Protein AF-A0A9N9VDR3-F1 (afdb_monomer_lite)

Radius of gyration: 21.5 Å; chains: 1; bounding box: 51×54×53 Å

Organism: NCBI:txid160324

Structure (mmCIF, N/CA/C/O backbone):
data_AF-A0A9N9VDR3-F1
#
_entry.id   AF-A0A9N9VDR3-F1
#
loop_
_atom_site.group_PDB
_atom_site.id
_atom_site.type_symbol
_atom_site.label_atom_id
_atom_site.label_alt_id
_atom_site.label_comp_id
_atom_site.label_asym_id
_atom_site.label_entity_id
_atom_site.label_seq_id
_atom_site.pdbx_PDB_ins_code
_atom_site.Cartn_x
_atom_site.Cartn_y
_atom_site.Cartn_z
_atom_site.occupancy
_atom_site.B_iso_or_equiv
_atom_site.auth_seq_id
_atom_site.auth_comp_id
_atom_site.auth_asym_id
_atom_site.auth_atom_id
_atom_site.pdbx_PDB_model_num
ATOM 1 N N . MET A 1 1 ? -18.375 22.393 0.101 1.00 35.88 1 MET A N 1
ATOM 2 C CA . MET A 1 1 ? -19.265 22.419 1.284 1.00 35.88 1 MET A CA 1
ATOM 3 C C . MET A 1 1 ? -18.752 23.485 2.245 1.00 35.88 1 MET A C 1
ATOM 5 O O . MET A 1 1 ? -17.767 23.221 2.923 1.00 35.88 1 MET A O 1
ATOM 9 N N . PRO A 1 2 ? -19.342 24.688 2.282 1.00 38.09 2 PRO A N 1
ATOM 10 C CA . PRO A 1 2 ? -18.900 25.739 3.198 1.00 38.09 2 PRO A CA 1
ATOM 11 C C . PRO A 1 2 ? -19.292 25.381 4.645 1.00 38.09 2 PRO A C 1
ATOM 13 O O . PRO A 1 2 ? -20.453 25.066 4.890 1.00 38.09 2 PRO A O 1
ATOM 16 N N . GLY A 1 3 ? -18.346 25.400 5.595 1.00 58.78 3 GLY A N 1
ATOM 17 C CA . GLY A 1 3 ? -18.629 25.360 7.045 1.00 58.78 3 GLY A CA 1
ATOM 18 C C . GLY A 1 3 ? -18.077 24.173 7.853 1.00 58.78 3 GLY A C 1
ATOM 19 O O . GLY A 1 3 ? -17.868 24.316 9.053 1.00 58.78 3 GLY A O 1
ATOM 20 N N . TYR A 1 4 ? -17.774 23.022 7.238 1.00 64.38 4 TYR A N 1
ATOM 21 C CA . TYR A 1 4 ? -17.098 21.919 7.953 1.00 64.38 4 TYR A CA 1
ATOM 22 C C . TYR A 1 4 ? -15.635 22.269 8.273 1.00 64.38 4 TYR A C 1
ATOM 24 O O . TYR A 1 4 ? -15.135 21.949 9.348 1.00 64.38 4 TYR A O 1
ATOM 32 N N . GLU A 1 5 ? -14.974 22.978 7.358 1.00 64.56 5 GLU A N 1
ATOM 33 C CA . GLU A 1 5 ? -13.565 23.369 7.465 1.00 64.56 5 GLU A CA 1
ATOM 34 C C . GLU A 1 5 ? -13.306 24.236 8.705 1.00 64.56 5 GLU A C 1
ATOM 36 O O . GLU A 1 5 ? -12.422 23.931 9.499 1.00 64.56 5 GLU A O 1
ATOM 41 N N . SER A 1 6 ? -14.133 25.261 8.925 1.00 62.47 6 SER A N 1
ATOM 42 C CA . SER A 1 6 ? -14.009 26.182 10.060 1.00 62.47 6 SER A CA 1
ATOM 43 C C . SER A 1 6 ? -14.415 25.569 11.403 1.00 62.47 6 SER A C 1
ATOM 45 O O . SER A 1 6 ? -13.955 26.034 12.442 1.00 62.47 6 SER A O 1
ATOM 47 N N . ALA A 1 7 ? -15.270 24.540 11.402 1.00 67.94 7 ALA A N 1
ATOM 48 C CA . ALA A 1 7 ? -15.718 23.865 12.620 1.00 67.94 7 ALA A CA 1
ATOM 49 C C . ALA A 1 7 ? -14.782 22.724 13.058 1.00 67.94 7 ALA A C 1
ATOM 51 O O . ALA A 1 7 ? -14.647 22.455 14.252 1.00 67.94 7 ALA A O 1
ATOM 52 N N . ALA A 1 8 ? -14.153 22.024 12.107 1.00 73.31 8 ALA A N 1
ATOM 53 C CA . ALA A 1 8 ? -13.369 20.819 12.383 1.00 73.31 8 ALA A CA 1
ATOM 54 C C . ALA A 1 8 ? -11.855 21.061 12.501 1.00 73.31 8 ALA A C 1
ATOM 56 O O . ALA A 1 8 ? -11.173 20.233 13.119 1.00 73.31 8 ALA A O 1
ATOM 57 N N . PHE A 1 9 ? -11.343 22.164 11.939 1.00 80.81 9 PHE A N 1
ATOM 58 C CA . PHE A 1 9 ? -9.914 22.473 11.841 1.00 80.81 9 PHE A CA 1
ATOM 59 C C . PHE A 1 9 ? -9.574 23.823 12.475 1.00 80.81 9 PHE A C 1
ATOM 61 O O . PHE A 1 9 ? -10.355 24.769 12.413 1.00 80.81 9 PHE A O 1
ATOM 68 N N . ARG A 1 10 ? -8.393 23.916 13.106 1.00 79.62 10 ARG A N 1
ATOM 69 C CA . ARG A 1 10 ? -7.989 25.107 13.877 1.00 79.62 10 ARG A CA 1
ATOM 70 C C . ARG A 1 10 ? -7.399 26.200 12.990 1.00 79.62 10 ARG A C 1
ATOM 72 O O . ARG A 1 10 ? -7.337 27.356 13.399 1.00 79.62 10 ARG A O 1
ATOM 79 N N . SER A 1 11 ? -6.931 25.836 11.799 1.00 82.69 11 SER A N 1
ATOM 80 C CA . SER A 1 11 ? -6.352 26.760 10.832 1.00 82.69 11 SER A CA 1
ATOM 81 C C . SER A 1 11 ? -6.531 26.251 9.402 1.00 82.69 11 SER A C 1
ATOM 83 O O . SER A 1 11 ? -6.769 25.062 9.182 1.00 82.69 11 SER A O 1
ATOM 85 N N . ALA A 1 12 ? -6.362 27.141 8.420 1.00 83.12 12 ALA A N 1
ATOM 86 C CA . ALA A 1 12 ? -6.324 26.755 7.008 1.00 83.12 12 ALA A CA 1
ATOM 87 C C . ALA A 1 12 ? -5.207 25.733 6.720 1.00 83.12 12 ALA A C 1
ATOM 89 O O . ALA A 1 12 ? -5.412 24.798 5.955 1.00 83.12 12 ALA A O 1
ATOM 90 N N . ALA A 1 13 ? -4.069 25.842 7.415 1.00 80.75 13 ALA A N 1
ATOM 91 C CA . ALA A 1 13 ? -2.969 24.895 7.270 1.00 80.75 13 ALA A CA 1
ATOM 92 C C . ALA A 1 13 ? -3.337 23.485 7.771 1.00 80.75 13 ALA A C 1
ATOM 94 O O . ALA A 1 13 ? -2.918 22.499 7.174 1.00 80.75 13 ALA A O 1
ATOM 95 N N . ASP A 1 14 ? -4.127 23.363 8.845 1.00 84.00 14 ASP A N 1
ATOM 96 C CA . ASP A 1 14 ? -4.624 22.064 9.327 1.00 84.00 14 ASP A CA 1
ATOM 97 C C . ASP A 1 14 ? -5.495 21.394 8.250 1.00 84.00 14 ASP A C 1
ATOM 99 O O . ASP A 1 14 ? -5.364 20.198 7.987 1.00 84.00 14 ASP A O 1
ATOM 103 N N . TRP A 1 15 ? -6.354 22.180 7.594 1.00 88.06 15 TRP A N 1
ATOM 104 C CA . TRP A 1 15 ? -7.185 21.707 6.491 1.00 88.06 15 TRP A CA 1
ATOM 105 C C . TRP A 1 15 ? -6.353 21.291 5.277 1.00 88.06 15 TRP A C 1
ATOM 107 O O . TRP A 1 15 ? -6.634 20.260 4.670 1.00 88.06 15 TRP A O 1
ATOM 117 N N . ASP A 1 16 ? -5.303 22.040 4.939 1.00 88.00 16 ASP A N 1
ATOM 118 C CA . ASP A 1 16 ? -4.415 21.704 3.825 1.00 88.00 16 ASP A CA 1
ATOM 119 C C . ASP A 1 16 ? -3.687 20.372 4.036 1.00 88.00 16 ASP A C 1
ATOM 121 O O . ASP A 1 16 ? -3.647 19.551 3.118 1.00 88.00 16 ASP A O 1
ATOM 125 N N . TYR A 1 17 ? -3.199 20.086 5.248 1.00 89.19 17 TYR A N 1
ATOM 126 C CA . TYR A 1 17 ? -2.595 18.781 5.541 1.00 89.19 17 TYR A CA 1
ATOM 127 C C . TYR A 1 17 ? -3.610 17.645 5.544 1.00 89.19 17 TYR A C 1
ATOM 129 O O . TYR A 1 17 ? -3.320 16.555 5.051 1.00 89.19 17 TYR A O 1
ATOM 137 N N . PHE A 1 18 ? -4.815 17.885 6.056 1.00 89.19 18 PHE A N 1
ATOM 138 C CA . PHE A 1 18 ? -5.874 16.888 5.992 1.00 89.19 18 PHE A CA 1
ATOM 139 C C . PHE A 1 18 ? -6.308 16.601 4.548 1.00 89.19 18 PHE A C 1
ATOM 141 O O . PHE A 1 18 ? -6.530 15.445 4.190 1.00 89.19 18 PHE A O 1
ATOM 148 N N . LYS A 1 19 ? -6.369 17.624 3.687 1.00 87.00 19 LYS A N 1
ATOM 149 C CA . LYS A 1 19 ? -6.571 17.444 2.245 1.00 87.00 19 LYS A CA 1
ATOM 150 C C . LYS A 1 19 ? -5.425 16.666 1.618 1.00 87.00 19 LYS A C 1
ATOM 152 O O . LYS A 1 19 ? -5.706 15.751 0.863 1.00 87.00 19 LYS A O 1
ATOM 157 N N . ALA A 1 20 ? -4.168 16.962 1.956 1.00 83.44 20 ALA A N 1
ATOM 158 C CA . ALA A 1 20 ? -3.026 16.197 1.454 1.00 83.44 20 ALA A CA 1
ATOM 159 C C . ALA A 1 20 ? -3.152 14.703 1.803 1.00 83.44 20 ALA A C 1
ATOM 161 O O . ALA A 1 20 ? -2.968 13.854 0.932 1.00 83.44 20 ALA A O 1
ATOM 162 N N . PHE A 1 21 ? -3.567 14.384 3.034 1.00 86.00 21 PHE A N 1
ATOM 163 C CA . PHE A 1 21 ? -3.908 13.019 3.437 1.00 86.00 21 PHE A CA 1
ATOM 164 C C . PHE A 1 21 ? -5.053 12.427 2.602 1.00 86.00 21 PHE A C 1
ATOM 166 O O . PHE A 1 21 ? -4.926 11.309 2.108 1.00 86.00 21 PHE A O 1
ATOM 173 N N . ILE A 1 22 ? -6.157 13.162 2.404 1.00 84.19 22 ILE A N 1
ATOM 174 C CA . ILE A 1 22 ? -7.280 12.677 1.586 1.00 84.19 22 ILE A CA 1
ATOM 175 C C . ILE A 1 22 ? -6.821 12.415 0.153 1.00 84.19 22 ILE A C 1
ATOM 177 O O . ILE A 1 22 ? -7.107 11.354 -0.391 1.00 84.19 22 ILE A O 1
ATOM 181 N N . THR A 1 23 ? -6.090 13.337 -0.463 1.00 78.44 23 THR A N 1
ATOM 182 C CA . THR A 1 23 ? -5.641 13.166 -1.843 1.00 78.44 23 THR A CA 1
ATOM 183 C C . THR A 1 23 ? -4.722 11.953 -1.971 1.00 78.44 23 THR A C 1
ATOM 185 O O . THR A 1 23 ? -4.884 11.174 -2.901 1.00 78.44 23 THR A O 1
ATOM 188 N N . MET A 1 24 ? -3.853 11.707 -0.985 1.00 73.12 24 MET A N 1
ATOM 189 C CA . MET A 1 24 ? -3.067 10.468 -0.904 1.00 73.12 24 MET A CA 1
ATOM 190 C C . MET A 1 24 ? -3.906 9.213 -0.661 1.00 73.12 24 MET A C 1
ATOM 192 O O . MET A 1 24 ? -3.512 8.121 -1.065 1.00 73.12 24 MET A O 1
ATOM 196 N N . SER A 1 25 ? -5.035 9.337 0.035 1.00 69.31 25 SER A N 1
ATOM 197 C CA . SER A 1 25 ? -5.967 8.228 0.232 1.00 69.31 25 SER A CA 1
ATOM 198 C C . SER A 1 25 ? -6.786 7.898 -1.006 1.00 69.31 25 SER A C 1
ATOM 200 O O . SER A 1 25 ? -7.301 6.786 -1.098 1.00 69.31 25 SER A O 1
ATOM 202 N N . THR A 1 26 ? -6.900 8.821 -1.961 1.00 70.19 26 THR A N 1
ATOM 203 C CA . THR A 1 26 ? -7.630 8.578 -3.200 1.00 70.19 26 THR A CA 1
ATOM 204 C C . THR A 1 26 ? -6.846 7.585 -4.061 1.00 70.19 26 THR A C 1
ATOM 206 O O . THR A 1 26 ? -5.730 7.844 -4.511 1.00 70.19 26 THR A O 1
ATOM 209 N N . GLN A 1 27 ? -7.430 6.410 -4.281 1.00 60.88 27 GLN A N 1
ATOM 210 C CA . GLN A 1 27 ? -6.793 5.276 -4.958 1.00 60.88 27 GLN A CA 1
ATOM 211 C C . GLN A 1 27 ? -7.224 5.171 -6.432 1.00 60.88 27 GLN A C 1
ATOM 213 O O . GLN A 1 27 ? -7.557 4.083 -6.899 1.00 60.88 27 GLN A O 1
ATOM 218 N N . GLN A 1 28 ? -7.294 6.303 -7.152 1.00 60.69 28 GLN A N 1
ATOM 219 C CA . GLN A 1 28 ? -7.874 6.386 -8.504 1.00 60.69 28 GLN A CA 1
ATOM 220 C C . GLN A 1 28 ? -7.338 5.279 -9.431 1.00 60.69 28 GLN A C 1
ATOM 222 O O . GLN A 1 28 ? -6.191 5.318 -9.870 1.00 60.69 28 GLN A O 1
ATOM 227 N N . GLY A 1 29 ? -8.176 4.274 -9.710 1.00 56.91 29 GLY A N 1
ATOM 228 C CA . GLY A 1 29 ? -7.863 3.185 -10.638 1.00 56.91 29 GLY A CA 1
ATOM 229 C C . GLY A 1 29 ? -6.763 2.206 -10.196 1.00 56.91 29 GLY A C 1
ATOM 230 O O . GLY A 1 29 ? -6.381 1.349 -10.989 1.00 56.91 29 GLY A O 1
ATOM 231 N N . THR A 1 30 ? -6.254 2.283 -8.961 1.00 58.81 30 THR A N 1
ATOM 232 C CA . THR A 1 30 ? -5.195 1.383 -8.470 1.00 58.81 30 THR A CA 1
ATOM 233 C C . THR A 1 30 ? -5.725 0.097 -7.842 1.00 58.81 30 THR A C 1
ATOM 235 O O . THR A 1 30 ? -6.927 -0.101 -7.652 1.00 58.81 30 THR A O 1
ATOM 238 N N . LEU A 1 31 ? -4.795 -0.805 -7.533 1.00 60.31 31 LEU A N 1
ATOM 239 C CA . LEU A 1 31 ? -5.045 -2.139 -7.007 1.00 60.31 31 LEU A CA 1
ATOM 240 C C . LEU A 1 31 ? -5.042 -2.244 -5.485 1.00 60.31 31 LEU A C 1
ATOM 242 O O . LEU A 1 31 ? -4.053 -1.872 -4.859 1.00 60.31 31 LEU A O 1
ATOM 246 N N . PRO A 1 32 ? -5.992 -3.023 -4.953 1.00 59.69 32 PRO A N 1
ATOM 247 C CA . PRO A 1 32 ? -7.397 -2.662 -4.892 1.00 59.69 32 PRO A CA 1
ATOM 248 C C . PRO A 1 32 ? -7.613 -1.575 -3.829 1.00 59.69 32 PRO A C 1
ATOM 250 O O . PRO A 1 32 ? -6.810 -1.424 -2.905 1.00 59.69 32 PRO A O 1
ATOM 253 N N . VAL A 1 33 ? -8.742 -0.868 -3.921 1.00 58.72 33 VAL A N 1
ATOM 254 C CA . VAL A 1 33 ? -9.080 0.149 -2.928 1.00 58.72 33 VAL A CA 1
ATOM 255 C C . VAL A 1 33 ? -9.215 -0.467 -1.544 1.00 58.72 33 VAL A C 1
ATOM 257 O O . VAL A 1 33 ? -10.082 -1.307 -1.306 1.00 58.72 33 VAL A O 1
ATOM 260 N N . VAL A 1 34 ? -8.353 -0.052 -0.616 1.00 71.12 34 VAL A N 1
ATOM 261 C CA . VAL A 1 34 ? -8.506 -0.438 0.785 1.00 71.12 34 VAL A CA 1
ATOM 262 C C . VAL A 1 34 ? -9.666 0.338 1.374 1.00 71.12 34 VAL A C 1
ATOM 264 O O . VAL A 1 34 ? -9.567 1.523 1.673 1.00 71.12 34 VAL A O 1
ATOM 267 N N . GLU A 1 35 ? -10.767 -0.362 1.595 1.00 79.31 35 GLU A N 1
ATOM 268 C CA . GLU A 1 35 ? -12.004 0.211 2.117 1.00 79.31 35 GLU A CA 1
ATOM 269 C C . GLU A 1 35 ? -11.797 1.003 3.420 1.00 79.31 35 GLU A C 1
ATOM 271 O O . GLU A 1 35 ? -12.430 2.035 3.641 1.00 79.31 35 GLU A O 1
ATOM 276 N N . LEU A 1 36 ? -10.837 0.590 4.257 1.00 84.19 36 LEU A N 1
ATOM 277 C CA . LEU A 1 36 ? -10.519 1.298 5.497 1.00 84.19 36 LEU A CA 1
ATOM 278 C C . LEU A 1 36 ? -10.068 2.737 5.230 1.00 84.19 36 LEU A C 1
ATOM 280 O O . LEU A 1 36 ? -10.406 3.642 5.997 1.00 84.19 36 LEU A O 1
ATOM 284 N N . ILE A 1 37 ? -9.321 2.961 4.145 1.00 79.81 37 ILE A N 1
ATOM 285 C CA . ILE A 1 37 ? -8.825 4.292 3.824 1.00 79.81 37 ILE A CA 1
ATOM 286 C C . ILE A 1 37 ? -9.940 5.209 3.330 1.00 79.81 37 ILE A C 1
ATOM 288 O O . ILE A 1 37 ? -9.987 6.365 3.738 1.00 79.81 37 ILE A O 1
ATOM 292 N N . GLU A 1 38 ? -10.902 4.687 2.568 1.00 80.38 38 GLU A N 1
ATOM 293 C CA . GLU A 1 38 ? -12.076 5.458 2.138 1.00 80.38 38 GLU A CA 1
ATOM 294 C C . GLU A 1 38 ? -12.959 5.866 3.321 1.00 80.38 38 GLU A C 1
ATOM 296 O O . GLU A 1 38 ? -13.549 6.950 3.341 1.00 80.38 38 GLU A O 1
ATOM 301 N N . LEU A 1 39 ? -13.051 4.994 4.328 1.00 86.44 39 LEU A N 1
ATOM 302 C CA . LEU A 1 39 ? -13.829 5.247 5.537 1.00 86.44 39 LEU A CA 1
ATOM 303 C C . LEU A 1 39 ? -13.122 6.223 6.485 1.00 86.44 39 LEU A C 1
ATOM 305 O O . LEU A 1 39 ? -13.787 6.938 7.238 1.00 86.44 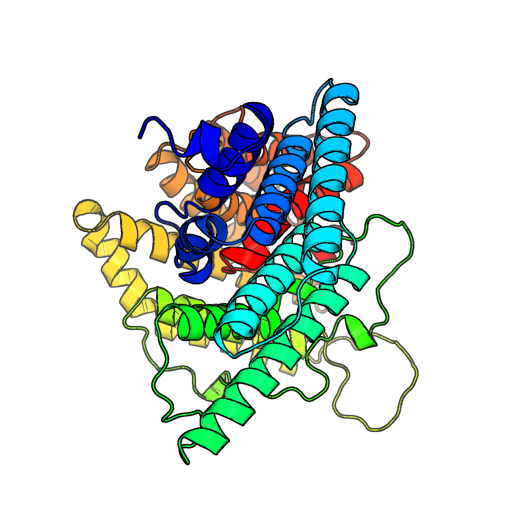39 LEU A O 1
ATOM 309 N N . THR A 1 40 ? -11.790 6.305 6.442 1.00 89.12 40 THR A N 1
ATOM 310 C CA . THR A 1 40 ? -10.998 7.090 7.401 1.00 89.12 40 THR A CA 1
ATOM 311 C C . THR A 1 40 ? -11.388 8.577 7.442 1.00 89.12 40 THR A C 1
ATOM 313 O O . THR A 1 40 ? -11.606 9.086 8.547 1.00 89.12 40 THR A O 1
ATOM 316 N N . PRO A 1 41 ? -11.573 9.291 6.310 1.00 87.00 41 PRO A N 1
ATOM 317 C CA . PRO A 1 41 ? -12.054 10.671 6.324 1.00 87.00 41 PRO A CA 1
ATOM 318 C C . PRO A 1 41 ? -13.442 10.844 6.943 1.00 87.00 41 PRO A C 1
ATOM 320 O O . PRO A 1 41 ? -13.722 11.902 7.495 1.00 87.00 41 PRO A O 1
ATOM 323 N N . GLN A 1 42 ? -14.321 9.842 6.847 1.00 86.88 42 GLN A N 1
ATOM 324 C CA . GLN A 1 42 ? -15.669 9.904 7.420 1.00 86.88 42 GLN A CA 1
ATOM 325 C C . GLN A 1 42 ? -15.613 9.705 8.936 1.00 86.88 42 GLN A C 1
ATOM 327 O O . GLN A 1 42 ? -16.189 10.493 9.684 1.00 86.88 42 GLN A O 1
ATOM 332 N N . VAL A 1 43 ? -14.851 8.708 9.391 1.00 88.56 43 VAL A N 1
ATOM 333 C CA . VAL A 1 43 ? -14.662 8.407 10.818 1.00 88.56 43 VAL A CA 1
ATOM 334 C C . VAL A 1 43 ? -13.930 9.553 11.528 1.00 88.56 43 VAL A C 1
ATOM 336 O O . VAL A 1 43 ? -14.302 9.947 12.634 1.00 88.56 43 VAL A O 1
ATOM 339 N N . SER A 1 44 ? -12.934 10.171 10.886 1.00 89.88 44 SER A N 1
ATOM 340 C CA . SER A 1 44 ? -12.178 11.276 11.486 1.00 89.88 44 SER A CA 1
ATOM 341 C C . SER A 1 44 ? -13.014 12.543 11.711 1.00 89.88 44 SER A C 1
ATOM 343 O O . SER A 1 44 ? -12.701 13.319 12.614 1.00 89.88 44 SER A O 1
ATOM 345 N N . ARG A 1 45 ? -14.151 12.735 11.023 1.00 84.88 45 ARG A N 1
ATOM 346 C CA . ARG A 1 45 ? -15.085 13.852 11.307 1.00 84.88 45 ARG A CA 1
ATOM 347 C C . ARG A 1 45 ? -15.523 13.892 12.766 1.00 84.88 45 ARG A C 1
ATOM 349 O O . ARG A 1 45 ? -15.668 14.967 13.345 1.00 84.88 45 ARG A O 1
ATOM 356 N N . HIS A 1 46 ? -15.662 12.724 13.381 1.00 85.94 46 HIS A N 1
ATOM 357 C CA . HIS A 1 46 ? -16.188 12.581 14.735 1.00 85.94 46 HIS A CA 1
ATOM 358 C C . HIS A 1 46 ? -15.097 12.465 15.806 1.00 85.94 46 HIS A C 1
ATOM 360 O O . HIS A 1 46 ? -15.389 12.605 16.991 1.00 85.94 46 HIS A O 1
ATOM 366 N N . HIS A 1 47 ? -13.833 12.280 15.413 1.00 89.50 47 HIS A N 1
ATOM 367 C CA . HIS A 1 47 ? -12.735 12.020 16.344 1.00 89.50 47 HIS A CA 1
ATOM 368 C C . HIS A 1 47 ? -11.533 12.925 16.055 1.00 89.50 47 HIS A C 1
ATOM 370 O O . HIS A 1 47 ? -10.814 12.733 15.076 1.00 89.50 47 HIS A O 1
ATOM 376 N N . SER A 1 48 ? -11.279 13.896 16.939 1.00 89.88 48 SER A N 1
ATOM 377 C CA . SER A 1 48 ? -10.166 14.848 16.791 1.00 89.88 48 SER A CA 1
ATOM 378 C C . SER A 1 48 ? -8.800 14.165 16.745 1.00 89.88 48 SER A C 1
ATOM 380 O O . SER A 1 48 ? -7.973 14.559 15.934 1.00 89.88 48 SER A O 1
ATOM 382 N N . ALA A 1 49 ? -8.588 13.100 17.526 1.00 92.25 49 ALA A N 1
ATOM 383 C CA . ALA A 1 49 ? -7.347 12.324 17.484 1.00 92.25 49 ALA A CA 1
ATOM 384 C C . ALA A 1 49 ? -7.062 11.746 16.089 1.00 92.25 49 ALA A C 1
ATOM 386 O O . ALA A 1 49 ? -5.925 11.778 15.627 1.00 92.25 49 ALA A O 1
ATOM 387 N N . LEU A 1 50 ? -8.104 11.254 15.406 1.00 93.19 50 LEU A N 1
ATOM 388 C CA . LEU A 1 50 ? -7.979 10.744 14.044 1.00 93.19 50 LEU A CA 1
ATOM 389 C C . LEU A 1 50 ? -7.689 11.866 13.046 1.00 93.19 50 LEU A C 1
ATOM 391 O O . LEU A 1 50 ? -6.878 11.669 12.149 1.00 93.19 50 LEU A O 1
ATOM 395 N N . ARG A 1 51 ? -8.300 13.049 13.204 1.00 93.06 51 ARG A N 1
ATOM 396 C CA . ARG A 1 51 ? -7.963 14.207 12.354 1.00 93.06 51 ARG A CA 1
ATOM 397 C C . ARG A 1 51 ? -6.517 14.626 12.536 1.00 93.06 51 ARG A C 1
ATOM 399 O O . ARG A 1 51 ? -5.824 14.792 11.543 1.00 93.06 51 ARG A O 1
ATOM 406 N N . ASP A 1 52 ? -6.063 14.733 13.780 1.00 93.88 52 ASP A N 1
ATOM 407 C CA . ASP A 1 52 ? -4.697 15.137 14.097 1.00 93.88 52 ASP A CA 1
ATOM 408 C C . ASP A 1 52 ? -3.680 14.160 13.477 1.00 93.88 52 ASP A C 1
ATOM 410 O O . ASP A 1 52 ? -2.771 14.599 12.777 1.00 93.88 52 ASP A O 1
ATOM 414 N N . ILE A 1 53 ? -3.850 12.837 13.614 1.00 94.69 53 ILE A N 1
ATOM 415 C CA . ILE A 1 53 ? -2.921 11.886 12.970 1.00 94.69 53 ILE A CA 1
ATOM 416 C C . ILE A 1 53 ? -3.025 11.904 11.432 1.00 94.69 53 ILE A C 1
ATOM 418 O O . ILE A 1 53 ? -2.004 11.785 10.761 1.00 94.69 53 ILE A O 1
ATOM 422 N N . CYS A 1 54 ? -4.207 12.148 10.848 1.00 92.75 54 CYS A N 1
ATOM 423 C CA . CYS A 1 54 ? -4.338 12.354 9.397 1.00 92.75 54 CYS A CA 1
ATOM 424 C C . CYS A 1 54 ? -3.567 13.604 8.934 1.00 92.75 54 CYS A C 1
ATOM 426 O O . CYS A 1 54 ? -2.812 13.534 7.968 1.00 92.75 54 CYS A O 1
ATOM 428 N N . CYS A 1 55 ? -3.692 14.731 9.646 1.00 92.75 55 CYS A N 1
ATOM 429 C CA . CYS A 1 55 ? -2.911 15.944 9.379 1.00 92.75 55 CYS A CA 1
ATOM 430 C C . CYS A 1 55 ? -1.408 15.692 9.530 1.00 92.75 55 CYS A C 1
ATOM 432 O O . CYS A 1 55 ? -0.608 16.209 8.756 1.00 92.75 55 CYS A O 1
ATOM 434 N N . SER A 1 56 ? -1.017 14.885 10.516 1.00 93.12 56 SER A N 1
ATOM 435 C CA . SER A 1 56 ? 0.374 14.501 10.732 1.00 93.12 56 SER A CA 1
ATOM 436 C C . SER A 1 56 ? 0.948 13.746 9.530 1.00 93.12 56 SER A C 1
ATOM 438 O O . SER A 1 56 ? 1.980 14.150 8.998 1.00 93.12 56 SER A O 1
ATOM 440 N N . ILE A 1 57 ? 0.235 12.723 9.044 1.00 90.31 57 ILE A N 1
ATOM 441 C CA . ILE A 1 57 ? 0.594 11.956 7.841 1.00 90.31 57 ILE A CA 1
ATOM 442 C C . ILE A 1 57 ? 0.648 12.860 6.604 1.00 90.31 57 ILE A C 1
ATOM 444 O O . ILE A 1 57 ? 1.614 12.814 5.843 1.00 90.31 57 ILE A O 1
ATOM 448 N N . GLY A 1 58 ? -0.352 13.728 6.428 1.00 88.12 58 GLY A N 1
ATOM 449 C CA . GLY A 1 58 ? -0.375 14.708 5.344 1.00 88.12 58 GLY A CA 1
ATOM 450 C C . GLY A 1 58 ? 0.861 15.611 5.354 1.00 88.12 58 GLY A C 1
ATOM 451 O O . GLY A 1 58 ? 1.510 15.765 4.323 1.00 88.12 58 GLY A O 1
ATOM 452 N N . ALA A 1 59 ? 1.248 16.136 6.517 1.00 88.88 59 ALA A N 1
ATOM 453 C CA . ALA A 1 59 ? 2.417 17.004 6.667 1.00 88.88 59 ALA A CA 1
ATOM 454 C C . ALA A 1 59 ? 3.764 16.282 6.455 1.00 88.88 59 ALA A C 1
ATOM 456 O O . ALA A 1 59 ? 4.668 16.844 5.842 1.00 88.88 59 ALA A O 1
ATOM 457 N N . ILE A 1 60 ? 3.929 15.036 6.918 1.00 86.38 60 ILE A N 1
ATOM 458 C CA . ILE A 1 60 ? 5.177 14.291 6.652 1.00 86.38 60 ILE A CA 1
ATOM 459 C C . ILE A 1 60 ? 5.266 13.841 5.185 1.00 86.38 60 ILE A C 1
ATOM 461 O O . ILE A 1 60 ? 6.342 13.732 4.611 1.00 86.38 60 ILE A O 1
ATOM 465 N N . SER A 1 61 ? 4.133 13.642 4.512 1.00 80.25 61 SER A N 1
ATOM 466 C CA . SER A 1 61 ? 4.136 13.326 3.082 1.00 80.25 61 SER A CA 1
ATOM 467 C C . SER A 1 61 ? 4.596 14.493 2.207 1.00 80.25 61 SER A C 1
ATOM 469 O O . SER A 1 61 ? 5.161 14.288 1.129 1.00 80.25 61 SER A O 1
ATOM 471 N N . THR A 1 62 ? 4.319 15.727 2.638 1.00 78.31 62 THR A N 1
ATOM 472 C CA . THR A 1 62 ? 4.711 16.943 1.925 1.00 78.31 62 THR A CA 1
ATOM 473 C C . THR A 1 62 ? 6.175 17.276 2.158 1.00 78.31 62 THR A C 1
ATOM 475 O O . THR A 1 62 ? 6.780 17.875 1.274 1.00 78.31 62 THR A O 1
ATOM 478 N N . SER A 1 63 ? 6.784 16.822 3.262 1.00 74.88 63 SER A N 1
ATOM 479 C CA . SER A 1 63 ? 8.227 16.990 3.472 1.00 74.88 63 SER A CA 1
ATOM 480 C C . SER A 1 63 ? 9.062 16.192 2.465 1.00 74.88 63 SER A C 1
ATOM 482 O O . SER A 1 63 ? 10.086 16.687 2.016 1.00 74.88 63 SER A O 1
ATOM 484 N N . TYR A 1 64 ? 8.605 15.013 2.024 1.00 70.19 64 TYR A N 1
ATOM 485 C CA . TYR A 1 64 ? 9.339 14.185 1.047 1.00 70.19 64 TYR A CA 1
ATOM 486 C C . TYR A 1 64 ? 9.238 14.652 -0.414 1.00 70.19 64 TYR A C 1
ATOM 488 O O . TYR A 1 64 ? 9.824 14.028 -1.294 1.00 70.19 64 TYR A O 1
ATOM 496 N N . GLN A 1 65 ? 8.501 15.729 -0.700 1.00 62.41 65 GLN A N 1
ATOM 497 C CA . GLN A 1 65 ? 8.326 16.243 -2.067 1.00 62.41 65 GLN A CA 1
ATOM 498 C C . GLN A 1 65 ? 9.425 17.230 -2.489 1.00 62.41 65 GLN A C 1
ATOM 500 O O . GLN A 1 65 ? 9.554 17.519 -3.675 1.00 62.41 65 GLN A O 1
ATOM 505 N N . VAL A 1 66 ? 10.233 17.736 -1.552 1.00 56.03 66 VAL A N 1
ATOM 506 C CA . VAL A 1 66 ? 11.253 18.758 -1.821 1.00 56.03 66 VAL A CA 1
ATOM 507 C C . VAL A 1 66 ? 12.637 18.115 -1.814 1.00 56.03 66 VAL A C 1
ATOM 509 O O . VAL A 1 66 ? 13.291 18.044 -0.783 1.00 56.03 66 VAL A O 1
ATOM 512 N N . LEU A 1 67 ? 13.080 17.620 -2.972 1.00 54.16 67 LEU A N 1
ATOM 513 C CA . LEU A 1 67 ? 14.417 17.024 -3.136 1.00 54.16 67 LEU A CA 1
ATOM 514 C C . LEU A 1 67 ? 15.466 18.005 -3.690 1.00 54.16 67 LEU A C 1
ATOM 516 O O . LEU A 1 67 ? 16.640 17.642 -3.769 1.00 54.16 67 LEU A O 1
ATOM 520 N N . ASP A 1 68 ? 15.061 19.232 -4.038 1.00 46.03 68 ASP A N 1
ATOM 521 C CA . ASP A 1 68 ? 15.951 20.278 -4.547 1.00 46.03 68 ASP A CA 1
ATOM 522 C C . ASP A 1 68 ? 15.667 21.625 -3.843 1.00 46.03 68 ASP A C 1
ATOM 524 O O . ASP A 1 68 ? 14.598 22.217 -3.991 1.00 46.03 68 ASP A O 1
ATOM 528 N N . GLY A 1 69 ? 16.617 22.094 -3.025 1.00 43.94 69 GLY A N 1
ATOM 529 C CA . GLY A 1 69 ? 16.758 23.514 -2.669 1.00 43.94 69 GLY A CA 1
ATOM 530 C C . GLY A 1 69 ? 16.050 24.103 -1.435 1.00 43.94 69 GLY A C 1
ATOM 531 O O . GLY A 1 69 ? 16.287 25.278 -1.162 1.00 43.94 69 GLY A O 1
ATOM 532 N N . ALA A 1 70 ? 15.238 23.385 -0.645 1.00 51.44 70 ALA A N 1
ATOM 533 C CA . ALA A 1 70 ? 14.621 23.991 0.552 1.00 51.44 70 ALA A CA 1
ATOM 534 C C . ALA A 1 70 ? 14.588 23.077 1.788 1.00 51.44 70 ALA A C 1
ATOM 536 O O . ALA A 1 70 ? 13.518 22.737 2.293 1.00 51.44 70 ALA A O 1
ATOM 537 N N . GLU A 1 71 ? 15.768 22.786 2.349 1.00 57.22 71 GLU A N 1
ATOM 538 C CA . GLU A 1 71 ? 15.930 22.163 3.680 1.00 57.22 71 GLU A CA 1
ATOM 539 C C . GLU A 1 71 ? 15.052 22.848 4.751 1.00 57.22 71 GLU A C 1
ATOM 541 O O . GLU A 1 71 ? 14.501 22.207 5.646 1.00 57.22 71 GLU A O 1
ATOM 546 N N . PHE A 1 72 ? 14.844 24.165 4.626 1.00 51.72 72 PHE A N 1
ATOM 547 C CA . PHE A 1 72 ? 13.972 24.947 5.505 1.00 51.72 72 PHE A CA 1
ATOM 548 C C . PHE A 1 72 ? 12.479 24.574 5.396 1.00 51.72 72 PHE A C 1
ATOM 550 O O . PHE A 1 72 ? 11.763 24.549 6.405 1.00 51.72 72 PHE A O 1
ATOM 557 N N . PHE A 1 73 ? 11.989 24.283 4.186 1.00 55.06 73 PHE A N 1
ATOM 558 C CA . PHE A 1 73 ? 10.601 23.869 3.971 1.00 55.06 73 PHE A CA 1
ATOM 559 C C . PHE A 1 73 ? 10.385 22.446 4.493 1.00 55.06 73 PHE A C 1
ATOM 561 O O . PHE A 1 73 ? 9.434 22.218 5.240 1.00 55.06 73 PHE A O 1
ATOM 568 N N . GLU A 1 74 ? 11.315 21.530 4.207 1.00 66.31 74 GLU A N 1
ATOM 569 C CA . GLU A 1 74 ? 11.316 20.164 4.747 1.00 66.31 74 GLU A CA 1
ATOM 570 C C . GLU A 1 74 ? 11.275 20.170 6.286 1.00 66.31 74 GLU A C 1
ATOM 572 O O . GLU A 1 74 ? 10.380 19.568 6.886 1.00 66.31 74 GLU A O 1
ATOM 577 N N . ALA A 1 75 ? 12.152 20.947 6.935 1.00 72.44 75 ALA A N 1
ATOM 578 C CA . ALA A 1 75 ? 12.195 21.077 8.392 1.00 72.44 75 ALA A CA 1
ATOM 579 C C . ALA A 1 75 ? 10.894 21.649 8.986 1.00 72.44 75 ALA A C 1
ATOM 581 O O . ALA A 1 75 ? 10.455 21.239 10.066 1.00 72.44 75 ALA A O 1
ATOM 582 N N . THR A 1 76 ? 10.240 22.582 8.286 1.00 81.94 76 THR A N 1
ATOM 583 C CA . THR A 1 76 ? 8.973 23.177 8.736 1.00 81.94 76 THR A CA 1
ATOM 584 C C . THR A 1 76 ? 7.823 22.175 8.668 1.00 81.94 76 THR A C 1
ATOM 586 O O . THR A 1 76 ? 7.068 22.047 9.639 1.00 81.94 76 THR A O 1
ATOM 589 N N . GLN A 1 77 ? 7.701 21.458 7.549 1.00 83.12 77 GLN A N 1
ATOM 590 C CA . GLN A 1 77 ? 6.663 20.448 7.329 1.00 83.12 77 GLN A CA 1
ATOM 591 C C . GLN A 1 77 ? 6.802 19.284 8.309 1.00 83.12 77 GLN A C 1
ATOM 593 O O . GLN A 1 77 ? 5.849 18.919 9.001 1.00 83.12 77 GLN A O 1
ATOM 598 N N . TYR A 1 78 ? 8.026 18.799 8.480 1.00 84.94 78 TYR A N 1
ATOM 599 C CA . TYR A 1 78 ? 8.353 17.761 9.445 1.00 84.94 78 TYR A CA 1
ATOM 600 C C . TYR A 1 78 ? 8.071 18.189 10.899 1.00 84.94 78 TYR A C 1
ATOM 602 O O . TYR A 1 78 ? 7.479 17.457 11.692 1.00 84.94 78 TYR A O 1
ATOM 610 N N . ARG A 1 79 ? 8.393 19.431 11.283 1.00 87.88 79 ARG A N 1
ATOM 611 C CA . ARG A 1 79 ? 8.044 19.932 12.624 1.00 87.88 79 ARG A CA 1
ATOM 612 C C . ARG A 1 79 ? 6.528 20.007 12.833 1.00 87.88 79 ARG A C 1
ATOM 614 O O . ARG A 1 79 ? 6.041 19.742 13.935 1.00 87.88 79 ARG A O 1
ATOM 621 N N . LYS A 1 80 ? 5.770 20.384 11.797 1.00 89.81 80 LYS A N 1
ATOM 622 C CA . LYS A 1 80 ? 4.301 20.385 11.834 1.00 89.81 80 LYS A CA 1
ATOM 623 C C . LYS A 1 80 ? 3.750 18.967 11.969 1.00 89.81 80 LYS A C 1
ATOM 625 O O . LYS A 1 80 ? 2.842 18.777 12.779 1.00 89.81 80 LYS A O 1
ATOM 630 N N . SER A 1 81 ? 4.320 17.985 11.270 1.00 92.56 81 SER A N 1
ATOM 631 C CA . SER A 1 81 ? 3.897 16.585 11.373 1.00 92.56 81 SER A CA 1
ATOM 632 C C . SER A 1 81 ? 4.023 16.066 12.809 1.00 92.56 81 SER A C 1
ATOM 634 O O . SER A 1 81 ? 3.040 15.569 13.365 1.00 92.56 81 SER A O 1
ATOM 636 N N . LEU A 1 82 ? 5.166 16.306 13.463 1.00 92.31 82 LEU A N 1
ATOM 637 C CA . LEU A 1 82 ? 5.396 15.942 14.867 1.00 92.31 82 LEU A CA 1
ATOM 638 C C . LEU A 1 82 ? 4.435 16.650 15.829 1.00 92.31 82 LEU A C 1
ATOM 640 O O . LEU A 1 82 ? 4.006 16.075 16.828 1.00 92.31 82 LEU A O 1
ATOM 644 N N . MET A 1 83 ? 4.082 17.906 15.557 1.00 93.69 83 MET A N 1
ATOM 645 C CA . MET A 1 83 ? 3.149 18.655 16.398 1.00 93.69 83 MET A CA 1
ATOM 646 C C . MET A 1 83 ? 1.752 18.014 16.400 1.00 93.69 83 MET A C 1
ATOM 648 O O . MET A 1 83 ? 1.167 17.821 17.469 1.00 93.69 83 MET A O 1
ATOM 652 N N . TYR A 1 84 ? 1.233 17.643 15.225 1.00 94.31 84 TYR A N 1
ATOM 653 C CA . TYR A 1 84 ? -0.052 16.950 15.115 1.00 94.31 84 TYR A CA 1
ATOM 654 C C . TYR A 1 84 ? -0.004 15.531 15.684 1.00 94.31 84 TYR A C 1
ATOM 656 O O . TYR A 1 84 ? -0.929 15.131 16.386 1.00 94.31 84 TYR A O 1
ATOM 664 N N . TYR A 1 85 ? 1.094 14.807 15.458 1.00 94.88 85 TYR A N 1
ATOM 665 C CA . TYR A 1 85 ? 1.324 13.483 16.035 1.00 94.88 85 TYR A CA 1
ATOM 666 C C . TYR A 1 85 ? 1.170 13.505 17.567 1.00 94.88 85 TYR A C 1
ATOM 668 O O . TYR A 1 85 ? 0.367 12.768 18.142 1.00 94.88 85 TYR A O 1
ATOM 676 N N . HIS A 1 86 ? 1.860 14.433 18.242 1.00 93.50 86 HIS A N 1
ATOM 677 C CA . HIS A 1 86 ? 1.762 14.576 19.696 1.00 93.50 86 HIS A CA 1
ATOM 678 C C . HIS A 1 86 ? 0.365 15.017 20.155 1.00 93.50 86 HIS A C 1
ATOM 680 O O . HIS A 1 86 ? -0.094 14.593 21.217 1.00 93.50 86 HIS A O 1
ATOM 686 N N . SER A 1 87 ? -0.321 15.863 19.378 1.00 93.19 87 SER A N 1
ATOM 687 C CA . SER A 1 87 ? -1.708 16.267 19.659 1.00 93.19 87 SER A CA 1
ATOM 688 C C . SER A 1 87 ? -2.658 15.061 19.634 1.00 93.19 87 SER A C 1
ATOM 690 O O . SER A 1 87 ? -3.469 14.892 20.552 1.00 93.19 87 SER A O 1
ATOM 692 N N . ALA A 1 88 ? -2.494 14.169 18.652 1.00 94.56 88 ALA A N 1
ATOM 693 C CA . ALA A 1 88 ? -3.265 12.936 18.543 1.00 94.56 88 ALA A CA 1
ATOM 694 C C . ALA A 1 88 ? -3.034 12.008 19.748 1.00 94.56 88 ALA A C 1
ATOM 696 O O . ALA A 1 88 ? -4.005 11.548 20.354 1.00 94.56 88 ALA A O 1
ATOM 697 N N . ILE A 1 89 ? -1.775 11.794 20.158 1.00 92.94 89 ILE A N 1
ATOM 698 C CA . ILE A 1 89 ? -1.439 10.975 21.338 1.00 92.94 89 ILE A CA 1
ATOM 699 C C . ILE A 1 89 ? -2.057 11.546 22.612 1.00 92.94 89 ILE A C 1
ATOM 701 O O . ILE A 1 89 ? -2.713 10.813 23.351 1.00 92.94 89 ILE A O 1
ATOM 705 N N . LYS A 1 90 ? -1.892 12.850 22.872 1.00 92.88 90 LYS A N 1
ATOM 706 C CA . LYS A 1 90 ? -2.464 13.494 24.067 1.00 92.88 90 LYS A CA 1
ATOM 707 C C . LYS A 1 90 ? -3.980 13.337 24.116 1.00 92.88 90 LYS A C 1
ATOM 709 O O . LYS A 1 90 ? -4.542 13.038 25.167 1.00 92.88 90 LYS A O 1
ATOM 714 N N . THR A 1 91 ? -4.632 13.498 22.966 1.00 91.00 91 THR A N 1
ATOM 715 C CA . THR A 1 91 ? -6.077 13.297 22.849 1.00 91.00 91 THR A CA 1
ATOM 716 C C . THR A 1 91 ? -6.447 11.851 23.177 1.00 91.00 91 THR A C 1
ATOM 718 O O . THR A 1 91 ? -7.326 11.630 24.005 1.00 91.00 91 THR A O 1
ATOM 721 N N . LEU A 1 92 ? -5.748 10.861 22.618 1.00 89.25 92 LEU A N 1
ATOM 722 C CA . LEU A 1 92 ? -5.997 9.443 22.902 1.00 89.25 92 LEU A CA 1
ATOM 723 C C . LEU A 1 92 ? -5.786 9.064 24.366 1.00 89.25 92 LEU A C 1
ATOM 725 O O . LEU A 1 92 ? -6.605 8.342 24.926 1.00 89.25 92 LEU A O 1
ATOM 729 N N . GLN A 1 93 ? -4.734 9.579 25.002 1.00 87.38 93 GLN A N 1
ATOM 730 C CA . GLN A 1 93 ? -4.447 9.326 26.418 1.00 87.38 93 GLN A CA 1
ATOM 731 C C . GLN A 1 93 ? -5.544 9.858 27.349 1.00 87.38 93 GLN A C 1
ATOM 733 O O . GLN A 1 93 ? -5.746 9.323 28.437 1.00 87.38 93 GLN A O 1
ATOM 738 N N . SER A 1 94 ? -6.267 10.897 26.925 1.00 85.38 94 SER A N 1
ATOM 739 C CA . SER A 1 94 ? -7.379 11.468 27.691 1.00 85.38 94 SER A CA 1
ATOM 740 C C . SER A 1 94 ? -8.694 10.688 27.556 1.00 85.38 94 SER A C 1
ATOM 742 O O . SER A 1 94 ? -9.633 10.914 28.323 1.00 85.38 94 SER A O 1
ATOM 744 N N . ILE A 1 95 ? -8.784 9.764 26.594 1.00 83.25 95 ILE A N 1
ATOM 745 C CA . ILE A 1 95 ? -10.025 9.063 26.270 1.00 83.25 95 ILE A CA 1
ATOM 746 C C . ILE A 1 95 ? -10.192 7.840 27.168 1.00 83.25 95 ILE A C 1
ATOM 748 O O . ILE A 1 95 ? -9.381 6.916 27.180 1.00 83.25 95 ILE A O 1
ATOM 752 N N . LYS A 1 96 ? -11.315 7.797 27.887 1.00 77.62 96 LYS A N 1
ATOM 753 C CA . LYS A 1 96 ? -11.757 6.583 28.576 1.00 77.62 96 LYS A CA 1
ATOM 754 C C . LYS A 1 96 ? -12.350 5.626 27.543 1.00 77.62 96 LYS A C 1
ATOM 756 O O . LYS A 1 96 ? -13.310 5.974 26.860 1.00 77.62 96 LYS A O 1
ATOM 761 N N . ILE A 1 97 ? -11.800 4.418 27.441 1.00 72.50 97 ILE A N 1
ATOM 762 C CA . ILE A 1 97 ? -12.339 3.361 26.575 1.00 72.50 97 ILE A CA 1
ATOM 763 C C . ILE A 1 97 ? -13.616 2.824 27.228 1.00 72.50 97 ILE A C 1
ATOM 765 O O . ILE A 1 97 ? -13.560 2.004 28.142 1.00 72.50 97 ILE A O 1
ATOM 769 N N . THR A 1 98 ? -14.769 3.333 26.800 1.00 65.88 98 THR A N 1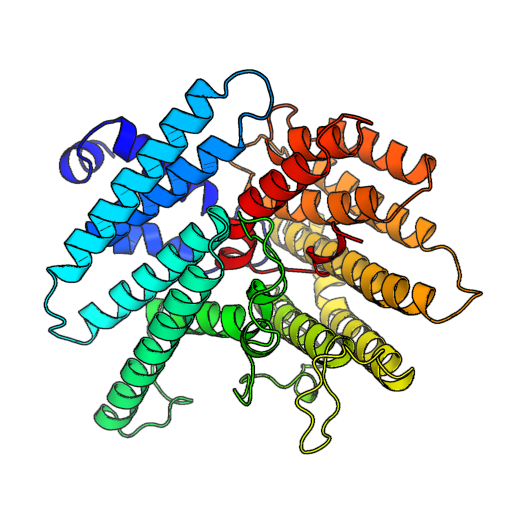
ATOM 770 C CA . THR A 1 98 ? -16.069 3.068 27.439 1.00 65.88 98 THR A CA 1
ATOM 771 C C . THR A 1 98 ? -16.943 2.064 26.683 1.00 65.88 98 THR A C 1
ATOM 773 O O . THR A 1 98 ? -17.986 1.678 27.203 1.00 65.88 98 THR A O 1
ATOM 776 N N . GLY A 1 99 ? -16.545 1.587 25.493 1.00 73.31 99 GLY A N 1
ATOM 777 C CA . GLY A 1 99 ? -17.344 0.603 24.743 1.00 73.31 99 GLY A CA 1
ATOM 778 C C . GLY A 1 99 ? -16.766 0.118 23.406 1.00 73.31 99 GLY A C 1
ATOM 779 O O . GLY A 1 99 ? -15.683 0.526 22.987 1.00 73.31 99 GLY A O 1
ATOM 780 N N . ARG A 1 100 ? -17.514 -0.753 22.709 1.00 73.75 100 ARG A N 1
ATOM 781 C CA . ARG A 1 100 ? -17.121 -1.374 21.423 1.00 73.75 100 ARG A CA 1
ATOM 782 C C . ARG A 1 100 ? -16.829 -0.352 20.324 1.00 73.75 100 ARG A C 1
ATOM 784 O O . ARG A 1 100 ? -15.805 -0.457 19.658 1.00 73.75 100 ARG A O 1
ATOM 791 N N . GLU A 1 101 ? -17.672 0.668 20.190 1.00 77.38 101 GLU A N 1
ATOM 792 C CA . GLU A 1 101 ? -17.452 1.743 19.215 1.00 77.38 101 GLU A CA 1
ATOM 793 C C . GLU A 1 101 ? -16.141 2.485 19.475 1.00 77.38 101 GLU A C 1
ATOM 795 O O . GLU A 1 101 ? -15.404 2.774 18.536 1.00 77.38 101 GLU A O 1
ATOM 800 N N . SER A 1 102 ? -15.785 2.695 20.751 1.00 81.12 102 SER A N 1
ATOM 801 C CA . SER A 1 102 ? -14.502 3.314 21.086 1.00 81.12 102 SER A CA 1
ATOM 802 C C . SER A 1 102 ? -13.298 2.470 20.668 1.00 81.12 102 SER A C 1
ATOM 804 O O . SER A 1 102 ? -12.288 3.015 20.244 1.00 81.12 102 SER A O 1
ATOM 806 N N . MET A 1 103 ? -13.416 1.139 20.693 1.00 88.25 103 MET A N 1
ATOM 807 C CA . MET A 1 103 ? -12.330 0.252 20.274 1.00 88.25 103 MET A CA 1
ATOM 808 C C . MET A 1 103 ? -12.072 0.311 18.768 1.00 88.25 103 MET A C 1
ATOM 810 O O . MET A 1 103 ? -10.910 0.384 18.377 1.00 88.25 103 MET A O 1
ATOM 814 N N . LYS A 1 104 ? -13.117 0.324 17.923 1.00 90.75 104 LYS A N 1
ATOM 815 C CA . LYS A 1 104 ? -12.948 0.286 16.457 1.00 90.75 104 LYS A CA 1
ATOM 816 C C . LYS A 1 104 ? -12.112 1.463 15.943 1.00 90.75 104 LYS A C 1
ATOM 818 O O . LYS A 1 104 ? -11.166 1.272 15.181 1.00 90.75 104 LYS A O 1
ATOM 823 N N . TRP A 1 105 ? -12.410 2.684 16.390 1.00 90.00 105 TRP A N 1
ATOM 824 C CA . TRP A 1 105 ? -11.675 3.862 15.924 1.00 90.00 105 TRP A CA 1
ATOM 825 C C . TRP A 1 105 ? -10.295 4.017 16.594 1.00 90.00 105 TRP A C 1
ATOM 827 O O . TRP A 1 105 ? -9.402 4.596 15.981 1.00 90.00 105 TRP A O 1
ATOM 837 N N . ILE A 1 106 ? -10.065 3.453 17.789 1.00 91.88 106 ILE A N 1
ATOM 838 C CA . ILE A 1 106 ? -8.718 3.382 18.398 1.00 91.88 106 ILE A CA 1
ATOM 839 C C . ILE A 1 106 ? -7.823 2.381 17.649 1.00 91.88 106 ILE A C 1
ATOM 841 O O . ILE A 1 106 ? -6.630 2.642 17.466 1.00 91.88 106 ILE A O 1
ATOM 845 N N . ILE A 1 107 ? -8.383 1.267 17.159 1.00 92.31 107 ILE A N 1
ATOM 846 C CA . ILE A 1 107 ? -7.661 0.345 16.267 1.00 92.31 107 ILE A CA 1
ATOM 847 C C . ILE A 1 107 ? -7.248 1.095 14.998 1.00 92.31 107 ILE A C 1
ATOM 849 O O . ILE A 1 107 ? -6.073 1.070 14.638 1.00 92.31 107 ILE A O 1
ATOM 853 N N . LEU A 1 108 ? -8.172 1.836 14.370 1.00 93.00 108 LEU A N 1
ATOM 854 C CA . LEU A 1 108 ? -7.842 2.692 13.227 1.00 93.00 108 LEU A CA 1
ATOM 855 C C . LEU A 1 108 ? -6.750 3.717 13.573 1.00 93.00 108 LEU A C 1
ATOM 857 O O . LEU A 1 108 ? -5.798 3.863 12.813 1.00 93.00 108 LEU A O 1
ATOM 861 N N . ALA A 1 109 ? -6.842 4.390 14.724 1.00 93.56 109 ALA A N 1
ATOM 862 C CA . ALA A 1 109 ? -5.815 5.337 15.156 1.00 93.56 109 ALA A CA 1
ATOM 863 C C . ALA A 1 109 ? -4.439 4.664 15.224 1.00 93.56 109 ALA A C 1
ATOM 865 O O . ALA A 1 109 ? -3.475 5.191 14.682 1.00 93.56 109 ALA A O 1
ATOM 866 N N . SER A 1 110 ? -4.362 3.467 15.809 1.00 92.81 110 SER A N 1
ATOM 867 C CA . SER A 1 110 ? -3.126 2.682 15.900 1.00 92.81 110 SER A CA 1
ATOM 868 C C . SER A 1 110 ? -2.561 2.315 14.522 1.00 92.81 110 SER A C 1
ATOM 870 O O . SER A 1 110 ? -1.354 2.380 14.318 1.00 92.81 110 SER A O 1
ATOM 872 N N . LEU A 1 111 ? -3.415 1.999 13.545 1.00 90.62 111 LEU A N 1
ATOM 873 C CA . LEU A 1 111 ? -2.994 1.748 12.159 1.00 90.62 111 LEU A CA 1
ATOM 874 C C . LEU A 1 111 ? -2.481 3.014 11.447 1.00 90.62 111 LEU A C 1
ATOM 876 O O . LEU A 1 111 ? -1.548 2.945 10.642 1.00 90.62 111 LEU A O 1
ATOM 880 N N . LEU A 1 112 ? -3.053 4.179 11.756 1.00 91.94 112 LEU A N 1
ATOM 881 C CA . LEU A 1 112 ? -2.563 5.465 11.252 1.00 91.94 112 LEU A CA 1
ATOM 882 C C . LEU A 1 112 ? -1.227 5.846 11.901 1.00 91.94 112 LEU A C 1
ATOM 884 O O . LEU A 1 112 ? -0.326 6.291 11.198 1.00 91.94 112 LEU A O 1
ATOM 888 N N . PHE A 1 113 ? -1.054 5.592 13.202 1.00 92.56 113 PHE A N 1
ATOM 889 C CA . PHE A 1 113 ? 0.245 5.741 13.861 1.00 92.56 113 PHE A CA 1
ATOM 890 C C . PHE A 1 113 ? 1.301 4.838 13.237 1.00 92.56 113 PHE A C 1
ATOM 892 O O . PHE A 1 113 ? 2.354 5.330 12.867 1.00 92.56 113 PHE A O 1
ATOM 899 N N . LEU A 1 114 ? 0.998 3.557 13.018 1.00 88.50 114 LEU A N 1
ATOM 900 C CA . LEU A 1 114 ? 1.883 2.646 12.289 1.00 88.50 114 LEU A CA 1
ATOM 901 C C . LEU A 1 114 ? 2.323 3.248 10.949 1.00 88.50 114 LEU A C 1
ATOM 903 O O . LEU A 1 114 ? 3.507 3.239 10.629 1.00 88.50 114 LEU A O 1
ATOM 907 N N . THR A 1 115 ? 1.381 3.800 10.183 1.00 87.19 115 THR A N 1
ATOM 908 C CA . THR A 1 115 ? 1.686 4.429 8.892 1.00 87.19 115 THR A CA 1
ATOM 909 C C . THR A 1 115 ? 2.612 5.632 9.048 1.00 87.19 115 THR A C 1
ATOM 911 O O . THR A 1 115 ? 3.593 5.744 8.314 1.00 87.19 115 THR A O 1
ATOM 914 N N . TYR A 1 116 ? 2.342 6.497 10.028 1.00 89.94 116 TYR A N 1
ATOM 915 C CA . TYR A 1 116 ? 3.215 7.620 10.348 1.00 89.94 116 TYR A CA 1
ATOM 916 C C . TYR A 1 116 ? 4.624 7.159 10.734 1.00 89.94 116 TYR A C 1
ATOM 918 O O . TYR A 1 116 ? 5.593 7.688 10.204 1.00 89.94 116 TYR A O 1
ATOM 926 N N . GLU A 1 117 ? 4.750 6.162 11.609 1.00 87.31 117 GLU A N 1
ATOM 927 C CA . GLU A 1 117 ? 6.048 5.674 12.079 1.00 87.31 117 GLU A CA 1
ATOM 928 C C . GLU A 1 117 ? 6.883 5.056 10.957 1.00 87.31 117 GLU A C 1
ATOM 930 O O . GLU A 1 117 ? 8.091 5.277 10.884 1.00 87.31 117 GLU A O 1
ATOM 935 N N . LEU A 1 118 ? 6.249 4.346 10.019 1.00 80.94 118 LEU A N 1
ATOM 936 C CA . LEU A 1 118 ? 6.939 3.844 8.830 1.00 80.94 118 LEU A CA 1
ATOM 937 C C . LEU A 1 118 ? 7.414 4.978 7.914 1.00 80.94 118 LEU A C 1
ATOM 939 O O . LEU A 1 118 ? 8.519 4.898 7.382 1.00 80.94 118 LEU A O 1
ATOM 943 N N . MET A 1 119 ? 6.614 6.037 7.745 1.00 81.44 119 MET A N 1
ATOM 944 C CA . MET A 1 119 ? 7.039 7.234 7.008 1.00 81.44 119 MET A CA 1
ATOM 945 C C . MET A 1 119 ? 8.192 7.932 7.731 1.00 81.44 119 MET A C 1
ATOM 947 O O . MET A 1 119 ? 9.193 8.264 7.110 1.00 81.44 119 MET A O 1
ATOM 951 N N . HIS A 1 120 ? 8.092 8.093 9.049 1.00 83.69 120 HIS A N 1
ATOM 952 C CA . HIS A 1 120 ? 9.117 8.708 9.883 1.00 83.69 120 HIS A CA 1
ATOM 953 C C . HIS A 1 120 ? 10.429 7.900 9.893 1.00 83.69 120 HIS A C 1
ATOM 955 O O . HIS A 1 120 ? 11.522 8.477 9.953 1.00 83.69 120 HIS A O 1
ATOM 961 N N . GLY A 1 121 ? 10.325 6.578 9.775 1.00 75.69 121 GLY A N 1
ATOM 962 C CA . GLY A 1 121 ? 11.440 5.646 9.840 1.00 75.69 121 GLY A CA 1
ATOM 963 C C . GLY A 1 121 ? 11.717 5.107 11.243 1.00 75.69 121 GLY A C 1
ATOM 964 O O . GLY A 1 121 ? 12.865 4.773 11.538 1.00 75.69 121 GLY A O 1
ATOM 965 N N . ASP A 1 122 ? 10.700 5.031 12.103 1.00 80.62 122 ASP A N 1
ATOM 966 C CA . ASP A 1 122 ? 10.754 4.350 13.400 1.00 80.62 122 ASP A CA 1
ATOM 967 C C . ASP A 1 122 ? 10.014 3.006 13.318 1.00 80.62 122 ASP A C 1
ATOM 969 O O . ASP A 1 122 ? 8.814 2.872 13.562 1.00 80.62 122 ASP A O 1
ATOM 973 N N . LEU A 1 123 ? 10.747 1.965 12.928 1.00 75.50 123 LEU A N 1
ATOM 974 C CA . LEU A 1 123 ? 10.167 0.634 12.768 1.00 75.50 123 LEU A CA 1
ATOM 975 C C . LEU A 1 123 ? 9.742 -0.001 14.105 1.00 75.50 123 LEU A C 1
ATOM 977 O O . LEU A 1 123 ? 8.837 -0.837 14.119 1.00 75.50 123 LEU A O 1
ATOM 981 N N . GLU A 1 124 ? 10.385 0.360 15.219 1.00 79.50 124 GLU A N 1
ATOM 982 C CA . GLU A 1 124 ? 10.069 -0.191 16.542 1.00 79.50 124 GLU A CA 1
ATOM 983 C C . GLU A 1 124 ? 8.729 0.354 17.043 1.00 79.50 124 GLU A C 1
ATOM 985 O O . GLU A 1 124 ? 7.850 -0.411 17.468 1.00 79.50 124 GLU A O 1
ATOM 990 N N . ALA A 1 125 ? 8.530 1.667 16.911 1.00 84.69 125 ALA A N 1
ATOM 991 C CA . ALA A 1 125 ? 7.254 2.305 17.189 1.00 84.69 125 ALA A CA 1
ATOM 992 C C . ALA A 1 125 ? 6.159 1.777 16.247 1.00 84.69 125 ALA A C 1
ATOM 994 O O . ALA A 1 125 ? 5.081 1.393 16.713 1.00 84.69 125 ALA A O 1
ATOM 995 N N . ALA A 1 126 ? 6.447 1.637 14.945 1.00 83.50 126 ALA A N 1
ATOM 996 C CA . ALA A 1 126 ? 5.508 1.055 13.984 1.00 83.50 126 ALA A CA 1
ATOM 997 C C . ALA A 1 126 ? 5.046 -0.349 14.413 1.00 83.50 126 ALA A C 1
ATOM 999 O O . ALA A 1 126 ? 3.847 -0.648 14.410 1.00 83.50 126 ALA A O 1
ATOM 1000 N N . PHE A 1 127 ? 5.982 -1.205 14.837 1.00 79.44 127 PHE A N 1
ATOM 1001 C CA . PHE A 1 127 ? 5.693 -2.564 15.302 1.00 79.44 127 PHE A CA 1
ATOM 1002 C C . PHE A 1 127 ? 4.880 -2.577 16.598 1.00 79.44 127 PHE A C 1
ATOM 1004 O O . PHE A 1 127 ? 3.982 -3.406 16.782 1.00 79.44 127 PHE A O 1
ATOM 1011 N N . THR A 1 128 ? 5.152 -1.634 17.494 1.00 84.69 128 THR A N 1
ATOM 1012 C CA . THR A 1 128 ? 4.379 -1.452 18.725 1.00 84.69 128 THR A CA 1
ATOM 1013 C C . THR A 1 128 ? 2.927 -1.098 18.406 1.00 84.69 128 THR A C 1
ATOM 1015 O O . THR A 1 128 ? 2.008 -1.757 18.901 1.00 84.69 128 THR A O 1
ATOM 1018 N N . HIS A 1 129 ? 2.703 -0.135 17.509 1.00 88.31 129 HIS A N 1
ATOM 1019 C CA . HIS A 1 129 ? 1.364 0.253 17.067 1.00 88.31 129 HIS A CA 1
ATOM 1020 C C . HIS A 1 129 ? 0.624 -0.872 16.340 1.00 88.31 129 HIS A C 1
ATOM 1022 O O . HIS A 1 129 ? -0.564 -1.087 16.591 1.00 88.31 129 HIS A O 1
ATOM 1028 N N . PHE A 1 130 ? 1.324 -1.644 15.506 1.00 85.94 130 PHE A N 1
ATOM 1029 C CA . PHE A 1 130 ? 0.765 -2.835 14.873 1.00 85.94 130 PHE A CA 1
ATOM 1030 C C . PHE A 1 130 ? 0.280 -3.867 15.891 1.00 85.94 130 PHE A C 1
ATOM 1032 O O . PHE A 1 130 ? -0.863 -4.322 15.822 1.00 85.94 130 PHE A O 1
ATOM 1039 N N . ASN A 1 131 ? 1.131 -4.237 16.852 1.00 83.81 131 ASN A N 1
ATOM 1040 C CA . ASN A 1 131 ? 0.767 -5.227 17.863 1.00 83.81 131 ASN A CA 1
ATOM 1041 C C . ASN A 1 131 ? -0.389 -4.749 18.731 1.00 83.81 131 ASN A C 1
ATOM 1043 O O . ASN A 1 131 ? -1.261 -5.548 19.071 1.00 83.81 131 ASN A O 1
ATOM 1047 N N . HIS A 1 132 ? -0.420 -3.456 19.053 1.00 88.25 132 HIS A N 1
ATOM 1048 C CA . HIS A 1 132 ? -1.531 -2.867 19.780 1.00 88.25 132 HIS A CA 1
ATOM 1049 C C . HIS A 1 132 ? -2.840 -2.967 18.984 1.00 88.25 132 HIS A C 1
ATOM 1051 O O . HIS A 1 132 ? -3.823 -3.499 19.500 1.00 88.25 132 HIS A O 1
ATOM 1057 N N . ALA A 1 133 ? -2.835 -2.556 17.710 1.00 89.25 133 ALA A N 1
ATOM 1058 C CA . ALA A 1 133 ? -3.992 -2.653 16.818 1.00 89.25 133 ALA A CA 1
ATOM 1059 C C . ALA A 1 133 ? -4.497 -4.099 16.691 1.00 89.25 133 ALA A C 1
ATOM 1061 O O . ALA A 1 133 ? -5.690 -4.360 16.840 1.00 89.25 133 ALA A O 1
ATOM 1062 N N . HIS A 1 134 ? -3.581 -5.046 16.479 1.00 86.00 134 HIS A N 1
ATOM 1063 C CA . HIS A 1 134 ? -3.890 -6.469 16.378 1.00 86.00 134 HIS A CA 1
ATOM 1064 C C . HIS A 1 134 ? -4.518 -7.012 17.664 1.00 86.00 134 HIS A C 1
ATOM 1066 O O . HIS A 1 134 ? -5.577 -7.630 17.621 1.00 86.00 134 HIS A O 1
ATOM 1072 N N . HIS A 1 135 ? -3.892 -6.762 18.817 1.00 86.38 135 HIS A N 1
ATOM 1073 C CA . HIS A 1 135 ? -4.388 -7.258 20.098 1.00 86.38 135 HIS A CA 1
ATOM 1074 C C . HIS A 1 135 ? -5.763 -6.675 20.439 1.00 86.38 135 HIS A C 1
ATOM 1076 O O . HIS A 1 135 ? -6.647 -7.394 20.903 1.00 86.38 135 HIS A O 1
ATOM 1082 N N . MET A 1 136 ? -5.977 -5.385 20.167 1.00 89.81 136 MET A N 1
ATOM 1083 C CA . MET A 1 136 ? -7.284 -4.756 20.338 1.00 89.81 136 MET A CA 1
ATOM 1084 C C . MET A 1 136 ? -8.343 -5.364 19.415 1.00 89.81 136 MET A C 1
ATOM 1086 O O . MET A 1 136 ? -9.469 -5.575 19.862 1.00 89.81 136 MET A O 1
ATOM 1090 N N . LEU A 1 137 ? -7.999 -5.680 18.162 1.00 88.62 137 LEU A N 1
ATOM 1091 C CA . LEU A 1 137 ? -8.915 -6.335 17.228 1.00 88.62 137 LEU A CA 1
ATOM 1092 C C . LEU A 1 137 ? -9.276 -7.758 17.694 1.00 88.62 137 LEU A C 1
ATOM 1094 O O . LEU A 1 137 ? -10.448 -8.134 17.682 1.00 88.62 137 LEU A O 1
ATOM 1098 N N . GLU A 1 138 ? -8.302 -8.533 18.174 1.00 87.56 138 GLU A N 1
ATOM 1099 C CA . GLU A 1 138 ? -8.552 -9.859 18.753 1.00 87.56 138 GLU A CA 1
ATOM 1100 C C . GLU A 1 138 ? -9.469 -9.777 19.976 1.00 87.56 138 GLU A C 1
ATOM 1102 O O . GLU A 1 138 ? -10.443 -10.521 20.072 1.00 87.56 138 GLU A O 1
ATOM 1107 N N . GLN A 1 139 ? -9.204 -8.844 20.897 1.00 89.50 139 GLN A N 1
ATOM 1108 C CA . GLN A 1 139 ? -10.064 -8.620 22.059 1.00 89.50 139 GLN A CA 1
ATOM 1109 C C . GLN A 1 139 ? -11.478 -8.197 21.653 1.00 89.50 139 GLN A C 1
ATOM 1111 O O . GLN A 1 139 ? -12.453 -8.651 22.257 1.00 89.50 139 GLN A O 1
ATOM 1116 N N . TYR A 1 140 ? -11.592 -7.331 20.645 1.00 90.56 140 TYR A N 1
ATOM 1117 C CA . TYR A 1 140 ? -12.863 -6.863 20.111 1.00 90.56 140 TYR A CA 1
ATOM 1118 C C . TYR A 1 140 ? -13.714 -8.037 19.614 1.00 90.56 140 TYR A C 1
ATOM 1120 O O . TYR A 1 140 ? -14.851 -8.216 20.064 1.00 90.56 140 TYR A O 1
ATOM 1128 N N . PHE A 1 141 ? -13.146 -8.895 18.764 1.00 89.56 141 PHE A N 1
ATOM 1129 C CA . PHE A 1 141 ? -13.870 -10.046 18.231 1.00 89.56 141 PHE A CA 1
ATOM 1130 C C . PHE A 1 141 ? -14.078 -11.158 19.247 1.00 89.56 141 PHE A C 1
ATOM 1132 O O . PHE A 1 141 ? -15.148 -11.753 19.252 1.00 89.56 141 PHE A O 1
ATOM 1139 N N . ALA A 1 142 ? -13.140 -11.399 20.163 1.00 88.19 142 ALA A N 1
ATOM 1140 C CA . ALA A 1 142 ? -13.340 -12.362 21.244 1.00 88.19 142 ALA A CA 1
ATOM 1141 C C . ALA A 1 142 ? -14.563 -11.999 22.103 1.00 88.19 142 ALA A C 1
ATOM 1143 O O . ALA A 1 142 ? -15.367 -12.868 22.449 1.00 88.19 142 ALA A O 1
ATOM 1144 N N . ARG A 1 143 ? -14.748 -10.706 22.405 1.00 89.94 143 ARG A N 1
ATOM 1145 C CA . ARG A 1 143 ? -15.947 -10.214 23.100 1.00 89.94 143 ARG A CA 1
ATOM 1146 C C . ARG A 1 143 ? -17.198 -10.388 22.245 1.00 89.94 143 ARG A C 1
ATOM 1148 O O . ARG A 1 143 ? -18.183 -10.924 22.740 1.00 89.94 143 ARG A O 1
ATOM 1155 N N . LYS A 1 144 ? -17.143 -10.012 20.965 1.00 88.81 144 LYS A N 1
ATOM 1156 C CA . LYS A 1 144 ? -18.277 -10.146 20.038 1.00 88.81 144 LYS A CA 1
ATOM 1157 C C . LYS A 1 144 ? -18.718 -11.608 19.856 1.00 88.81 144 LYS A C 1
ATOM 1159 O O . LYS A 1 144 ? -19.915 -11.881 19.906 1.00 88.81 144 LYS A O 1
ATOM 1164 N N . CYS A 1 145 ? -17.783 -12.554 19.734 1.00 90.06 145 CYS A N 1
ATOM 1165 C CA . CYS A 1 145 ? -18.066 -13.995 19.729 1.00 90.06 145 CYS A CA 1
ATOM 1166 C C . CYS A 1 145 ? -18.762 -14.428 21.025 1.00 90.06 145 CYS A C 1
ATOM 1168 O O . CYS A 1 145 ? -19.782 -15.105 20.984 1.00 90.06 145 CYS A O 1
ATOM 1170 N N . LYS A 1 146 ? -18.248 -14.006 22.188 1.00 92.25 146 LYS A N 1
ATOM 1171 C CA . LYS A 1 146 ? -18.836 -14.358 23.490 1.00 92.25 146 LYS A CA 1
ATOM 1172 C C . LYS A 1 146 ? -20.264 -13.826 23.652 1.00 92.25 146 LYS A C 1
ATOM 1174 O O . LYS A 1 146 ? -21.104 -14.514 24.217 1.00 92.25 146 LYS A O 1
ATOM 1179 N N . GLU A 1 147 ? -20.526 -12.611 23.182 1.00 91.44 147 GLU A N 1
ATOM 1180 C CA . GLU A 1 147 ? -21.839 -11.960 23.272 1.00 91.44 147 GLU A CA 1
ATOM 1181 C C . GLU A 1 147 ? -22.873 -12.573 22.319 1.00 91.44 147 GLU A C 1
ATOM 1183 O O . GLU A 1 147 ? -24.049 -12.645 22.659 1.00 91.44 147 GLU A O 1
ATOM 1188 N N . THR A 1 148 ? -22.445 -13.007 21.133 1.00 91.94 148 THR A N 1
ATOM 1189 C CA . THR A 1 148 ? -23.333 -13.586 20.108 1.00 91.94 148 THR A CA 1
ATOM 1190 C C . THR A 1 148 ? -23.463 -15.105 20.204 1.00 91.94 148 THR A C 1
ATOM 1192 O O . THR A 1 148 ? -24.410 -15.665 19.664 1.00 91.94 148 THR A O 1
ATOM 1195 N N . GLY A 1 149 ? -22.516 -15.780 20.861 1.00 93.31 149 GLY A N 1
ATOM 1196 C CA . GLY A 1 149 ? -22.407 -17.239 20.866 1.00 93.31 149 GLY A CA 1
ATOM 1197 C C . GLY A 1 149 ? -21.919 -17.837 19.541 1.00 93.31 149 GLY A C 1
ATOM 1198 O O . GLY A 1 149 ? -21.890 -19.057 19.413 1.00 93.31 149 GLY A O 1
ATOM 1199 N N . LEU A 1 150 ? -21.536 -17.006 18.565 1.00 89.25 150 LEU A N 1
ATOM 1200 C CA . LEU A 1 150 ? -21.111 -17.441 17.234 1.00 89.25 150 LEU A CA 1
ATOM 1201 C C . LEU A 1 150 ? -19.579 -17.529 17.126 1.00 89.25 150 LEU A C 1
ATOM 1203 O O . LEU A 1 150 ? -18.864 -16.732 17.748 1.00 89.25 150 LEU A O 1
ATOM 1207 N N . PRO A 1 151 ? -19.044 -18.454 16.308 1.00 84.44 151 PRO A N 1
ATOM 1208 C CA . PRO A 1 151 ? -17.634 -18.439 15.935 1.00 84.44 151 PRO A CA 1
ATOM 1209 C C . PRO A 1 151 ? -17.318 -17.241 15.023 1.00 84.44 151 PRO A C 1
ATOM 1211 O O . PRO A 1 151 ? -18.179 -16.747 14.298 1.00 84.44 151 PRO A O 1
ATOM 1214 N N . PHE A 1 152 ? -16.050 -16.805 14.994 1.00 81.06 152 PHE A N 1
ATOM 1215 C CA . PHE A 1 152 ? -15.614 -15.648 14.191 1.00 81.06 152 PHE A CA 1
ATOM 1216 C C . PHE A 1 152 ? -15.987 -15.757 12.702 1.00 81.06 152 PHE A C 1
ATOM 1218 O O . PHE A 1 152 ? -16.328 -14.756 12.083 1.00 81.06 152 PHE A O 1
ATOM 1225 N N . SER A 1 153 ? -15.955 -16.966 12.130 1.00 79.06 153 SER A N 1
ATOM 1226 C CA . SER A 1 153 ? -16.306 -17.229 10.726 1.00 79.06 153 SER A CA 1
ATOM 1227 C C . SER A 1 153 ? -17.761 -16.924 10.373 1.00 79.06 153 SER A C 1
ATOM 1229 O O . SER A 1 153 ? -18.057 -16.738 9.197 1.00 79.06 153 SER A O 1
ATOM 1231 N N . GLU A 1 154 ? -18.645 -16.889 11.368 1.00 83.94 154 GLU A N 1
ATOM 1232 C CA . GLU A 1 154 ? -20.088 -16.679 11.214 1.00 83.94 154 GLU A CA 1
ATOM 1233 C C . GLU A 1 154 ? -20.539 -15.337 11.806 1.00 83.94 154 GLU A C 1
ATOM 1235 O O . GLU A 1 154 ? -21.724 -15.007 11.774 1.00 83.94 154 GLU A O 1
ATOM 1240 N N . LEU A 1 155 ? -19.609 -14.543 12.351 1.00 85.38 155 LEU A N 1
ATOM 1241 C CA . LEU A 1 155 ? -19.946 -13.241 12.907 1.00 85.38 155 LEU A CA 1
ATOM 1242 C C . LEU A 1 155 ? -20.432 -12.288 11.805 1.00 85.38 155 LEU A C 1
ATOM 1244 O O . LEU A 1 155 ? -19.724 -12.093 10.815 1.00 85.38 155 LEU A O 1
ATOM 1248 N N . PRO A 1 156 ? -21.573 -11.602 12.001 1.00 88.62 156 PRO A N 1
ATOM 1249 C CA . PRO A 1 156 ? -21.976 -10.526 11.110 1.00 88.62 156 PRO A CA 1
ATOM 1250 C C . PRO A 1 156 ? -21.036 -9.337 11.316 1.00 88.62 156 PRO A C 1
ATOM 1252 O O . PRO A 1 156 ? -20.987 -8.756 12.407 1.00 88.62 156 PRO A O 1
ATOM 1255 N N . LEU A 1 157 ? -20.272 -8.996 10.280 1.00 89.25 157 LEU A N 1
ATOM 1256 C CA . LEU A 1 157 ? -19.349 -7.865 10.288 1.00 89.25 157 LEU A CA 1
ATOM 1257 C C . LEU A 1 157 ? -19.961 -6.675 9.552 1.00 89.25 157 LEU A C 1
ATOM 1259 O O . LEU A 1 157 ? -20.485 -6.819 8.448 1.00 89.25 157 LEU A O 1
ATOM 1263 N N . ASP A 1 158 ? -19.883 -5.496 10.161 1.00 91.25 158 ASP A N 1
ATOM 1264 C CA . ASP A 1 158 ? -20.154 -4.243 9.476 1.00 91.25 158 ASP A CA 1
ATOM 1265 C C . ASP A 1 158 ? -19.017 -3.906 8.486 1.00 91.25 158 ASP A C 1
ATOM 1267 O O . ASP A 1 158 ? -17.952 -4.540 8.449 1.00 91.25 158 ASP A O 1
ATOM 1271 N N . ARG A 1 159 ? -19.262 -2.897 7.646 1.00 90.38 159 ARG A N 1
ATOM 1272 C CA . ARG A 1 159 ? -18.317 -2.444 6.615 1.00 90.38 159 ARG A CA 1
ATOM 1273 C C . ARG A 1 159 ? -16.962 -2.031 7.210 1.00 90.38 159 ARG A C 1
ATOM 1275 O O . ARG A 1 159 ? -15.916 -2.329 6.647 1.00 90.38 159 ARG A O 1
ATOM 1282 N N . PHE A 1 160 ? -16.968 -1.361 8.361 1.00 89.88 160 PHE A N 1
ATOM 1283 C CA . PHE A 1 160 ? -15.756 -0.863 9.006 1.00 89.88 160 PHE A CA 1
ATOM 1284 C C . PHE A 1 160 ? -14.970 -1.985 9.694 1.00 89.88 160 PHE A C 1
ATOM 1286 O O . PHE A 1 160 ? -13.747 -2.024 9.602 1.00 89.88 160 PHE A O 1
ATOM 1293 N N . GLU A 1 161 ? -15.656 -2.930 10.334 1.00 90.50 161 GLU A N 1
ATOM 1294 C CA . GLU A 1 161 ? -15.058 -4.134 10.916 1.00 90.50 161 GLU A CA 1
ATOM 1295 C C . GLU A 1 161 ? -14.381 -4.998 9.848 1.00 90.50 161 GLU A C 1
ATOM 1297 O O . GLU A 1 161 ? -13.242 -5.424 10.036 1.00 90.50 161 GLU A O 1
ATOM 1302 N N . THR A 1 162 ? -15.054 -5.205 8.714 1.00 87.62 162 THR A N 1
ATOM 1303 C CA . THR A 1 162 ? -14.501 -5.942 7.568 1.00 87.62 162 THR A CA 1
ATOM 1304 C C . THR A 1 162 ? -13.234 -5.260 7.051 1.00 87.62 162 THR A C 1
ATOM 1306 O O . THR A 1 162 ? -12.193 -5.902 6.907 1.00 87.62 162 THR A O 1
ATOM 1309 N N . ALA A 1 163 ? -13.282 -3.938 6.878 1.00 86.69 163 ALA A N 1
ATOM 1310 C CA . ALA A 1 163 ? -12.142 -3.147 6.437 1.00 86.69 163 ALA A CA 1
ATOM 1311 C C . ALA A 1 163 ? -10.951 -3.187 7.420 1.00 86.69 163 ALA A C 1
ATOM 1313 O O . ALA A 1 163 ? -9.797 -3.272 6.994 1.00 86.69 163 ALA A O 1
ATOM 1314 N N . LEU A 1 164 ? -11.208 -3.157 8.736 1.00 87.44 164 LEU A N 1
ATOM 1315 C CA . LEU A 1 164 ? -10.174 -3.303 9.768 1.00 87.44 164 LEU A CA 1
ATOM 1316 C C . LEU A 1 164 ? -9.516 -4.688 9.719 1.00 87.44 164 LEU A C 1
ATOM 1318 O O . LEU A 1 164 ? -8.288 -4.777 9.793 1.00 87.44 164 LEU A O 1
ATOM 1322 N N . CYS A 1 165 ? -10.314 -5.753 9.579 1.00 84.19 165 CYS A N 1
ATOM 1323 C CA . CYS A 1 165 ? -9.819 -7.120 9.425 1.00 84.19 165 CYS A CA 1
ATOM 1324 C C . CYS A 1 165 ? -8.908 -7.260 8.208 1.00 84.19 165 CYS A C 1
ATOM 1326 O O . CYS A 1 165 ? -7.806 -7.786 8.341 1.00 84.19 165 CYS A O 1
ATOM 1328 N N . ASP A 1 166 ? -9.352 -6.771 7.052 1.00 79.69 166 ASP A N 1
ATOM 1329 C CA . ASP A 1 166 ? -8.618 -6.906 5.795 1.00 79.69 166 ASP A CA 1
ATOM 1330 C C . ASP A 1 166 ? -7.261 -6.189 5.853 1.00 79.69 166 ASP A C 1
ATOM 1332 O O . ASP A 1 166 ? -6.236 -6.766 5.482 1.00 79.69 166 ASP A O 1
ATOM 1336 N N . VAL A 1 167 ? -7.217 -4.968 6.401 1.00 80.69 167 VAL A N 1
ATOM 1337 C CA . VAL A 1 167 ? -5.956 -4.227 6.561 1.00 80.69 167 VAL A CA 1
ATOM 1338 C C . VAL A 1 167 ? -5.026 -4.902 7.557 1.00 80.69 167 VAL A C 1
ATOM 1340 O O . VAL A 1 167 ? -3.850 -5.091 7.252 1.00 80.69 167 VAL A O 1
ATOM 1343 N N . LEU A 1 168 ? -5.518 -5.288 8.737 1.00 80.44 168 LEU A N 1
ATOM 1344 C CA . LEU A 1 168 ? -4.669 -5.940 9.736 1.00 80.44 168 LEU A CA 1
ATOM 1345 C C . LEU A 1 168 ? -4.145 -7.281 9.238 1.00 80.44 168 LEU A C 1
ATOM 1347 O O . LEU A 1 168 ? -2.962 -7.567 9.411 1.00 80.44 168 LEU A O 1
ATOM 1351 N N . GLN A 1 169 ? -4.987 -8.064 8.565 1.00 75.25 169 GLN A N 1
ATOM 1352 C CA . GLN A 1 169 ? -4.567 -9.305 7.939 1.00 75.25 169 GLN A CA 1
ATOM 1353 C C . GLN A 1 169 ? -3.430 -9.067 6.939 1.00 75.25 169 GLN A C 1
ATOM 1355 O O . GLN A 1 169 ? -2.426 -9.777 6.968 1.00 75.25 169 GLN A O 1
ATOM 1360 N N . ARG A 1 170 ? -3.537 -8.031 6.109 1.00 74.62 170 ARG A N 1
ATOM 1361 C CA . ARG A 1 170 ? -2.477 -7.677 5.166 1.00 74.62 170 ARG A CA 1
ATOM 1362 C C . ARG A 1 170 ? -1.196 -7.181 5.845 1.00 74.62 170 ARG A C 1
ATOM 1364 O O . ARG A 1 170 ? -0.083 -7.468 5.402 1.00 74.62 170 ARG A O 1
ATOM 1371 N N . LEU A 1 171 ? -1.315 -6.447 6.945 1.00 75.44 171 LEU A N 1
ATOM 1372 C CA . LEU A 1 171 ? -0.156 -5.968 7.703 1.00 75.44 171 LEU A CA 1
ATOM 1373 C C . LEU A 1 171 ? 0.548 -7.092 8.486 1.00 75.44 171 LEU A C 1
ATOM 1375 O O . LEU A 1 171 ? 1.725 -6.954 8.811 1.00 75.44 171 LEU A O 1
ATOM 1379 N N . ILE A 1 172 ? -0.117 -8.226 8.741 1.00 69.69 172 ILE A N 1
ATOM 1380 C CA . ILE A 1 172 ? 0.548 -9.453 9.220 1.00 69.69 172 ILE A CA 1
ATOM 1381 C C . ILE A 1 172 ? 1.499 -9.992 8.142 1.00 69.69 172 ILE A C 1
ATOM 1383 O O . ILE A 1 172 ? 2.565 -10.518 8.460 1.00 69.69 172 ILE A O 1
ATOM 1387 N N . THR A 1 173 ? 1.141 -9.840 6.866 1.00 61.16 173 THR A N 1
ATOM 1388 C CA . THR A 1 173 ? 1.867 -10.480 5.770 1.00 61.16 173 THR A CA 1
ATOM 1389 C C . THR A 1 173 ? 3.107 -9.737 5.270 1.00 61.16 173 THR A C 1
ATOM 1391 O O . THR A 1 173 ? 3.993 -10.405 4.737 1.00 61.16 173 THR A O 1
ATOM 1394 N N . TYR A 1 174 ? 3.201 -8.404 5.420 1.00 58.62 174 TYR A N 1
ATOM 1395 C CA . TYR A 1 174 ? 3.958 -7.616 4.428 1.00 58.62 174 TYR A CA 1
ATOM 1396 C C . TYR A 1 174 ? 4.902 -6.467 4.889 1.00 58.62 174 TYR A C 1
ATOM 1398 O O . TYR A 1 174 ? 6.054 -6.460 4.457 1.00 58.62 174 TYR A O 1
ATOM 1406 N N . PRO A 1 175 ? 4.525 -5.484 5.731 1.00 49.97 175 PRO A N 1
ATOM 1407 C CA . PRO A 1 175 ? 5.271 -4.216 5.848 1.00 49.97 175 PRO A CA 1
ATOM 1408 C C . PRO A 1 175 ? 6.623 -4.311 6.581 1.00 49.97 175 PRO A C 1
ATOM 1410 O O . PRO A 1 175 ? 7.451 -3.416 6.465 1.00 49.97 175 PRO A O 1
ATOM 1413 N N . TRP A 1 176 ? 6.891 -5.397 7.304 1.00 53.38 176 TRP A N 1
ATOM 1414 C CA . TRP A 1 176 ? 8.082 -5.552 8.168 1.00 53.38 176 TRP A CA 1
ATOM 1415 C C . TRP A 1 176 ? 9.351 -5.954 7.421 1.00 53.38 176 TRP A C 1
ATOM 1417 O O . TRP A 1 176 ? 10.411 -6.154 8.005 1.00 53.38 176 TRP A O 1
ATOM 1427 N N . SER A 1 177 ? 9.197 -6.125 6.117 1.00 47.00 177 SER A N 1
ATOM 1428 C CA . SER A 1 177 ? 10.205 -6.597 5.188 1.00 47.00 177 SER A CA 1
ATOM 1429 C C . SER A 1 177 ? 11.076 -5.447 4.647 1.00 47.00 177 SER A C 1
ATOM 1431 O O . SER A 1 177 ? 11.969 -5.702 3.851 1.00 47.00 177 SER A O 1
ATOM 1433 N N . PHE A 1 178 ? 10.804 -4.205 5.070 1.00 54.06 178 PHE A N 1
ATOM 1434 C CA . PHE A 1 178 ? 11.473 -2.982 4.632 1.00 54.06 178 PHE A CA 1
ATOM 1435 C C . PHE A 1 178 ? 12.240 -2.315 5.780 1.00 54.06 178 PHE A C 1
ATOM 1437 O O . PHE A 1 178 ? 11.641 -1.917 6.782 1.00 54.06 178 PHE A O 1
ATOM 1444 N N . ASP A 1 179 ? 13.554 -2.137 5.632 1.00 52.75 179 ASP A N 1
ATOM 1445 C CA . ASP A 1 179 ? 14.344 -1.285 6.520 1.00 52.75 179 ASP A CA 1
ATOM 1446 C C . ASP A 1 179 ? 14.105 0.210 6.224 1.00 52.75 179 ASP A C 1
ATOM 1448 O O . ASP A 1 179 ? 14.842 0.858 5.482 1.00 52.75 179 ASP A O 1
ATOM 1452 N N . MET A 1 180 ? 13.083 0.774 6.865 1.00 54.62 180 MET A N 1
ATOM 1453 C CA . MET A 1 180 ? 12.755 2.206 6.809 1.00 54.62 180 MET A CA 1
ATOM 1454 C C . MET A 1 180 ? 13.537 3.054 7.835 1.00 54.62 180 MET A C 1
ATOM 1456 O O . MET A 1 180 ? 13.296 4.262 7.946 1.00 54.62 180 MET A O 1
ATOM 1460 N N . SER A 1 181 ? 14.457 2.445 8.602 1.00 55.06 181 SER A N 1
ATOM 1461 C CA . SER A 1 181 ? 15.090 3.047 9.787 1.00 55.06 181 SER A CA 1
ATOM 1462 C C . SER A 1 181 ? 15.764 4.391 9.497 1.00 55.06 181 SER A C 1
ATOM 1464 O O . SER A 1 181 ? 16.468 4.572 8.499 1.00 55.06 181 SER A O 1
ATOM 1466 N N . SER A 1 182 ? 15.578 5.351 10.405 1.00 49.53 182 SER A N 1
ATOM 1467 C CA . SER A 1 182 ? 16.276 6.646 10.417 1.00 49.53 182 SER A CA 1
ATOM 1468 C C . SER A 1 182 ? 17.683 6.610 10.983 1.00 49.53 182 SER A C 1
ATOM 1470 O O . SER A 1 182 ? 18.447 7.548 10.756 1.00 49.53 182 SER A O 1
ATOM 1472 N N . THR A 1 183 ? 18.059 5.526 11.654 1.00 46.72 183 THR A N 1
ATOM 1473 C CA . THR A 1 183 ? 19.366 5.408 12.295 1.00 46.72 183 THR A CA 1
ATOM 1474 C C . THR A 1 183 ? 20.267 4.450 11.525 1.00 46.72 183 THR A C 1
ATOM 1476 O O . THR A 1 183 ? 19.827 3.426 11.012 1.00 46.72 183 THR A O 1
ATOM 1479 N N . SER A 1 184 ? 21.565 4.755 11.482 1.00 41.12 184 SER A N 1
ATOM 1480 C CA . SER A 1 184 ? 22.629 3.879 10.965 1.00 41.12 184 SER A CA 1
ATOM 1481 C C . SER A 1 184 ? 22.850 2.614 11.810 1.00 41.12 184 SER A C 1
ATOM 1483 O O . SER A 1 184 ? 23.776 1.846 11.548 1.00 41.12 184 SER A O 1
ATOM 1485 N N . LYS A 1 185 ? 22.024 2.386 12.840 1.00 38.44 185 LYS A N 1
ATOM 1486 C CA . LYS A 1 185 ? 22.070 1.167 13.640 1.00 38.44 185 LYS A CA 1
ATOM 1487 C C . LYS A 1 185 ? 21.372 0.043 12.871 1.00 38.44 185 LYS A C 1
ATOM 1489 O O . LYS A 1 185 ? 20.224 0.209 12.460 1.00 38.44 185 LYS A O 1
ATOM 1494 N N . PRO A 1 186 ? 22.054 -1.093 12.658 1.00 42.28 186 PRO A N 1
ATOM 1495 C CA . PRO A 1 186 ? 21.505 -2.178 11.874 1.00 42.28 186 PRO A CA 1
ATOM 1496 C C . PRO A 1 186 ? 20.362 -2.848 12.629 1.00 42.28 186 PRO A C 1
ATOM 1498 O O . PRO A 1 186 ? 20.491 -3.111 13.821 1.00 42.28 186 PRO A O 1
ATOM 1501 N N . ARG A 1 187 ? 19.320 -3.182 11.860 1.00 48.03 187 ARG A N 1
ATOM 1502 C CA . ARG A 1 187 ? 18.337 -4.249 12.081 1.00 48.03 187 ARG A CA 1
ATOM 1503 C C . ARG A 1 187 ? 17.688 -4.247 13.469 1.00 48.03 187 ARG A C 1
ATOM 1505 O O . ARG A 1 187 ? 18.286 -4.668 14.457 1.00 48.03 187 ARG A O 1
ATOM 1512 N N . LEU A 1 188 ? 16.386 -3.947 13.499 1.00 44.12 188 LEU A N 1
ATOM 1513 C CA . LEU A 1 188 ? 15.496 -4.602 14.460 1.00 44.12 188 LEU A CA 1
ATOM 1514 C C . LEU A 1 188 ? 15.900 -6.079 14.558 1.00 44.12 188 LEU A C 1
ATOM 1516 O O . LEU A 1 188 ? 16.150 -6.699 13.517 1.00 44.12 188 LEU A O 1
ATOM 1520 N N . ASP A 1 189 ? 16.004 -6.600 15.788 1.00 43.34 189 ASP A N 1
ATOM 1521 C CA . ASP A 1 189 ? 16.361 -7.996 16.069 1.00 43.34 189 ASP A CA 1
ATOM 1522 C C . ASP A 1 189 ? 15.733 -8.892 14.984 1.00 43.34 189 ASP A C 1
ATOM 1524 O O . ASP A 1 189 ? 14.543 -8.727 14.691 1.00 43.34 189 ASP A O 1
ATOM 1528 N N . PRO A 1 190 ? 16.480 -9.806 14.338 1.00 43.75 190 PRO A N 1
ATOM 1529 C CA . PRO A 1 190 ? 15.910 -10.816 13.450 1.00 43.75 190 PRO A CA 1
ATOM 1530 C C . PRO A 1 190 ? 14.606 -11.421 14.005 1.00 43.75 190 PRO A C 1
ATOM 1532 O O . PRO A 1 190 ? 13.694 -11.752 13.266 1.00 43.75 190 PRO A O 1
ATOM 1535 N N . ALA A 1 191 ? 14.459 -11.505 15.329 1.00 38.69 191 ALA A N 1
ATOM 1536 C CA . ALA A 1 191 ? 13.217 -11.844 16.012 1.00 38.69 191 ALA A CA 1
ATOM 1537 C C . ALA A 1 191 ? 11.978 -11.002 15.656 1.00 38.69 191 ALA A C 1
ATOM 1539 O O . ALA A 1 191 ? 10.880 -11.556 15.615 1.00 38.69 191 ALA A O 1
ATOM 1540 N N . VAL A 1 192 ? 12.152 -9.695 15.468 1.00 40.22 192 VAL A N 1
ATOM 1541 C CA . VAL A 1 192 ? 11.118 -8.680 15.225 1.00 40.22 192 VAL A CA 1
ATOM 1542 C C . VAL A 1 192 ? 10.844 -8.513 13.725 1.00 40.22 192 VAL A C 1
ATOM 1544 O O . VAL A 1 192 ? 9.696 -8.326 13.334 1.00 40.22 192 VAL A O 1
ATOM 1547 N N . THR A 1 193 ? 11.860 -8.675 12.868 1.00 46.25 193 THR A N 1
ATOM 1548 C CA . THR A 1 193 ? 11.722 -8.598 11.394 1.00 46.25 193 THR A CA 1
ATOM 1549 C C . THR A 1 193 ? 10.964 -9.781 10.779 1.00 46.25 193 THR A C 1
ATOM 1551 O O . THR A 1 193 ? 10.457 -9.683 9.663 1.00 46.25 193 THR A O 1
ATOM 1554 N N . PHE A 1 194 ? 10.784 -10.878 11.521 1.00 46.94 194 PHE A N 1
ATOM 1555 C CA . PHE A 1 194 ? 9.870 -11.965 11.159 1.00 46.94 194 PHE A CA 1
ATOM 1556 C C . PHE A 1 194 ? 8.582 -11.873 11.979 1.00 46.94 194 PHE A C 1
ATOM 1558 O O . PHE A 1 194 ? 8.370 -12.634 12.927 1.00 46.94 194 PHE A O 1
ATOM 1565 N N . CYS A 1 195 ? 7.693 -10.959 11.583 1.00 46.53 195 CYS A N 1
ATOM 1566 C CA . CYS A 1 195 ? 6.377 -10.704 12.188 1.00 46.53 195 CYS A CA 1
ATOM 1567 C C . CYS A 1 195 ? 5.366 -11.871 12.045 1.00 46.53 195 CYS A C 1
ATOM 1569 O O . CYS A 1 195 ? 4.160 -11.673 11.960 1.00 46.53 195 CYS A O 1
ATOM 1571 N N . CYS A 1 196 ? 5.822 -13.120 12.036 1.00 48.22 196 CYS A N 1
ATOM 1572 C CA . CYS A 1 196 ? 4.970 -14.305 12.071 1.00 48.22 196 CYS A CA 1
ATOM 1573 C C . CYS A 1 196 ? 5.629 -15.439 12.866 1.00 48.22 196 CYS A C 1
ATOM 1575 O O . CYS A 1 196 ? 5.561 -16.598 12.465 1.00 48.22 196 CYS A O 1
ATOM 1577 N N . ARG A 1 197 ? 6.260 -15.144 14.015 1.00 40.66 197 ARG A N 1
ATOM 1578 C CA . ARG A 1 197 ? 6.625 -16.176 15.009 1.00 40.66 197 ARG A CA 1
ATOM 1579 C C . ARG A 1 197 ? 5.359 -16.895 15.513 1.00 40.66 197 ARG A C 1
ATOM 1581 O O . ARG A 1 197 ? 4.812 -16.550 16.553 1.00 40.66 197 ARG A O 1
ATOM 1588 N N . GLY A 1 198 ? 4.867 -17.862 14.738 1.00 42.81 198 GLY A N 1
ATOM 1589 C CA . GLY A 1 198 ? 3.748 -18.745 15.073 1.00 42.81 198 GLY A CA 1
ATOM 1590 C C . GLY A 1 198 ? 2.336 -18.200 14.823 1.00 42.81 198 GLY A C 1
ATOM 1591 O O . GLY A 1 198 ? 1.373 -18.904 15.128 1.00 42.81 198 GLY A O 1
ATOM 1592 N N . ARG A 1 199 ? 2.168 -16.988 14.272 1.00 52.81 199 ARG A N 1
ATOM 1593 C CA . ARG A 1 199 ? 0.826 -16.462 13.961 1.00 52.81 199 ARG A CA 1
ATOM 1594 C C . ARG A 1 199 ? 0.304 -17.108 12.681 1.00 52.81 199 ARG A C 1
ATOM 1596 O O . ARG A 1 199 ? 0.928 -17.010 11.629 1.00 52.81 199 ARG A O 1
ATOM 1603 N N . LYS A 1 200 ? -0.831 -17.802 12.781 1.00 50.81 200 LYS A N 1
ATOM 1604 C CA . LYS A 1 200 ? -1.467 -18.462 11.637 1.00 50.81 200 LYS A CA 1
ATOM 1605 C C . LYS A 1 200 ? -2.131 -17.400 10.766 1.00 50.81 200 LYS A C 1
ATOM 1607 O O . LYS A 1 200 ? -3.125 -16.805 11.172 1.00 50.81 200 LYS A O 1
ATOM 1612 N N . HIS A 1 201 ? -1.589 -17.169 9.574 1.00 57.06 201 HIS A N 1
ATOM 1613 C CA . HIS A 1 201 ? -2.310 -16.434 8.543 1.00 57.06 201 HIS A CA 1
ATOM 1614 C C . HIS A 1 201 ? -3.553 -17.239 8.128 1.00 57.06 201 HIS A C 1
ATOM 1616 O O . HIS A 1 201 ? -3.474 -18.461 7.985 1.00 57.06 201 HIS A O 1
ATOM 1622 N N . ARG A 1 202 ? -4.707 -16.575 7.957 1.00 62.78 202 ARG A N 1
ATOM 1623 C CA . ARG A 1 202 ? -5.982 -17.246 7.630 1.00 62.78 202 ARG A CA 1
ATOM 1624 C C . ARG A 1 202 ? -5.923 -17.992 6.296 1.00 62.78 202 ARG A C 1
ATOM 1626 O O . ARG A 1 202 ? -6.556 -19.032 6.167 1.00 62.78 202 ARG A O 1
ATOM 1633 N N . TYR A 1 203 ? -5.181 -17.461 5.325 1.00 66.44 203 TYR A N 1
ATOM 1634 C CA . TYR A 1 203 ? -5.030 -18.074 4.007 1.00 66.44 203 TYR A CA 1
ATOM 1635 C C . TYR A 1 203 ? -3.712 -18.836 3.932 1.00 66.44 203 TYR A C 1
ATOM 1637 O O . TYR A 1 203 ? -2.640 -18.249 4.105 1.00 66.44 203 TYR A O 1
ATOM 1645 N N . ARG A 1 204 ? -3.778 -20.136 3.649 1.00 76.38 204 ARG A N 1
ATOM 1646 C CA . ARG A 1 204 ? -2.593 -20.900 3.262 1.00 76.38 204 ARG A CA 1
ATOM 1647 C C . ARG A 1 204 ? -2.451 -20.806 1.757 1.00 76.38 204 ARG A C 1
ATOM 1649 O O . ARG A 1 204 ? -3.441 -20.880 1.042 1.00 76.38 204 ARG A O 1
ATOM 1656 N N . VAL A 1 205 ? -1.223 -20.689 1.265 1.00 81.69 205 VAL A N 1
ATOM 1657 C CA . VAL A 1 205 ? -0.974 -20.604 -0.182 1.00 81.69 205 VAL A CA 1
ATOM 1658 C C . VAL A 1 205 ? -1.473 -21.843 -0.949 1.00 81.69 205 VAL A C 1
ATOM 1660 O O . VAL A 1 205 ? -1.834 -21.773 -2.128 1.00 81.69 205 VAL A O 1
ATOM 1663 N N . ASP A 1 206 ? -1.555 -22.976 -0.249 1.00 83.06 206 ASP A N 1
ATOM 1664 C CA . ASP A 1 206 ? -2.140 -24.222 -0.741 1.00 83.06 206 ASP A CA 1
ATOM 1665 C C . ASP A 1 206 ? -3.621 -24.046 -1.111 1.00 83.06 206 ASP A C 1
ATOM 1667 O O . ASP A 1 206 ? -4.045 -24.555 -2.149 1.00 83.06 206 ASP A O 1
ATOM 1671 N N . ASP A 1 207 ? -4.354 -23.235 -0.340 1.00 87.44 207 ASP A N 1
ATOM 1672 C CA . ASP A 1 207 ? -5.794 -22.980 -0.474 1.00 87.44 207 ASP A CA 1
ATOM 1673 C C . ASP A 1 207 ? -6.126 -21.961 -1.586 1.00 87.44 207 ASP A C 1
ATOM 1675 O O . ASP A 1 207 ? -7.287 -21.591 -1.766 1.00 87.44 207 ASP A O 1
ATOM 1679 N N . MET A 1 208 ? -5.121 -21.479 -2.329 1.00 91.69 208 MET A N 1
ATOM 1680 C CA . MET A 1 208 ? -5.322 -20.532 -3.428 1.00 91.69 208 MET A CA 1
ATOM 1681 C C . MET A 1 208 ? -6.274 -21.120 -4.484 1.00 91.69 208 MET A C 1
ATOM 1683 O O . MET A 1 208 ? -6.017 -22.227 -4.976 1.00 91.69 208 MET A O 1
ATOM 1687 N N . PRO A 1 209 ? -7.347 -20.399 -4.864 1.00 93.75 209 PRO A N 1
ATOM 1688 C CA . PRO A 1 209 ? -8.312 -20.877 -5.841 1.00 93.75 209 PRO A CA 1
ATOM 1689 C C . PRO A 1 209 ? -7.673 -20.995 -7.224 1.00 93.75 209 PRO A C 1
ATOM 1691 O O . PRO A 1 209 ? -6.667 -20.351 -7.530 1.00 93.75 209 PRO A O 1
ATOM 1694 N N . LYS A 1 210 ? -8.284 -21.821 -8.075 1.00 95.00 210 LYS A N 1
ATOM 1695 C CA . LYS A 1 210 ? -7.809 -22.057 -9.445 1.00 95.00 210 LYS A CA 1
ATOM 1696 C C . LYS A 1 210 ? -7.951 -20.841 -10.352 1.00 95.00 210 LYS A C 1
ATOM 1698 O O . LYS A 1 210 ? -7.225 -20.763 -11.329 1.00 95.00 210 LYS A O 1
ATOM 1703 N N . GLU A 1 211 ? -8.878 -19.940 -10.043 1.00 96.62 211 GLU A N 1
ATOM 1704 C CA . GLU A 1 211 ? -9.163 -18.727 -10.807 1.00 96.62 211 GLU A CA 1
ATOM 1705 C C . GLU A 1 211 ? -9.568 -17.599 -9.846 1.00 96.62 211 GLU A C 1
ATOM 1707 O O . GLU A 1 211 ? -10.063 -17.863 -8.745 1.00 96.62 211 GLU A O 1
ATOM 1712 N N . PHE A 1 212 ? -9.336 -16.346 -10.242 1.00 95.25 212 PHE A N 1
ATOM 1713 C CA . PHE A 1 212 ? -9.776 -15.169 -9.491 1.00 95.25 212 PHE A CA 1
ATOM 1714 C C . PHE A 1 212 ? -10.916 -14.447 -10.211 1.00 95.25 212 PHE A C 1
ATOM 1716 O O . PHE A 1 212 ? -10.733 -13.927 -11.310 1.00 95.25 212 PHE A O 1
ATOM 1723 N N . ASP A 1 213 ? -12.068 -14.326 -9.552 1.00 90.56 213 ASP A N 1
ATOM 1724 C CA . ASP A 1 213 ? -13.231 -13.636 -10.126 1.00 90.56 213 ASP A CA 1
ATOM 1725 C C . ASP A 1 213 ? -13.087 -12.110 -10.123 1.00 90.56 213 ASP A C 1
ATOM 1727 O O . ASP A 1 213 ? -13.648 -11.420 -10.979 1.00 90.56 213 ASP A O 1
ATOM 1731 N N . THR A 1 214 ? -12.340 -11.568 -9.156 1.00 90.75 214 THR A N 1
ATOM 1732 C CA . THR A 1 214 ? -12.192 -10.126 -8.931 1.00 90.75 214 THR A CA 1
ATOM 1733 C C . THR A 1 214 ? -10.743 -9.739 -8.671 1.00 90.75 214 THR A C 1
ATOM 1735 O O . THR A 1 214 ? -9.940 -10.527 -8.167 1.00 90.75 214 THR A O 1
ATOM 1738 N N . VAL A 1 215 ? -10.422 -8.480 -8.969 1.00 87.94 215 VAL A N 1
ATOM 1739 C CA . VAL A 1 215 ? -9.117 -7.878 -8.666 1.00 87.94 215 VAL A CA 1
ATOM 1740 C C . VAL A 1 215 ? -8.823 -7.914 -7.167 1.00 87.94 215 VAL A C 1
ATOM 1742 O O . VAL A 1 215 ? -7.713 -8.253 -6.776 1.00 87.94 215 VAL A O 1
ATOM 1745 N N . LEU A 1 216 ? -9.826 -7.650 -6.322 1.00 83.38 216 LEU A N 1
ATOM 1746 C CA . LEU A 1 216 ? -9.683 -7.725 -4.866 1.00 83.38 216 LEU A CA 1
ATOM 1747 C C . LEU A 1 216 ? -9.230 -9.121 -4.412 1.00 83.38 216 LEU A C 1
ATOM 1749 O O . LEU A 1 216 ? -8.327 -9.241 -3.583 1.00 83.38 216 LEU A O 1
ATOM 1753 N N . LEU A 1 217 ? -9.826 -10.176 -4.976 1.00 86.38 217 LEU A N 1
ATOM 1754 C CA . LEU A 1 217 ? -9.439 -11.551 -4.673 1.00 86.38 217 LEU A CA 1
ATOM 1755 C C . LEU A 1 217 ? -8.014 -11.849 -5.158 1.00 86.38 217 LEU A C 1
ATOM 1757 O O . LEU A 1 217 ? -7.227 -12.421 -4.403 1.00 86.38 217 LEU A O 1
ATOM 1761 N N . ALA A 1 218 ? -7.667 -11.422 -6.376 1.00 89.88 218 ALA A N 1
ATOM 1762 C CA . ALA A 1 218 ? -6.324 -11.587 -6.928 1.00 89.88 218 ALA A CA 1
ATOM 1763 C C . ALA A 1 218 ? -5.258 -10.905 -6.056 1.00 89.88 218 ALA A C 1
ATOM 1765 O O . ALA A 1 218 ? -4.261 -11.536 -5.705 1.00 89.88 218 ALA A O 1
ATOM 1766 N N . SER A 1 219 ? -5.497 -9.661 -5.634 1.00 83.50 219 SER A N 1
ATOM 1767 C CA . SER A 1 219 ? -4.608 -8.902 -4.748 1.00 83.50 219 SER A CA 1
ATOM 1768 C C . SER A 1 219 ? -4.475 -9.528 -3.358 1.00 83.50 219 SER A C 1
ATOM 1770 O O . SER A 1 219 ? -3.374 -9.639 -2.834 1.00 83.50 219 SER A O 1
ATOM 1772 N N . ARG A 1 220 ? -5.560 -10.041 -2.769 1.00 81.25 220 ARG A N 1
ATOM 1773 C CA . ARG A 1 220 ? -5.492 -10.738 -1.471 1.00 81.25 220 ARG A CA 1
ATOM 1774 C C . ARG A 1 220 ? -4.625 -12.004 -1.533 1.00 81.25 220 ARG A C 1
ATOM 1776 O O . ARG A 1 220 ? -3.846 -12.297 -0.621 1.00 81.25 220 ARG A O 1
ATOM 1783 N N . TRP A 1 221 ? -4.742 -12.770 -2.617 1.00 85.69 221 TRP A N 1
ATOM 1784 C CA . TRP A 1 221 ? -3.885 -13.936 -2.853 1.00 85.69 221 TRP A CA 1
ATOM 1785 C C . TRP A 1 221 ? -2.463 -13.556 -3.254 1.00 85.69 221 TRP A C 1
ATOM 1787 O O . TRP A 1 221 ? -1.532 -14.323 -2.997 1.00 85.69 221 TRP A O 1
ATOM 1797 N N . TRP A 1 222 ? -2.281 -12.367 -3.824 1.00 84.75 222 TRP A N 1
ATOM 1798 C CA . TRP A 1 222 ? -0.968 -11.798 -4.087 1.00 84.75 222 TRP A CA 1
ATOM 1799 C C . TRP A 1 222 ? -0.226 -11.511 -2.777 1.00 84.75 222 TRP A C 1
ATOM 1801 O O . TRP A 1 222 ? 0.889 -11.999 -2.606 1.00 84.75 222 TRP A O 1
ATOM 1811 N N . ASP A 1 223 ? -0.878 -10.872 -1.801 1.00 78.25 223 ASP A N 1
ATOM 1812 C CA . ASP A 1 223 ? -0.310 -10.622 -0.464 1.00 78.25 223 ASP A CA 1
ATOM 1813 C C . ASP A 1 223 ? 0.117 -11.926 0.229 1.00 78.25 223 ASP A C 1
ATOM 1815 O O . ASP A 1 223 ? 1.218 -12.044 0.773 1.00 78.25 223 ASP A O 1
ATOM 1819 N N . THR A 1 224 ? -0.728 -12.957 0.130 1.00 79.88 224 THR A N 1
ATOM 1820 C CA . THR A 1 224 ? -0.442 -14.302 0.661 1.00 79.88 224 THR A CA 1
ATOM 1821 C C . THR A 1 224 ? 0.763 -14.949 -0.035 1.00 79.88 224 THR A C 1
ATOM 1823 O O . THR A 1 224 ? 1.589 -15.598 0.610 1.00 79.88 224 THR A O 1
ATOM 1826 N N . THR A 1 225 ? 0.887 -14.758 -1.349 1.00 82.81 225 THR A N 1
ATOM 1827 C CA . THR A 1 225 ? 2.004 -15.267 -2.158 1.00 82.81 225 THR A CA 1
ATOM 1828 C C . THR A 1 225 ? 3.312 -14.574 -1.785 1.00 82.81 225 THR A C 1
ATOM 1830 O O . THR A 1 225 ? 4.306 -15.244 -1.507 1.00 82.81 225 THR A O 1
ATOM 1833 N N . GLN A 1 226 ? 3.305 -13.242 -1.681 1.00 77.81 226 GLN A N 1
ATOM 1834 C CA . GLN A 1 226 ? 4.463 -12.456 -1.246 1.00 77.81 226 GLN A CA 1
ATOM 1835 C C . GLN A 1 226 ? 4.941 -12.869 0.148 1.00 77.81 226 GLN A C 1
ATOM 1837 O O . GLN A 1 226 ? 6.139 -13.060 0.375 1.00 77.81 226 GLN A O 1
ATOM 1842 N N . HIS A 1 227 ? 4.000 -13.071 1.070 1.00 75.12 227 HIS A N 1
ATOM 1843 C CA . HIS A 1 227 ? 4.290 -13.557 2.412 1.00 75.12 227 HIS A CA 1
ATOM 1844 C C . HIS A 1 227 ? 4.994 -14.916 2.399 1.00 75.12 227 HIS A C 1
ATOM 1846 O O . HIS A 1 227 ? 6.037 -15.090 3.035 1.00 75.12 227 HIS A O 1
ATOM 1852 N N . PHE A 1 228 ? 4.447 -15.872 1.643 1.00 77.88 228 PHE A N 1
ATOM 1853 C CA . PHE A 1 228 ? 5.025 -17.204 1.500 1.00 77.88 228 PHE A CA 1
ATOM 1854 C C . PHE A 1 228 ? 6.471 -17.130 1.004 1.00 77.88 228 PHE A C 1
ATOM 1856 O O . PHE A 1 228 ? 7.363 -17.721 1.616 1.00 77.88 228 PHE A O 1
ATOM 1863 N N . ILE A 1 229 ? 6.705 -16.358 -0.058 1.00 76.06 229 ILE A N 1
ATOM 1864 C CA . ILE A 1 229 ? 8.022 -16.166 -0.667 1.00 76.06 229 ILE A CA 1
ATOM 1865 C C . ILE A 1 229 ? 9.000 -15.576 0.349 1.00 76.06 229 ILE A C 1
ATOM 1867 O O . ILE A 1 229 ? 10.086 -16.119 0.544 1.00 76.06 229 ILE A O 1
ATOM 1871 N N . ARG A 1 230 ? 8.612 -14.518 1.075 1.00 71.25 230 ARG A N 1
ATOM 1872 C CA . ARG A 1 230 ? 9.475 -13.904 2.098 1.00 71.25 230 ARG A CA 1
ATOM 1873 C C . ARG A 1 230 ? 9.885 -14.920 3.161 1.00 71.25 230 ARG A C 1
ATOM 1875 O O . ARG A 1 230 ? 11.068 -14.992 3.488 1.00 71.25 230 ARG A O 1
ATOM 1882 N N . HIS A 1 231 ? 8.941 -15.710 3.669 1.00 68.75 231 HIS A N 1
ATOM 1883 C CA . HIS A 1 231 ? 9.208 -16.705 4.707 1.00 68.75 231 HIS A CA 1
ATOM 1884 C C . HIS A 1 231 ? 10.055 -17.885 4.231 1.00 68.75 231 HIS A C 1
ATOM 1886 O O . HIS A 1 231 ? 10.837 -18.405 5.020 1.00 68.75 231 HIS A O 1
ATOM 1892 N N . HIS A 1 232 ? 9.944 -18.295 2.969 1.00 70.19 232 HIS A N 1
ATOM 1893 C CA . HIS A 1 232 ? 10.732 -19.409 2.433 1.00 70.19 232 HIS A CA 1
ATOM 1894 C C . HIS A 1 232 ? 12.124 -18.979 1.951 1.00 70.19 232 HIS A C 1
ATOM 1896 O O . HIS A 1 232 ? 13.061 -19.772 2.032 1.00 70.19 232 HIS A O 1
ATOM 1902 N N . ILE A 1 233 ? 12.283 -17.719 1.529 1.00 64.44 233 ILE A N 1
ATOM 1903 C CA . ILE A 1 233 ? 13.581 -17.126 1.169 1.00 64.44 233 ILE A CA 1
ATOM 1904 C C . ILE A 1 233 ? 14.381 -16.690 2.403 1.00 64.44 233 ILE A C 1
ATOM 1906 O O . ILE A 1 233 ? 15.603 -16.691 2.385 1.00 64.44 233 ILE A O 1
ATOM 1910 N N . HIS A 1 234 ? 13.725 -16.287 3.488 1.00 57.25 234 HIS A N 1
ATOM 1911 C CA . HIS A 1 234 ? 14.427 -15.760 4.664 1.00 57.25 234 HIS A CA 1
ATOM 1912 C C . HIS A 1 234 ? 14.249 -16.636 5.915 1.00 57.25 234 HIS A C 1
ATOM 1914 O O . HIS A 1 234 ? 14.722 -16.284 6.996 1.00 57.25 234 HIS A O 1
ATOM 1920 N N . GLY A 1 235 ? 13.561 -17.773 5.797 1.00 51.81 235 GLY A N 1
ATOM 1921 C CA . GLY A 1 235 ? 13.257 -18.659 6.913 1.00 51.81 235 GLY A CA 1
ATOM 1922 C C . GLY A 1 235 ? 14.500 -19.319 7.505 1.00 51.81 235 GLY A C 1
ATOM 1923 O O . GLY A 1 235 ? 15.228 -20.036 6.820 1.00 51.81 235 GLY A O 1
ATOM 1924 N N . ARG A 1 236 ? 14.695 -19.154 8.820 1.00 46.50 236 ARG A N 1
ATOM 1925 C CA . ARG A 1 236 ? 15.447 -20.129 9.623 1.00 46.50 236 ARG A CA 1
ATOM 1926 C C . ARG A 1 236 ? 14.744 -21.476 9.476 1.00 46.50 236 ARG A C 1
ATOM 1928 O O . ARG A 1 236 ? 13.541 -21.562 9.713 1.00 46.50 236 ARG A O 1
ATOM 1935 N N . GLY A 1 237 ? 15.491 -22.504 9.076 1.00 37.31 237 GLY A N 1
ATOM 1936 C CA . GLY A 1 237 ? 14.978 -23.866 8.999 1.00 37.31 237 GLY A CA 1
ATOM 1937 C C . GLY A 1 237 ? 14.295 -24.279 10.304 1.00 37.31 237 GLY A C 1
ATOM 1938 O O . GLY A 1 237 ? 14.635 -23.788 11.379 1.00 37.31 237 GLY A O 1
ATOM 1939 N N . ASN A 1 238 ? 13.345 -25.204 10.196 1.00 33.66 238 ASN A N 1
ATOM 1940 C CA . ASN A 1 238 ? 12.567 -25.814 11.281 1.00 33.66 238 ASN A CA 1
ATOM 1941 C C . ASN A 1 238 ? 13.421 -26.631 12.293 1.00 33.66 238 ASN A C 1
ATOM 1943 O O . ASN A 1 238 ? 12.960 -27.621 12.855 1.00 33.66 238 ASN A O 1
ATOM 1947 N N . GLY A 1 239 ? 14.685 -26.262 12.509 1.00 31.78 239 GLY A N 1
ATOM 1948 C CA . GLY A 1 239 ? 15.590 -26.885 13.462 1.00 31.78 239 GLY A CA 1
ATOM 1949 C C . GLY A 1 239 ? 15.453 -26.244 14.838 1.00 31.78 239 GLY A C 1
ATOM 1950 O O . GLY A 1 239 ? 15.693 -25.050 15.012 1.00 31.78 239 GLY A O 1
ATOM 1951 N N . ASN A 1 240 ? 15.078 -27.056 15.823 1.00 33.28 240 ASN A N 1
ATOM 1952 C CA . ASN A 1 240 ? 15.176 -26.729 17.241 1.00 33.28 240 ASN A CA 1
ATOM 1953 C C . ASN A 1 240 ? 16.528 -26.075 17.580 1.00 33.28 240 ASN A C 1
ATOM 1955 O O . ASN A 1 240 ? 17.576 -26.660 17.334 1.00 33.28 240 ASN A O 1
ATOM 1959 N N . GLY A 1 241 ? 16.479 -24.911 18.234 1.00 37.00 241 GLY A N 1
ATOM 1960 C CA . GLY A 1 241 ? 17.543 -24.431 19.119 1.00 37.00 241 GLY A CA 1
ATOM 1961 C C . GLY A 1 241 ? 18.855 -24.004 18.455 1.00 37.00 241 GLY A C 1
ATOM 1962 O O . GLY A 1 241 ? 19.842 -24.724 18.502 1.00 37.00 241 GLY A O 1
ATOM 1963 N N . GLY A 1 242 ? 18.919 -22.764 17.971 1.00 28.58 242 GLY A N 1
ATOM 1964 C CA . GLY A 1 242 ? 20.191 -22.110 17.657 1.00 28.58 242 GLY A CA 1
ATOM 1965 C C . GLY A 1 242 ? 20.088 -20.598 17.816 1.00 28.58 242 GLY A C 1
ATOM 1966 O O . GLY A 1 242 ? 19.433 -19.923 17.023 1.00 28.58 242 GLY A O 1
ATOM 1967 N N . ARG A 1 243 ? 20.733 -20.049 18.851 1.00 34.94 243 ARG A N 1
ATOM 1968 C CA . ARG A 1 243 ? 20.883 -18.598 19.079 1.00 34.94 243 ARG A CA 1
ATOM 1969 C C . ARG A 1 243 ? 21.778 -17.911 18.038 1.00 34.94 243 ARG A C 1
ATOM 1971 O O . ARG A 1 243 ? 21.905 -16.693 18.075 1.00 34.94 243 ARG A O 1
ATOM 1978 N N . ASP A 1 244 ? 22.305 -18.639 17.062 1.00 34.16 244 ASP A N 1
ATOM 1979 C CA . ASP A 1 244 ? 23.219 -18.084 16.073 1.00 34.16 244 ASP A CA 1
ATOM 1980 C C . ASP A 1 244 ? 22.433 -17.428 14.940 1.00 34.16 244 ASP A C 1
ATOM 1982 O O . ASP A 1 244 ? 21.833 -18.085 14.090 1.00 34.16 244 ASP A O 1
ATOM 1986 N N . GLY A 1 245 ? 22.354 -16.098 14.982 1.00 38.47 245 GLY A N 1
ATOM 1987 C CA . GLY A 1 245 ? 21.661 -15.210 14.040 1.00 38.47 245 GLY A CA 1
ATOM 1988 C C . GLY A 1 245 ? 22.183 -15.225 12.600 1.00 38.47 245 GLY A C 1
ATOM 1989 O O . GLY A 1 245 ? 22.162 -14.187 11.946 1.00 38.47 245 GLY A O 1
ATOM 1990 N N . LYS A 1 246 ? 22.666 -16.361 12.086 1.00 38.91 246 LYS A N 1
ATOM 1991 C CA . LYS A 1 246 ? 23.036 -16.495 10.677 1.00 38.91 246 LYS A CA 1
ATOM 1992 C C . LYS A 1 246 ? 21.777 -16.695 9.832 1.00 38.91 246 LYS A C 1
ATOM 1994 O O . LYS A 1 246 ? 20.993 -17.612 10.071 1.00 38.91 246 LYS A O 1
ATOM 1999 N N . LEU A 1 247 ? 21.590 -15.803 8.858 1.00 47.12 247 LEU A N 1
ATOM 2000 C CA . LEU A 1 247 ? 20.668 -15.998 7.740 1.00 47.12 247 LEU A CA 1
ATOM 2001 C C . LEU A 1 247 ? 21.124 -17.271 7.012 1.00 47.12 247 LEU A C 1
ATOM 2003 O O . LEU A 1 247 ? 22.268 -17.334 6.563 1.00 47.12 247 LEU A O 1
ATOM 2007 N N . HIS A 1 248 ? 20.279 -18.295 6.948 1.00 48.66 248 HIS A N 1
ATOM 2008 C CA . HIS A 1 248 ? 20.572 -19.461 6.121 1.00 48.66 248 HIS A CA 1
ATOM 2009 C C . HIS A 1 248 ? 20.302 -19.104 4.661 1.00 48.66 248 HIS A C 1
ATOM 2011 O O . HIS A 1 248 ? 19.244 -18.560 4.349 1.00 48.66 248 HIS A O 1
ATOM 2017 N N . THR A 1 249 ? 21.243 -19.421 3.774 1.00 53.97 249 THR A N 1
ATOM 2018 C CA . THR A 1 249 ? 20.987 -19.459 2.334 1.00 53.97 249 THR A CA 1
ATOM 2019 C C . THR A 1 249 ? 19.851 -20.458 2.084 1.00 53.97 249 THR A C 1
ATOM 2021 O O . THR A 1 249 ? 19.923 -21.582 2.595 1.00 53.97 249 THR A O 1
ATOM 2024 N N . PRO A 1 250 ? 18.777 -20.080 1.372 1.00 59.59 250 PRO A N 1
ATOM 2025 C CA . PRO A 1 250 ? 17.682 -20.999 1.081 1.00 59.59 250 PRO A CA 1
ATOM 2026 C C . PRO A 1 250 ? 18.188 -22.180 0.264 1.00 59.59 250 PRO A C 1
ATOM 2028 O O . PRO A 1 250 ? 19.035 -22.011 -0.607 1.00 59.59 250 PRO A O 1
ATOM 2031 N N . SER A 1 251 ? 17.659 -23.376 0.517 1.00 65.00 251 SER A N 1
ATOM 2032 C CA . SER A 1 251 ? 17.949 -24.515 -0.351 1.00 65.00 251 SER A CA 1
ATOM 2033 C C . SER A 1 251 ? 17.393 -24.272 -1.760 1.00 65.00 251 SER A C 1
ATOM 2035 O O . SER A 1 251 ? 16.397 -23.566 -1.935 1.00 65.00 251 SER A O 1
ATOM 2037 N N . SER A 1 252 ? 17.988 -24.917 -2.767 1.00 66.25 252 SER A N 1
ATOM 2038 C CA . SER A 1 252 ? 17.465 -24.946 -4.147 1.00 66.25 252 SER A CA 1
ATOM 2039 C C . SER A 1 252 ? 15.965 -25.306 -4.206 1.00 66.25 252 SER A C 1
ATOM 2041 O O . SER A 1 252 ? 15.192 -24.724 -4.973 1.00 66.25 252 SER A O 1
ATOM 2043 N N . ASP A 1 253 ? 15.517 -26.193 -3.310 1.00 74.56 253 ASP A N 1
ATOM 2044 C CA . ASP A 1 253 ? 14.112 -26.587 -3.172 1.00 74.56 253 ASP A CA 1
ATOM 2045 C C . ASP A 1 253 ? 13.207 -25.432 -2.716 1.00 74.56 253 ASP A C 1
ATOM 2047 O O . ASP A 1 253 ? 12.061 -25.334 -3.153 1.00 74.56 253 ASP A O 1
ATOM 2051 N N . ASN A 1 254 ? 13.695 -24.535 -1.851 1.00 75.31 254 ASN A N 1
ATOM 2052 C CA . ASN A 1 254 ? 12.923 -23.377 -1.393 1.00 75.31 254 ASN A CA 1
ATOM 2053 C C . ASN A 1 254 ? 12.731 -22.353 -2.516 1.00 75.31 254 ASN A C 1
ATOM 2055 O O . ASN A 1 254 ? 11.640 -21.798 -2.647 1.00 75.31 254 ASN A O 1
ATOM 2059 N N . TRP A 1 255 ? 13.751 -22.137 -3.352 1.00 76.50 255 TRP A N 1
ATOM 2060 C CA . TRP A 1 255 ? 13.652 -21.269 -4.529 1.00 76.50 255 TRP A CA 1
ATOM 2061 C C . TRP A 1 255 ? 12.648 -21.800 -5.546 1.00 76.50 255 TRP A C 1
ATOM 2063 O O . TRP A 1 255 ? 11.804 -21.047 -6.031 1.00 76.50 255 TRP A O 1
ATOM 2073 N N . THR A 1 256 ? 12.702 -23.107 -5.811 1.00 81.81 256 THR A N 1
ATOM 2074 C CA . THR A 1 256 ? 11.762 -23.790 -6.708 1.00 81.81 256 THR A CA 1
ATOM 2075 C C . THR A 1 256 ? 10.330 -23.640 -6.199 1.00 81.81 256 THR A C 1
ATOM 2077 O O . THR A 1 256 ? 9.472 -23.155 -6.928 1.00 81.81 256 THR A O 1
ATOM 2080 N N . LYS A 1 257 ? 10.089 -23.892 -4.904 1.00 84.25 257 LYS A N 1
ATOM 2081 C CA . LYS A 1 257 ? 8.771 -23.679 -4.277 1.00 84.25 257 LYS A CA 1
ATOM 2082 C C . LYS A 1 257 ? 8.280 -22.236 -4.382 1.00 84.25 257 LYS A C 1
ATOM 2084 O O . LYS A 1 257 ? 7.089 -22.014 -4.596 1.00 84.25 257 LYS A O 1
ATOM 2089 N N . CYS A 1 258 ? 9.161 -21.249 -4.211 1.00 83.75 258 CYS A N 1
ATOM 2090 C CA . CYS A 1 258 ? 8.791 -19.841 -4.363 1.00 83.75 258 CYS A CA 1
ATOM 2091 C C . CYS A 1 258 ? 8.355 -19.542 -5.799 1.00 83.75 258 CYS A C 1
ATOM 2093 O O . CYS A 1 258 ? 7.302 -18.939 -5.996 1.00 83.75 258 CYS A O 1
ATOM 2095 N N . LEU A 1 259 ? 9.121 -20.003 -6.790 1.00 86.00 259 LEU A N 1
ATOM 2096 C CA . LEU A 1 259 ? 8.792 -19.808 -8.199 1.00 86.00 259 LEU A CA 1
ATOM 2097 C C . LEU A 1 259 ? 7.485 -20.518 -8.581 1.00 86.00 259 LEU A C 1
ATOM 2099 O O . LEU A 1 259 ? 6.610 -19.891 -9.173 1.00 86.00 259 LEU A O 1
ATOM 2103 N N . ASP A 1 260 ? 7.306 -21.774 -8.168 1.00 89.75 260 ASP A N 1
ATOM 2104 C CA . ASP A 1 260 ? 6.074 -22.540 -8.395 1.00 89.75 260 ASP A CA 1
ATOM 2105 C C . ASP A 1 260 ? 4.853 -21.822 -7.812 1.00 89.75 260 ASP A C 1
ATOM 2107 O O . ASP A 1 260 ? 3.787 -21.774 -8.424 1.00 89.75 260 ASP A O 1
ATOM 2111 N N . THR A 1 261 ? 5.016 -21.204 -6.643 1.00 89.81 261 THR A N 1
ATOM 2112 C CA . THR A 1 261 ? 3.955 -20.436 -5.988 1.00 89.81 261 THR A CA 1
ATOM 2113 C C . THR A 1 261 ? 3.595 -19.174 -6.775 1.00 89.81 261 THR A C 1
ATOM 2115 O O . THR A 1 261 ? 2.412 -18.888 -6.976 1.00 89.81 261 THR A O 1
ATOM 2118 N N . VAL A 1 262 ? 4.596 -18.433 -7.259 1.00 89.38 262 VAL A N 1
ATOM 2119 C CA . VAL A 1 262 ? 4.396 -17.246 -8.108 1.00 89.38 262 VAL A CA 1
ATOM 2120 C C . VAL A 1 262 ? 3.694 -17.622 -9.418 1.00 89.38 262 VAL A C 1
ATOM 2122 O O . VAL A 1 262 ? 2.749 -16.949 -9.836 1.00 89.38 262 VAL A O 1
ATOM 2125 N N . LEU A 1 263 ? 4.093 -18.73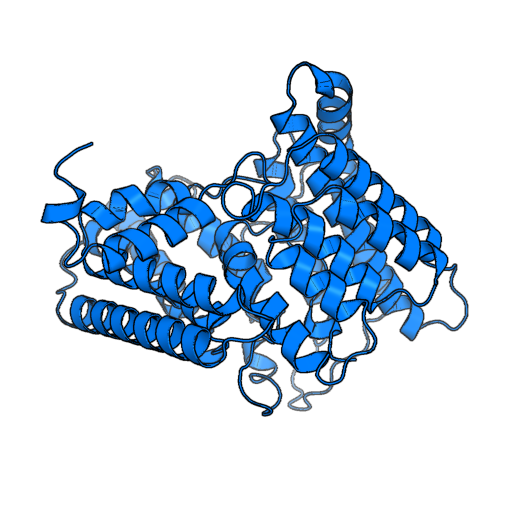6 -10.036 1.00 92.50 263 LEU A N 1
ATOM 2126 C CA . LEU A 1 263 ? 3.476 -19.262 -11.256 1.00 92.50 263 LEU A CA 1
ATOM 2127 C C . LEU A 1 263 ? 2.049 -19.778 -11.020 1.00 92.50 263 LEU A C 1
ATOM 2129 O O . LEU A 1 263 ? 1.177 -19.579 -11.871 1.00 92.50 263 LEU A O 1
ATOM 2133 N N . LYS A 1 264 ? 1.774 -20.390 -9.860 1.00 94.50 264 LYS A N 1
ATOM 2134 C CA . LYS A 1 264 ? 0.419 -20.792 -9.452 1.00 94.50 264 LYS A CA 1
ATOM 2135 C C . LYS A 1 264 ? -0.495 -19.572 -9.360 1.00 94.50 264 LYS A C 1
ATOM 2137 O O . LYS A 1 264 ? -1.553 -19.574 -9.984 1.00 94.50 264 LYS A O 1
ATOM 2142 N N . TRP A 1 265 ? -0.058 -18.509 -8.676 1.00 94.81 265 TRP A N 1
ATOM 2143 C CA . TRP A 1 265 ? -0.818 -17.256 -8.608 1.00 94.81 265 TRP A CA 1
ATOM 2144 C C . TRP A 1 265 ? -1.093 -16.686 -9.998 1.00 94.81 265 TRP A C 1
ATOM 2146 O O . TRP A 1 265 ? -2.228 -16.328 -10.316 1.00 94.81 265 TRP A O 1
ATOM 2156 N N . ARG A 1 266 ? -0.072 -16.663 -10.861 1.00 95.75 266 ARG A N 1
ATOM 2157 C CA . ARG A 1 266 ? -0.203 -16.160 -12.230 1.00 95.75 266 ARG A CA 1
ATOM 2158 C C . ARG A 1 266 ? -1.215 -16.947 -13.050 1.00 95.75 266 ARG A C 1
ATOM 2160 O O . ARG A 1 266 ? -1.981 -16.344 -13.800 1.00 95.75 266 ARG A O 1
ATOM 2167 N N . SER A 1 267 ? -1.215 -18.268 -12.895 1.00 96.81 267 SER A N 1
ATOM 2168 C CA . SER A 1 267 ? -2.153 -19.169 -13.564 1.00 96.81 267 SER A CA 1
ATOM 2169 C C . SER A 1 267 ? -3.590 -18.866 -13.142 1.00 96.81 267 SER A C 1
ATOM 2171 O O . SER A 1 267 ? -4.444 -18.688 -14.007 1.00 96.81 267 SER A O 1
ATOM 2173 N N . SER A 1 268 ? -3.831 -18.683 -11.839 1.00 97.31 268 SER A N 1
ATOM 2174 C CA . SER A 1 268 ? -5.144 -18.288 -11.314 1.00 97.31 268 SER A CA 1
ATOM 2175 C C . SER A 1 268 ? -5.576 -16.881 -11.734 1.00 97.31 268 SER A C 1
ATOM 2177 O O . SER A 1 268 ? -6.764 -16.608 -11.901 1.00 97.31 268 SER A O 1
ATOM 2179 N N . PHE A 1 269 ? -4.617 -15.979 -11.941 1.00 97.06 269 PHE A N 1
ATOM 2180 C CA . PHE A 1 269 ? -4.860 -14.608 -12.386 1.00 97.06 269 PHE A CA 1
ATOM 2181 C C . PHE A 1 269 ? -5.098 -14.477 -13.899 1.00 97.06 269 PHE A C 1
ATOM 2183 O O . PHE A 1 269 ? -5.676 -13.491 -14.359 1.00 97.06 269 PHE A O 1
ATOM 2190 N N . LEU A 1 270 ? -4.669 -15.454 -14.699 1.00 96.94 270 LEU A N 1
ATOM 2191 C CA . LEU A 1 270 ? -4.681 -15.359 -16.157 1.00 96.94 270 LEU A CA 1
ATOM 2192 C C . LEU A 1 270 ? -6.077 -15.115 -16.770 1.00 96.94 270 LEU A C 1
ATOM 2194 O O . LEU A 1 270 ? -6.155 -14.262 -17.660 1.00 96.94 270 LEU A O 1
ATOM 2198 N N . PRO A 1 271 ? -7.170 -15.770 -16.321 1.00 97.12 271 PRO A N 1
ATOM 2199 C CA . PRO A 1 271 ? -8.513 -15.484 -16.832 1.00 97.12 271 PRO A CA 1
ATOM 2200 C C . PRO A 1 271 ? -8.932 -14.028 -16.592 1.00 97.12 271 PRO A C 1
ATOM 2202 O O . PRO A 1 271 ? -9.406 -13.354 -17.509 1.00 97.12 271 PRO A O 1
ATOM 2205 N N . LEU A 1 272 ? -8.676 -13.511 -15.385 1.00 95.88 272 LEU A N 1
ATOM 2206 C CA . LEU A 1 272 ? -8.979 -12.130 -15.010 1.00 95.88 272 LEU A CA 1
ATOM 2207 C C . LEU A 1 272 ? -8.181 -11.125 -15.847 1.00 95.88 272 LEU A C 1
ATOM 2209 O O . LEU A 1 272 ? -8.741 -10.134 -16.318 1.00 95.88 272 LEU A O 1
ATOM 2213 N N . LEU A 1 273 ? -6.892 -11.397 -16.075 1.00 95.69 273 LEU A N 1
ATOM 2214 C CA . LEU A 1 273 ? -6.047 -10.549 -16.912 1.00 95.69 273 LEU A CA 1
ATOM 2215 C C . LEU A 1 273 ? -6.537 -10.496 -18.361 1.00 95.69 273 LEU A C 1
ATOM 2217 O O . LEU A 1 273 ? -6.564 -9.415 -18.946 1.00 95.69 273 LEU A O 1
ATOM 2221 N N . ARG A 1 274 ? -6.903 -11.642 -18.950 1.00 96.06 274 ARG A N 1
ATOM 2222 C CA . ARG A 1 274 ? -7.419 -11.694 -20.329 1.00 96.06 274 ARG A CA 1
ATOM 2223 C C . ARG A 1 274 ? -8.683 -10.857 -20.460 1.00 96.06 274 ARG A C 1
ATOM 2225 O O . ARG A 1 274 ? -8.712 -9.957 -21.291 1.00 96.06 274 ARG A O 1
ATOM 2232 N N . ARG A 1 275 ? -9.644 -11.054 -19.552 1.00 94.88 275 ARG A N 1
ATOM 2233 C CA . ARG A 1 275 ? -10.888 -10.276 -19.506 1.00 94.88 275 ARG A CA 1
ATOM 2234 C C . ARG A 1 275 ? -10.628 -8.770 -19.419 1.00 94.88 275 ARG A C 1
ATOM 2236 O O . ARG A 1 275 ? -11.218 -8.005 -20.172 1.00 94.88 275 ARG A O 1
ATOM 2243 N N . GLY A 1 276 ? -9.726 -8.342 -18.532 1.00 92.81 276 GLY A N 1
ATOM 2244 C CA . GLY A 1 276 ? -9.385 -6.923 -18.397 1.00 92.81 276 GLY A CA 1
ATOM 2245 C C . GLY A 1 276 ? -8.646 -6.346 -19.611 1.00 92.81 276 GLY A C 1
ATOM 2246 O O . GLY A 1 276 ? -8.818 -5.174 -19.923 1.00 92.81 276 GLY A O 1
ATOM 2247 N N . ARG A 1 277 ? -7.851 -7.150 -20.330 1.00 92.56 277 ARG A N 1
ATOM 2248 C CA . ARG A 1 277 ? -7.167 -6.724 -21.566 1.00 92.56 277 ARG A CA 1
ATOM 2249 C C . ARG A 1 277 ? -8.104 -6.649 -22.770 1.00 92.56 277 ARG A C 1
ATOM 2251 O O . ARG A 1 277 ? -7.992 -5.709 -23.546 1.00 92.56 277 ARG A O 1
ATOM 2258 N N . GLU A 1 278 ? -9.008 -7.612 -22.916 1.00 94.00 278 GLU A N 1
ATOM 2259 C CA . GLU A 1 278 ? -10.018 -7.639 -23.982 1.00 94.00 278 GLU A CA 1
ATOM 2260 C C . GLU A 1 278 ? -11.030 -6.497 -23.823 1.00 94.00 278 GLU A C 1
ATOM 2262 O O . GLU A 1 278 ? -11.414 -5.869 -24.804 1.00 94.00 278 GLU A O 1
ATOM 2267 N N . GLY A 1 279 ? -11.404 -6.177 -22.582 1.00 88.81 279 GLY A N 1
ATOM 2268 C CA . GLY A 1 279 ? -12.321 -5.088 -22.248 1.00 88.81 279 GLY A CA 1
ATOM 2269 C C . GLY A 1 279 ? -11.668 -3.715 -22.075 1.00 88.81 279 GLY A C 1
ATOM 2270 O O . GLY A 1 279 ? -12.268 -2.867 -21.420 1.00 88.81 279 GLY A O 1
ATOM 2271 N N . LYS A 1 280 ? -10.460 -3.475 -22.608 1.00 85.94 280 LYS A N 1
ATOM 2272 C CA . LYS A 1 280 ? -9.695 -2.234 -22.366 1.00 85.94 280 LYS A CA 1
ATOM 2273 C C . LYS A 1 280 ? -10.498 -0.955 -22.629 1.00 85.94 280 LYS A C 1
ATOM 2275 O O . LYS A 1 280 ? -10.401 -0.007 -21.852 1.00 85.94 280 LYS A O 1
ATOM 2280 N N . ASP A 1 281 ? -11.276 -0.937 -23.707 1.00 87.69 281 ASP A N 1
ATOM 2281 C CA . ASP A 1 281 ? -12.033 0.248 -24.128 1.00 87.69 281 ASP A CA 1
ATOM 2282 C C . ASP A 1 281 ? -13.371 0.393 -23.382 1.00 87.69 281 ASP A C 1
ATOM 2284 O O . ASP A 1 281 ? -13.945 1.478 -23.334 1.00 87.69 281 ASP A O 1
ATOM 2288 N N . THR A 1 282 ? -13.866 -0.692 -22.778 1.00 88.81 282 THR A N 1
ATOM 2289 C CA . THR A 1 282 ? -15.151 -0.737 -22.059 1.00 88.81 282 THR A CA 1
ATOM 2290 C C . THR A 1 282 ? -14.999 -0.585 -20.547 1.00 88.81 282 THR A C 1
ATOM 2292 O O . THR A 1 282 ? -15.871 -0.016 -19.901 1.00 88.81 282 THR A O 1
ATOM 2295 N N . ASP A 1 283 ? -13.901 -1.088 -19.980 1.00 87.56 283 ASP A N 1
ATOM 2296 C CA . ASP A 1 283 ? -13.598 -1.064 -18.548 1.00 87.56 283 ASP A CA 1
ATOM 2297 C C . ASP A 1 283 ? -12.115 -0.726 -18.339 1.00 87.56 283 ASP A C 1
ATOM 2299 O O . ASP A 1 283 ? -11.254 -1.573 -18.069 1.00 87.56 283 ASP A O 1
ATOM 2303 N N . SER A 1 284 ? -11.812 0.561 -18.505 1.00 85.62 284 SER A N 1
ATOM 2304 C CA . SER A 1 284 ? -10.458 1.099 -18.370 1.00 85.62 284 SER A CA 1
ATOM 2305 C C . SER A 1 284 ? -9.895 0.941 -16.953 1.00 85.62 284 SER A C 1
ATOM 2307 O O . SER A 1 284 ? -8.683 0.778 -16.791 1.00 85.62 284 SER A O 1
ATOM 2309 N N . ALA A 1 285 ? -10.758 0.935 -15.931 1.00 84.44 285 ALA A N 1
ATOM 2310 C CA . ALA A 1 285 ? -10.368 0.737 -14.540 1.00 84.44 285 ALA A CA 1
ATOM 2311 C C . ALA A 1 285 ? -9.896 -0.701 -14.297 1.00 84.44 285 ALA A C 1
ATOM 2313 O O . ALA A 1 285 ? -8.811 -0.903 -13.744 1.00 84.44 285 ALA A O 1
ATOM 2314 N N . LEU A 1 286 ? -10.654 -1.698 -14.768 1.00 87.81 286 LEU A N 1
ATOM 2315 C CA . LEU A 1 286 ? -10.234 -3.095 -14.696 1.00 87.81 286 LEU A CA 1
ATOM 2316 C C . LEU A 1 286 ? -8.940 -3.318 -15.478 1.00 87.81 286 LEU A C 1
ATOM 2318 O O . LEU A 1 286 ? -8.031 -3.957 -14.951 1.00 87.81 286 LEU A O 1
ATOM 2322 N N . TYR A 1 287 ? -8.827 -2.776 -16.697 1.00 90.00 287 TYR A N 1
ATOM 2323 C CA . TYR A 1 287 ? -7.608 -2.868 -17.509 1.00 90.00 287 TYR A CA 1
ATOM 2324 C C . TYR A 1 287 ? -6.373 -2.353 -16.762 1.00 90.00 287 TYR A C 1
ATOM 2326 O O . TYR A 1 287 ? -5.340 -3.034 -16.711 1.00 90.00 287 TYR A O 1
ATOM 2334 N N . LEU A 1 288 ? -6.485 -1.168 -16.159 1.00 86.81 288 LEU A N 1
ATOM 2335 C CA . LEU A 1 288 ? -5.418 -0.548 -15.384 1.00 86.81 288 LEU A CA 1
ATOM 2336 C C . LEU A 1 288 ? -5.013 -1.411 -14.191 1.00 86.81 288 LEU A C 1
ATOM 2338 O O . LEU A 1 288 ? -3.830 -1.693 -13.994 1.00 86.81 288 LEU A O 1
ATOM 2342 N N . GLN A 1 289 ? -5.997 -1.880 -13.429 1.00 86.88 289 GLN A N 1
ATOM 2343 C CA . GLN A 1 289 ? -5.784 -2.761 -12.293 1.00 86.88 289 GLN A CA 1
ATOM 2344 C C . GLN A 1 289 ? -5.066 -4.049 -12.710 1.00 86.88 289 GLN A C 1
ATOM 2346 O O . GLN A 1 289 ? -3.978 -4.341 -12.210 1.00 86.88 289 GLN A O 1
ATOM 2351 N N . VAL A 1 290 ? -5.607 -4.810 -13.665 1.00 90.50 290 VAL A N 1
ATOM 2352 C CA . VAL A 1 290 ? -5.008 -6.100 -14.036 1.00 90.50 290 VAL A CA 1
ATOM 2353 C C . VAL A 1 290 ? -3.616 -5.943 -14.650 1.00 90.50 290 VAL A C 1
ATOM 2355 O O . VAL A 1 290 ? -2.739 -6.768 -14.403 1.00 90.50 290 VAL A O 1
ATOM 2358 N N . THR A 1 291 ? -3.374 -4.867 -15.400 1.00 90.06 291 THR A N 1
ATOM 2359 C CA . THR A 1 291 ? -2.048 -4.595 -15.974 1.00 90.06 291 THR A CA 1
ATOM 2360 C C . THR A 1 291 ? -1.054 -4.201 -14.886 1.00 90.06 291 THR A C 1
ATOM 2362 O O . THR A 1 291 ? 0.087 -4.654 -14.907 1.00 90.06 291 THR A O 1
ATOM 2365 N N . THR A 1 292 ? -1.487 -3.439 -13.881 1.00 86.88 292 THR A N 1
ATOM 2366 C CA . THR A 1 292 ? -0.640 -3.119 -12.726 1.00 86.88 292 THR A CA 1
ATOM 2367 C C . THR A 1 292 ? -0.276 -4.395 -11.950 1.00 86.88 292 THR A C 1
ATOM 2369 O O . THR A 1 292 ? 0.874 -4.559 -11.558 1.00 86.88 292 THR A O 1
ATOM 2372 N N . LEU A 1 293 ? -1.200 -5.356 -11.798 1.00 87.12 293 LEU A N 1
ATOM 2373 C CA . LEU A 1 293 ? -0.955 -6.617 -11.075 1.00 87.12 293 LEU A CA 1
ATOM 2374 C C . LEU A 1 293 ? 0.058 -7.471 -11.836 1.00 87.12 293 LEU A C 1
ATOM 2376 O O . LEU A 1 293 ? 0.928 -8.092 -11.231 1.00 87.12 293 LEU A O 1
ATOM 2380 N N . GLU A 1 294 ? -0.028 -7.456 -13.166 1.00 91.00 294 GLU A N 1
ATOM 2381 C CA . GLU A 1 294 ? 0.945 -8.110 -14.032 1.00 91.00 294 GLU A CA 1
ATOM 2382 C C . GLU A 1 294 ? 2.350 -7.520 -13.880 1.00 91.00 294 GLU A C 1
ATOM 2384 O O . GLU A 1 294 ? 3.326 -8.264 -13.799 1.00 91.00 294 GLU A O 1
ATOM 2389 N N . ILE A 1 295 ? 2.463 -6.192 -13.798 1.00 88.75 295 ILE A N 1
ATOM 2390 C CA . ILE A 1 295 ? 3.741 -5.504 -13.573 1.00 88.75 295 ILE A CA 1
ATOM 2391 C C . ILE A 1 295 ? 4.354 -5.929 -12.232 1.00 88.75 295 ILE A C 1
ATOM 2393 O O . ILE A 1 295 ? 5.533 -6.281 -12.175 1.00 88.75 295 ILE A O 1
ATOM 2397 N N . LEU A 1 296 ? 3.548 -5.969 -11.168 1.00 83.56 296 LEU A N 1
ATOM 2398 C CA . LEU A 1 296 ? 3.985 -6.416 -9.841 1.00 83.56 296 LEU A CA 1
ATOM 2399 C C . LEU A 1 296 ? 4.410 -7.891 -9.836 1.00 83.56 296 LEU A C 1
ATOM 2401 O O . LEU A 1 296 ? 5.385 -8.251 -9.170 1.00 83.56 296 LEU A O 1
ATOM 2405 N N . TYR A 1 297 ? 3.712 -8.731 -10.603 1.00 88.00 297 TYR A N 1
ATOM 2406 C CA . TYR A 1 297 ? 4.092 -10.120 -10.836 1.00 88.00 297 TYR A CA 1
ATOM 2407 C C . TYR A 1 297 ? 5.464 -10.234 -11.509 1.00 88.00 297 TYR A C 1
ATOM 2409 O O . TYR A 1 297 ? 6.327 -10.948 -10.996 1.00 88.00 297 TYR A O 1
ATOM 2417 N N . MET A 1 298 ? 5.695 -9.507 -12.607 1.00 88.56 298 MET A N 1
ATOM 2418 C CA . MET A 1 298 ? 6.971 -9.536 -13.333 1.00 88.56 298 MET A CA 1
ATOM 2419 C C . MET A 1 298 ? 8.137 -9.096 -12.448 1.00 88.56 298 MET A C 1
ATOM 2421 O O . MET A 1 298 ? 9.185 -9.740 -12.439 1.00 88.56 298 MET A O 1
ATOM 2425 N N . GLU A 1 299 ? 7.941 -8.041 -11.657 1.00 84.12 299 GLU A N 1
ATOM 2426 C CA . GLU A 1 299 ? 8.935 -7.582 -10.687 1.00 84.12 299 GLU A CA 1
ATOM 2427 C C . GLU A 1 299 ? 9.268 -8.673 -9.661 1.00 84.12 299 GLU A C 1
ATOM 2429 O O . GLU A 1 299 ? 10.429 -8.878 -9.313 1.00 84.12 299 GLU A O 1
ATOM 2434 N N . ASN A 1 300 ? 8.268 -9.426 -9.197 1.00 81.69 300 ASN A N 1
ATOM 2435 C CA . ASN A 1 300 ? 8.498 -10.486 -8.226 1.00 81.69 300 ASN A CA 1
ATOM 2436 C C . ASN A 1 300 ? 9.191 -11.719 -8.808 1.00 81.69 300 ASN A C 1
ATOM 2438 O O . ASN A 1 300 ? 10.041 -12.312 -8.147 1.00 81.69 300 ASN A O 1
ATOM 2442 N N . VAL A 1 301 ? 8.860 -12.088 -10.046 1.00 85.50 301 VAL A N 1
ATOM 2443 C CA . VAL A 1 301 ? 9.594 -13.120 -10.785 1.00 85.50 301 VAL A CA 1
ATOM 2444 C C . VAL A 1 301 ? 11.055 -12.699 -10.918 1.00 85.50 301 VAL A C 1
ATOM 2446 O O . VAL A 1 301 ? 11.950 -13.465 -10.558 1.00 85.50 301 VAL A O 1
ATOM 2449 N N . ALA A 1 302 ? 11.303 -11.456 -11.341 1.00 82.56 302 ALA A N 1
ATOM 2450 C CA . ALA A 1 302 ? 12.651 -10.915 -11.449 1.00 82.56 302 ALA A CA 1
ATOM 2451 C C . ALA A 1 302 ? 13.386 -10.934 -10.102 1.00 82.56 302 ALA A C 1
ATOM 2453 O O . ALA A 1 302 ? 14.556 -11.302 -10.045 1.00 82.56 302 ALA A O 1
ATOM 2454 N N . PHE A 1 303 ? 12.690 -10.615 -9.007 1.00 78.38 303 PHE A N 1
ATOM 2455 C CA . PHE A 1 303 ? 13.229 -10.715 -7.654 1.00 78.38 303 PHE A CA 1
ATOM 2456 C C . PHE A 1 303 ? 13.679 -12.142 -7.318 1.00 78.38 303 PHE A C 1
ATOM 2458 O O . PHE A 1 303 ? 14.849 -12.340 -6.988 1.00 78.38 303 PHE A O 1
ATOM 2465 N N . VAL A 1 304 ? 12.793 -13.137 -7.447 1.00 78.31 304 VAL A N 1
ATOM 2466 C CA . VAL A 1 304 ? 13.105 -14.542 -7.128 1.00 78.31 304 VAL A CA 1
ATOM 2467 C C . VAL A 1 304 ? 14.291 -15.041 -7.958 1.00 78.31 304 VAL A C 1
ATOM 2469 O O . VAL A 1 304 ? 15.180 -15.701 -7.417 1.00 78.31 304 VAL A O 1
ATOM 2472 N N . HIS A 1 305 ? 14.357 -14.681 -9.243 1.00 79.06 305 HIS A N 1
ATOM 2473 C CA . HIS A 1 305 ? 15.503 -15.023 -10.085 1.00 79.06 305 HIS A CA 1
ATOM 2474 C C . HIS A 1 305 ? 16.787 -14.300 -9.667 1.00 79.06 305 HIS A C 1
ATOM 2476 O O . HIS A 1 305 ? 17.812 -14.958 -9.523 1.00 79.06 305 HIS A O 1
ATOM 2482 N N . SER A 1 306 ? 16.743 -12.992 -9.392 1.00 73.06 306 SER A N 1
ATOM 2483 C CA . SER A 1 306 ? 17.924 -12.219 -8.972 1.00 73.06 306 SER A CA 1
ATOM 2484 C C . SER A 1 306 ? 18.544 -12.749 -7.675 1.00 73.06 306 SER A C 1
ATOM 2486 O O . SER A 1 306 ? 19.761 -12.745 -7.506 1.00 73.06 306 SER A O 1
ATOM 2488 N N . CYS A 1 307 ? 17.727 -13.270 -6.754 1.00 68.50 307 CYS A N 1
ATOM 2489 C CA . CYS A 1 307 ? 18.246 -13.902 -5.549 1.00 68.50 307 CYS A CA 1
ATOM 2490 C C . CYS A 1 307 ? 18.897 -15.266 -5.826 1.00 68.50 307 CYS A C 1
ATOM 2492 O O . CYS A 1 307 ? 19.840 -15.633 -5.129 1.00 68.50 307 CYS A O 1
ATOM 2494 N N . ARG A 1 308 ? 18.428 -15.992 -6.848 1.00 67.25 308 ARG A N 1
ATOM 2495 C CA . ARG A 1 308 ? 19.004 -17.265 -7.305 1.00 67.25 308 ARG A CA 1
ATOM 2496 C C . ARG A 1 308 ? 20.290 -17.077 -8.125 1.00 67.25 308 ARG A C 1
ATOM 2498 O O . ARG A 1 308 ? 21.157 -17.949 -8.094 1.00 67.25 308 ARG A O 1
ATOM 2505 N N . GLU A 1 309 ? 20.441 -15.958 -8.839 1.00 58.09 309 GLU A N 1
ATOM 2506 C CA . GLU A 1 309 ? 21.673 -15.599 -9.569 1.00 58.09 309 GLU A CA 1
ATOM 2507 C C . GLU A 1 309 ? 22.892 -15.520 -8.637 1.00 58.09 309 GLU A C 1
ATOM 2509 O O . GLU A 1 309 ? 23.974 -15.970 -9.001 1.00 58.09 309 GLU A O 1
ATOM 2514 N N . ASN A 1 310 ? 22.706 -15.060 -7.395 1.00 55.16 310 ASN A N 1
ATOM 2515 C CA . ASN A 1 310 ? 23.765 -15.055 -6.377 1.00 55.16 310 ASN A CA 1
ATOM 2516 C C . ASN A 1 310 ? 24.197 -16.466 -5.917 1.00 55.16 310 ASN A C 1
ATOM 2518 O O . ASN A 1 310 ? 25.192 -16.588 -5.206 1.00 55.16 310 ASN A O 1
ATOM 2522 N N . ASP A 1 311 ? 23.462 -17.515 -6.303 1.00 50.81 311 ASP A N 1
ATOM 2523 C CA . ASP A 1 311 ? 23.667 -18.911 -5.888 1.00 50.81 311 ASP A CA 1
ATOM 2524 C C . ASP A 1 311 ? 24.192 -19.799 -7.041 1.00 50.81 311 ASP A C 1
ATOM 2526 O O . ASP A 1 311 ? 24.676 -20.907 -6.821 1.00 50.81 311 ASP A O 1
ATOM 2530 N N . THR A 1 312 ? 24.124 -19.339 -8.302 1.00 49.44 312 THR A N 1
ATOM 2531 C CA . THR A 1 312 ? 24.509 -20.143 -9.481 1.00 49.44 312 THR A CA 1
ATOM 2532 C C . THR A 1 312 ? 25.225 -19.314 -10.552 1.00 49.44 312 THR A C 1
ATOM 2534 O O . THR A 1 312 ? 24.687 -18.343 -11.064 1.00 49.44 312 THR A O 1
ATOM 2537 N N . ALA A 1 313 ? 26.434 -19.734 -10.945 1.00 45.84 313 ALA A N 1
ATOM 2538 C CA . ALA A 1 313 ? 27.347 -18.969 -11.808 1.00 45.84 313 ALA A CA 1
ATOM 2539 C C . ALA A 1 313 ? 26.905 -18.785 -13.279 1.00 45.84 313 ALA A C 1
ATOM 2541 O O . ALA A 1 313 ? 27.589 -18.097 -14.033 1.00 45.84 313 ALA A O 1
ATOM 2542 N N . VAL A 1 314 ? 25.802 -19.400 -13.719 1.00 52.00 314 VAL A N 1
ATOM 2543 C CA . VAL A 1 314 ? 25.326 -19.321 -15.110 1.00 52.00 314 VAL A CA 1
ATOM 2544 C C . VAL A 1 314 ? 23.795 -19.318 -15.128 1.00 52.00 314 VAL A C 1
ATOM 2546 O O . VAL A 1 314 ? 23.168 -20.373 -15.050 1.00 52.00 314 VAL A O 1
ATOM 2549 N N . GLN A 1 315 ? 23.191 -18.134 -15.238 1.00 54.44 315 GLN A N 1
ATOM 2550 C CA . GLN A 1 315 ? 21.759 -17.952 -15.507 1.00 54.44 315 GLN A CA 1
ATOM 2551 C C . GLN A 1 315 ? 21.535 -16.908 -16.613 1.00 54.44 315 GLN A C 1
ATOM 2553 O O . GLN A 1 315 ? 22.399 -16.056 -16.834 1.00 54.44 315 GLN A O 1
ATOM 2558 N N . PRO A 1 316 ? 20.416 -17.001 -17.361 1.00 61.06 316 PRO A N 1
ATOM 2559 C CA . PRO A 1 316 ? 20.093 -16.060 -18.429 1.00 61.06 316 PRO A CA 1
ATOM 2560 C C . PRO A 1 316 ? 19.874 -14.646 -17.882 1.00 61.06 316 PRO A C 1
ATOM 2562 O O . PRO A 1 316 ? 19.318 -14.474 -16.803 1.00 61.06 316 PRO A O 1
ATOM 2565 N N . SER A 1 317 ? 20.271 -13.632 -18.657 1.00 77.00 317 SER A N 1
ATOM 2566 C CA . SER A 1 317 ? 20.094 -12.225 -18.277 1.00 77.00 317 SER A CA 1
ATOM 2567 C C . SER A 1 317 ? 18.626 -11.899 -17.990 1.00 77.00 317 SER A C 1
ATOM 2569 O O . SER A 1 317 ? 17.762 -12.187 -18.816 1.00 77.00 317 SER A O 1
ATOM 2571 N N . LEU A 1 318 ? 18.359 -11.201 -16.883 1.00 85.44 318 LEU A N 1
ATOM 2572 C CA . LEU A 1 318 ? 17.037 -10.646 -16.557 1.00 85.44 318 LEU A CA 1
ATOM 2573 C C . LEU A 1 318 ? 16.632 -9.438 -17.417 1.00 85.44 318 LEU A C 1
ATOM 2575 O O . LEU A 1 318 ? 15.491 -8.987 -17.333 1.00 85.44 318 LEU A O 1
ATOM 2579 N N . SER A 1 319 ? 17.528 -8.926 -18.271 1.00 86.81 319 SER A N 1
ATOM 2580 C CA . SER A 1 319 ? 17.264 -7.744 -19.110 1.00 86.81 319 SER A CA 1
ATOM 2581 C C . SER A 1 319 ? 15.971 -7.836 -19.939 1.00 86.81 319 SER A C 1
ATOM 2583 O O . SER A 1 319 ? 15.244 -6.846 -19.960 1.00 86.81 319 SER A O 1
ATOM 2585 N N . PRO A 1 320 ? 15.615 -8.971 -20.582 1.00 90.81 320 PRO A N 1
ATOM 2586 C CA . PRO A 1 320 ? 14.355 -9.082 -21.321 1.00 90.81 320 PRO A CA 1
ATOM 2587 C C . PRO A 1 320 ? 13.122 -8.906 -20.425 1.00 90.81 320 PRO A C 1
ATOM 2589 O O . PRO A 1 320 ? 12.210 -8.168 -20.783 1.00 90.81 320 PRO A O 1
ATOM 2592 N N . LEU A 1 321 ? 13.131 -9.502 -19.226 1.00 90.06 321 LEU A N 1
ATOM 2593 C CA . LEU A 1 321 ? 12.042 -9.359 -18.256 1.00 90.06 321 LEU A CA 1
ATOM 2594 C C . LEU A 1 321 ? 11.921 -7.911 -17.761 1.00 90.06 321 LEU A C 1
ATOM 2596 O O . LEU A 1 321 ? 10.814 -7.392 -17.626 1.00 90.06 321 LEU A O 1
ATOM 2600 N N . TYR A 1 322 ? 13.052 -7.235 -17.536 1.00 91.19 322 TYR A N 1
ATOM 2601 C CA . TYR A 1 322 ? 13.057 -5.810 -17.209 1.00 91.19 322 TYR A CA 1
ATOM 2602 C C . TYR A 1 322 ? 12.486 -4.956 -18.343 1.00 91.19 322 TYR A C 1
ATOM 2604 O O . TYR A 1 322 ? 11.674 -4.076 -18.076 1.00 91.19 322 TYR A O 1
ATOM 2612 N N . LEU A 1 323 ? 12.852 -5.221 -19.600 1.00 92.56 323 LEU A N 1
ATOM 2613 C CA . LEU A 1 323 ? 12.303 -4.495 -20.748 1.00 92.56 323 LEU A CA 1
ATOM 2614 C C . LEU A 1 323 ? 10.791 -4.688 -20.879 1.00 92.56 323 LEU A C 1
ATOM 2616 O O . LEU A 1 323 ? 10.084 -3.718 -21.139 1.00 92.56 323 LEU A O 1
ATOM 2620 N N . ASP A 1 324 ? 10.282 -5.903 -20.679 1.00 92.62 324 ASP A N 1
ATOM 2621 C CA . ASP A 1 324 ? 8.842 -6.173 -20.734 1.00 92.62 324 ASP A CA 1
ATOM 2622 C C . ASP A 1 324 ? 8.080 -5.442 -19.623 1.00 92.62 324 ASP A C 1
ATOM 2624 O O . ASP A 1 324 ? 7.013 -4.872 -19.871 1.00 92.62 324 ASP A O 1
ATOM 2628 N N . LEU A 1 325 ? 8.657 -5.391 -18.418 1.00 92.25 325 LEU A N 1
ATOM 2629 C CA . LEU A 1 325 ? 8.141 -4.603 -17.302 1.00 92.25 325 LEU A CA 1
ATOM 2630 C C . LEU A 1 325 ? 8.092 -3.112 -17.657 1.00 92.25 325 LEU A C 1
ATOM 2632 O O . LEU A 1 325 ? 7.030 -2.497 -17.555 1.00 92.25 325 LEU A O 1
ATOM 2636 N N . VAL A 1 326 ? 9.205 -2.542 -18.131 1.00 93.81 326 VAL A N 1
ATOM 2637 C CA . VAL A 1 326 ? 9.303 -1.119 -18.495 1.00 93.81 326 VAL A CA 1
ATOM 2638 C C . VAL A 1 326 ? 8.315 -0.765 -19.608 1.00 93.81 326 VAL A C 1
ATOM 2640 O O . VAL A 1 326 ? 7.591 0.221 -19.490 1.00 93.81 326 VAL A O 1
ATOM 2643 N N . LYS A 1 327 ? 8.206 -1.596 -20.651 1.00 93.00 327 LYS A N 1
ATOM 2644 C CA . LYS A 1 327 ? 7.265 -1.387 -21.762 1.00 93.00 327 LYS A CA 1
ATOM 2645 C C . LYS A 1 327 ? 5.811 -1.406 -21.302 1.00 93.00 327 LYS A C 1
ATOM 2647 O O . LYS A 1 327 ? 5.035 -0.551 -21.728 1.00 93.00 327 LYS A O 1
ATOM 2652 N N . GLN A 1 328 ? 5.424 -2.344 -20.435 1.00 91.38 328 GLN A N 1
ATOM 2653 C CA . GLN A 1 328 ? 4.058 -2.379 -19.902 1.00 91.38 328 GLN A CA 1
ATOM 2654 C C . GLN A 1 328 ? 3.754 -1.142 -19.053 1.00 91.38 328 GLN A C 1
ATOM 2656 O O . GLN A 1 328 ? 2.700 -0.530 -19.234 1.00 91.38 328 GLN A O 1
ATOM 2661 N N . THR A 1 329 ? 4.690 -0.716 -18.201 1.00 91.38 329 THR A N 1
ATOM 2662 C CA . THR A 1 329 ? 4.553 0.536 -17.446 1.00 91.38 329 THR A CA 1
ATOM 2663 C C . THR A 1 329 ? 4.424 1.740 -18.381 1.00 91.38 329 THR A C 1
ATOM 2665 O O . THR A 1 329 ? 3.537 2.570 -18.191 1.00 91.38 329 THR A O 1
ATOM 2668 N N . GLN A 1 330 ? 5.233 1.808 -19.441 1.00 91.81 330 GLN A N 1
ATOM 2669 C CA . GLN A 1 330 ? 5.185 2.890 -20.423 1.00 91.81 330 GLN A CA 1
ATOM 2670 C C . GLN A 1 330 ? 3.832 2.978 -21.139 1.00 91.81 330 GLN A C 1
ATOM 2672 O O . GLN A 1 330 ? 3.317 4.077 -21.341 1.00 91.81 330 GLN A O 1
ATOM 2677 N N . VAL A 1 331 ? 3.231 1.840 -21.505 1.00 90.06 331 VAL A N 1
ATOM 2678 C CA . VAL A 1 331 ? 1.888 1.804 -22.109 1.00 90.06 331 VAL A CA 1
ATOM 2679 C C . VAL A 1 331 ? 0.849 2.426 -21.174 1.00 90.06 331 VAL A C 1
ATOM 2681 O O . VAL A 1 331 ? 0.005 3.195 -21.636 1.00 90.06 331 VAL A O 1
ATOM 2684 N N . LEU A 1 332 ? 0.925 2.143 -19.870 1.00 88.19 332 LEU A N 1
ATOM 2685 C CA . LEU A 1 332 ? 0.023 2.738 -18.883 1.00 88.19 332 LEU A CA 1
ATOM 2686 C C . LEU A 1 332 ? 0.282 4.239 -18.699 1.00 88.19 332 LEU A C 1
ATOM 2688 O O . LEU A 1 332 ? -0.670 5.015 -18.739 1.00 88.19 332 LEU A O 1
ATOM 2692 N N . CYS A 1 333 ? 1.545 4.663 -18.588 1.00 87.19 333 CYS A N 1
ATOM 2693 C CA . CYS A 1 333 ? 1.908 6.080 -18.476 1.00 87.19 333 CYS A CA 1
ATOM 2694 C C . CYS A 1 333 ? 1.488 6.904 -19.706 1.00 87.19 333 CYS A C 1
ATOM 2696 O O . CYS A 1 333 ? 1.138 8.067 -19.569 1.00 87.19 333 CYS A O 1
ATOM 2698 N N . LYS A 1 334 ? 1.482 6.315 -20.908 1.00 87.38 334 LYS A N 1
ATOM 2699 C CA . LYS A 1 334 ? 0.977 6.968 -22.131 1.00 87.38 334 LYS A CA 1
ATOM 2700 C C . LYS A 1 334 ? -0.548 7.089 -22.158 1.00 87.38 334 LYS A C 1
ATOM 2702 O O . LYS A 1 334 ? -1.077 8.026 -22.747 1.00 87.38 334 LYS A O 1
ATOM 2707 N N . GLY A 1 335 ? -1.248 6.110 -21.584 1.00 81.56 335 GLY A N 1
ATOM 2708 C CA . GLY A 1 335 ? -2.709 6.033 -21.607 1.00 81.56 335 GLY A CA 1
ATOM 2709 C C . GLY A 1 335 ? -3.402 6.811 -20.489 1.00 81.56 335 GLY A C 1
ATOM 2710 O O . GLY A 1 335 ? -4.613 7.006 -20.560 1.00 81.56 335 GLY A O 1
ATOM 2711 N N . ILE A 1 336 ? -2.664 7.228 -19.458 1.00 80.19 336 ILE A N 1
ATOM 2712 C CA . ILE A 1 336 ? -3.212 7.864 -18.259 1.00 80.19 336 ILE A CA 1
ATOM 2713 C C . ILE A 1 336 ? -2.435 9.138 -17.976 1.00 80.19 336 ILE A C 1
ATOM 2715 O O . ILE A 1 336 ? -1.209 9.135 -17.921 1.00 80.19 336 ILE A O 1
ATOM 2719 N N . LYS A 1 337 ? -3.159 10.233 -17.752 1.00 78.31 337 LYS A N 1
ATOM 2720 C CA . LYS A 1 337 ? -2.547 11.480 -17.314 1.00 78.31 337 LYS A CA 1
ATOM 2721 C C . LYS A 1 337 ? -2.115 11.328 -15.856 1.00 78.31 337 LYS A C 1
ATOM 2723 O O . LYS A 1 337 ? -2.968 11.274 -14.982 1.00 78.31 337 LYS A O 1
ATOM 2728 N N . LEU A 1 338 ? -0.810 11.247 -15.625 1.00 75.69 338 LEU A N 1
ATOM 2729 C CA . LEU A 1 338 ? -0.206 11.199 -14.295 1.00 75.69 338 LEU A CA 1
ATOM 2730 C C . LEU A 1 338 ? 0.259 12.613 -13.920 1.00 75.69 338 LEU A C 1
ATOM 2732 O O . LEU A 1 338 ? 1.293 13.074 -14.410 1.00 75.69 338 LEU A O 1
ATOM 2736 N N . ASP A 1 339 ? -0.554 13.336 -13.150 1.00 69.94 339 ASP A N 1
ATOM 2737 C CA . ASP A 1 339 ? -0.421 14.773 -12.884 1.00 69.94 339 ASP A CA 1
ATOM 2738 C C . ASP A 1 339 ? 0.056 15.125 -11.464 1.00 69.94 339 ASP A C 1
ATOM 2740 O O . ASP A 1 339 ? -0.023 16.281 -11.042 1.00 69.94 339 ASP A O 1
ATOM 2744 N N . GLY A 1 340 ? 0.675 14.178 -10.760 1.00 69.31 340 GLY A N 1
ATOM 2745 C CA . GLY A 1 340 ? 1.314 14.398 -9.469 1.00 69.31 340 GLY A CA 1
ATOM 2746 C C . GLY A 1 340 ? 0.413 14.012 -8.302 1.00 69.31 340 GLY A C 1
ATOM 2747 O O . GLY A 1 340 ? 0.277 12.839 -7.969 1.00 69.31 340 GLY A O 1
ATOM 2748 N N . ILE A 1 341 ? -0.142 14.997 -7.585 1.00 65.25 341 ILE A N 1
ATOM 2749 C CA . ILE A 1 341 ? -0.814 14.734 -6.298 1.00 65.25 341 ILE A CA 1
ATOM 2750 C C . ILE A 1 341 ? -2.094 13.902 -6.484 1.00 65.25 341 ILE A C 1
ATOM 2752 O O . ILE A 1 341 ? -2.327 12.998 -5.684 1.00 65.25 341 ILE A O 1
ATOM 2756 N N . GLU A 1 342 ? -2.892 14.160 -7.524 1.00 66.94 342 GLU A N 1
ATOM 2757 C CA . GLU A 1 342 ? -4.188 13.490 -7.736 1.00 66.94 342 GLU A CA 1
ATOM 2758 C C . GLU A 1 342 ? -4.037 12.027 -8.174 1.00 66.94 342 GLU A C 1
ATOM 2760 O O . GLU A 1 342 ? -4.804 11.167 -7.736 1.00 66.94 342 GLU A O 1
ATOM 2765 N N . THR A 1 343 ? -2.993 11.716 -8.948 1.00 70.75 343 THR A N 1
ATOM 2766 C CA . THR A 1 343 ? -2.654 10.352 -9.384 1.00 70.75 343 THR A CA 1
ATOM 2767 C C . THR A 1 343 ? -1.577 9.679 -8.545 1.00 70.75 343 THR A C 1
ATOM 2769 O O . THR A 1 343 ? -1.080 8.618 -8.917 1.00 70.75 343 THR A O 1
ATOM 2772 N N . ARG A 1 344 ? -1.207 10.246 -7.394 1.00 71.56 344 ARG A N 1
ATOM 2773 C CA . ARG A 1 344 ? -0.022 9.835 -6.626 1.00 71.56 344 ARG A CA 1
ATOM 2774 C C . ARG A 1 344 ? 0.021 8.345 -6.290 1.00 71.56 344 ARG A C 1
ATOM 2776 O O . ARG A 1 344 ? 1.067 7.710 -6.387 1.00 71.56 344 ARG A O 1
ATOM 2783 N N . THR A 1 345 ? -1.112 7.770 -5.900 1.00 69.81 345 THR A N 1
ATOM 2784 C CA . THR A 1 345 ? -1.206 6.338 -5.583 1.00 69.81 345 THR A CA 1
ATOM 2785 C C . THR A 1 345 ? -0.896 5.467 -6.802 1.00 69.81 345 THR A C 1
ATOM 2787 O O . THR A 1 345 ? -0.197 4.453 -6.703 1.00 69.81 345 THR A O 1
ATOM 2790 N N . LEU A 1 346 ? -1.385 5.884 -7.970 1.00 74.06 346 LEU A N 1
ATOM 2791 C CA . LEU A 1 346 ? -1.142 5.218 -9.242 1.00 74.06 346 LEU A CA 1
ATOM 2792 C C . LEU A 1 346 ? 0.299 5.404 -9.701 1.00 74.06 346 LEU A C 1
ATOM 2794 O O . LEU A 1 346 ? 0.942 4.434 -10.092 1.00 74.06 346 LEU A O 1
ATOM 2798 N N . GLU A 1 347 ? 0.833 6.614 -9.563 1.00 76.19 347 GLU A N 1
ATOM 2799 C CA . GLU A 1 347 ? 2.244 6.889 -9.807 1.00 76.19 347 GLU A CA 1
ATOM 2800 C C . GLU A 1 347 ? 3.121 5.965 -8.969 1.00 76.19 347 GLU A C 1
ATOM 2802 O O . GLU A 1 347 ? 3.974 5.290 -9.524 1.00 76.19 347 GLU A O 1
ATOM 2807 N N . TYR A 1 348 ? 2.876 5.819 -7.667 1.00 76.00 348 TYR A N 1
ATOM 2808 C CA . TYR A 1 348 ? 3.658 4.894 -6.843 1.00 76.00 348 TYR A CA 1
ATOM 2809 C C . TYR A 1 348 ? 3.519 3.428 -7.264 1.00 76.00 348 TYR A C 1
ATOM 2811 O O . TYR A 1 348 ? 4.519 2.708 -7.270 1.00 76.00 348 TYR A O 1
ATOM 2819 N N . SER A 1 349 ? 2.328 2.999 -7.690 1.00 75.69 349 SER A N 1
ATOM 2820 C CA . SER A 1 349 ? 2.104 1.637 -8.201 1.00 75.69 349 SER A CA 1
ATOM 2821 C C . SER A 1 349 ? 2.946 1.334 -9.448 1.00 75.69 349 SER A C 1
ATOM 2823 O O . SER A 1 349 ? 3.419 0.211 -9.614 1.00 75.69 349 SER A O 1
ATOM 2825 N N . LEU A 1 350 ? 3.148 2.337 -10.309 1.00 80.56 350 LEU A N 1
ATOM 2826 C CA . LEU A 1 350 ? 3.862 2.221 -11.585 1.00 80.56 350 LEU A CA 1
ATOM 2827 C C . LEU A 1 350 ? 5.361 2.533 -11.470 1.00 80.56 350 LEU A C 1
ATOM 2829 O O . LEU A 1 350 ? 6.185 1.892 -12.120 1.00 80.56 350 LEU A O 1
ATOM 2833 N N . MET A 1 351 ? 5.727 3.505 -10.637 1.00 81.44 351 MET A N 1
ATOM 2834 C CA . MET A 1 351 ? 7.099 3.987 -10.462 1.00 81.44 351 MET A CA 1
ATOM 2835 C C . MET A 1 351 ? 7.934 3.041 -9.599 1.00 81.44 351 MET A C 1
ATOM 2837 O O . MET A 1 351 ? 9.134 2.897 -9.831 1.00 81.44 351 MET A O 1
ATOM 2841 N N . ARG A 1 352 ? 7.324 2.358 -8.625 1.00 78.38 352 ARG A N 1
ATOM 2842 C CA . ARG A 1 352 ? 8.046 1.424 -7.752 1.00 78.38 352 ARG A CA 1
ATOM 2843 C C . ARG A 1 352 ? 8.695 0.259 -8.526 1.00 78.38 352 ARG A C 1
ATOM 2845 O O . ARG A 1 352 ? 9.897 0.062 -8.344 1.00 78.38 352 ARG A O 1
ATOM 2852 N N . PRO A 1 353 ? 7.994 -0.449 -9.436 1.00 81.56 353 PRO A N 1
ATOM 2853 C CA . PRO A 1 353 ? 8.620 -1.448 -10.304 1.00 81.56 353 PRO A CA 1
ATOM 2854 C C . PRO A 1 353 ? 9.794 -0.904 -11.129 1.00 81.56 353 PRO A C 1
ATOM 2856 O O . PRO A 1 353 ? 10.800 -1.588 -11.297 1.00 81.56 353 PRO A O 1
ATOM 2859 N N . LEU A 1 354 ? 9.711 0.343 -11.610 1.00 86.31 354 LEU A N 1
ATOM 2860 C CA . LEU A 1 354 ? 10.822 0.972 -12.333 1.00 86.31 354 LEU A CA 1
ATOM 2861 C C . LEU A 1 354 ? 12.023 1.218 -11.415 1.00 86.31 354 LEU A C 1
ATOM 2863 O O . LEU A 1 354 ? 13.151 0.956 -11.816 1.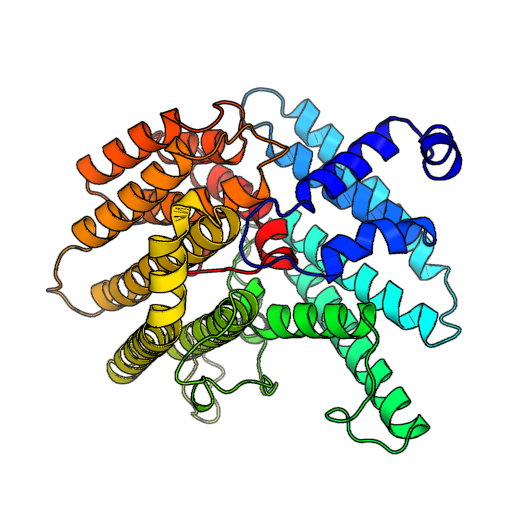00 86.31 354 LEU A O 1
ATOM 2867 N N . ALA A 1 355 ? 11.802 1.655 -10.173 1.00 79.25 355 ALA A N 1
ATOM 2868 C CA . ALA A 1 355 ? 12.877 1.864 -9.201 1.00 79.25 355 ALA A CA 1
ATOM 2869 C C . ALA A 1 355 ? 13.657 0.582 -8.907 1.00 79.25 355 ALA A C 1
ATOM 2871 O O . ALA A 1 355 ? 14.886 0.605 -8.818 1.00 79.25 355 ALA A O 1
ATOM 2872 N N . PHE A 1 356 ? 12.941 -0.540 -8.793 1.00 78.12 356 PHE A N 1
ATOM 2873 C CA . PHE A 1 356 ? 13.541 -1.859 -8.653 1.00 78.12 356 PHE A CA 1
ATOM 2874 C C . PHE A 1 356 ? 14.485 -2.164 -9.828 1.00 78.12 356 PHE A C 1
ATOM 2876 O O . PHE A 1 356 ? 15.632 -2.563 -9.609 1.00 78.12 356 PHE A O 1
ATOM 2883 N N . VAL A 1 357 ? 14.048 -1.900 -11.066 1.00 83.06 357 VAL A N 1
ATOM 2884 C CA . VAL A 1 357 ? 14.878 -2.100 -12.264 1.00 83.06 357 VAL A CA 1
ATOM 2885 C C . VAL A 1 357 ? 16.071 -1.145 -12.286 1.00 83.06 357 VAL A C 1
ATOM 2887 O O . VAL A 1 357 ? 17.186 -1.607 -12.505 1.00 83.06 357 VAL A O 1
ATOM 2890 N N . VAL A 1 358 ? 15.884 0.151 -12.002 1.00 80.44 358 VAL A N 1
ATOM 2891 C CA . VAL A 1 358 ? 16.984 1.138 -11.917 1.00 80.44 358 VAL A CA 1
ATOM 2892 C C . VAL A 1 358 ? 18.066 0.682 -10.940 1.00 80.44 358 VAL A C 1
ATOM 2894 O O . VAL A 1 358 ? 19.254 0.915 -11.156 1.00 80.44 358 VAL A O 1
ATOM 2897 N N . TYR A 1 359 ? 17.670 0.021 -9.855 1.00 73.12 359 TYR A N 1
ATOM 2898 C CA . TYR A 1 359 ? 18.619 -0.468 -8.874 1.00 73.12 359 TYR A CA 1
ATOM 2899 C C . TYR A 1 359 ? 19.339 -1.752 -9.310 1.00 73.12 359 TYR A C 1
ATOM 2901 O O . TYR A 1 359 ? 20.553 -1.864 -9.131 1.00 73.12 359 TYR A O 1
ATOM 2909 N N . LYS A 1 360 ? 18.606 -2.735 -9.846 1.00 73.75 360 LYS A N 1
ATOM 2910 C CA . LYS A 1 360 ? 19.138 -4.080 -10.135 1.00 73.75 360 LYS A CA 1
ATOM 2911 C C . LYS A 1 360 ? 19.745 -4.229 -11.522 1.00 73.75 360 LYS A C 1
ATOM 2913 O O . LYS A 1 360 ? 20.566 -5.120 -11.736 1.00 73.75 360 LYS A O 1
ATOM 2918 N N . CYS A 1 361 ? 19.362 -3.382 -12.465 1.00 79.25 361 CYS A N 1
ATOM 2919 C CA . CYS A 1 361 ? 19.820 -3.465 -13.836 1.00 79.25 361 CYS A CA 1
ATOM 2920 C C . CYS A 1 361 ? 21.097 -2.644 -14.045 1.00 79.25 361 CYS A C 1
ATOM 2922 O O . CYS A 1 361 ? 21.170 -1.475 -13.680 1.00 79.25 361 CYS A O 1
ATOM 2924 N N . ARG A 1 362 ? 22.098 -3.250 -14.693 1.00 78.81 362 ARG A N 1
ATOM 2925 C CA . ARG A 1 362 ? 23.296 -2.543 -15.185 1.00 78.81 362 ARG A CA 1
ATOM 2926 C C . ARG A 1 362 ? 23.279 -2.301 -16.696 1.00 78.81 362 ARG A C 1
ATOM 2928 O O . ARG A 1 362 ? 24.203 -1.690 -17.219 1.00 78.81 362 ARG A O 1
ATOM 2935 N N . ASN A 1 363 ? 22.267 -2.803 -17.402 1.00 85.88 363 ASN A N 1
ATOM 2936 C CA . ASN A 1 363 ? 22.149 -2.648 -18.846 1.00 85.88 363 ASN A CA 1
ATOM 2937 C C . ASN A 1 363 ? 21.668 -1.226 -19.184 1.00 85.88 363 ASN A C 1
ATOM 2939 O O . ASN A 1 363 ? 20.551 -0.847 -18.829 1.00 85.88 363 ASN A O 1
ATOM 2943 N N . SER A 1 364 ? 22.505 -0.463 -19.888 1.00 87.88 364 SER A N 1
ATOM 2944 C CA . SER A 1 364 ? 22.237 0.927 -20.269 1.00 87.88 364 SER A CA 1
ATOM 2945 C C . SER A 1 364 ? 21.014 1.093 -21.169 1.00 87.88 364 SER A C 1
ATOM 2947 O O . SER A 1 364 ? 20.341 2.112 -21.072 1.00 87.88 364 SER A O 1
ATOM 2949 N N . GLU A 1 365 ? 20.690 0.106 -22.007 1.00 90.81 365 GLU A N 1
ATOM 2950 C CA . GLU A 1 365 ? 19.509 0.162 -22.881 1.00 90.81 365 GLU A CA 1
ATOM 2951 C C . GLU A 1 365 ? 18.218 0.115 -22.060 1.00 90.81 365 GLU A C 1
ATOM 2953 O O . GLU A 1 365 ? 17.303 0.903 -22.277 1.00 90.81 365 GLU A O 1
ATOM 2958 N N . VAL A 1 366 ? 18.173 -0.754 -21.045 1.00 90.50 366 VAL A N 1
ATOM 2959 C CA . VAL A 1 366 ? 17.030 -0.847 -20.124 1.00 90.50 366 VAL A CA 1
ATOM 2960 C C . VAL A 1 366 ? 16.854 0.457 -19.348 1.00 90.50 366 VAL A C 1
ATOM 2962 O O . VAL A 1 366 ? 15.732 0.924 -19.176 1.00 90.50 366 VAL A O 1
ATOM 2965 N N . LEU A 1 367 ? 17.953 1.058 -18.882 1.00 89.62 367 LEU A N 1
ATOM 2966 C CA . LEU A 1 367 ? 17.908 2.323 -18.145 1.00 89.62 367 LEU A CA 1
ATOM 2967 C C . LEU A 1 367 ? 17.455 3.492 -19.037 1.00 89.62 367 LEU A C 1
ATOM 2969 O O . LEU A 1 367 ? 16.666 4.319 -18.586 1.00 89.62 367 LEU A O 1
ATOM 2973 N N . ALA A 1 368 ? 17.870 3.521 -20.307 1.00 91.25 368 ALA A N 1
ATOM 2974 C CA . ALA A 1 368 ? 17.413 4.518 -21.275 1.00 91.25 368 ALA A CA 1
ATOM 2975 C C . ALA A 1 368 ? 15.900 4.416 -21.555 1.00 91.25 368 ALA A C 1
ATOM 2977 O O . ALA A 1 368 ? 15.212 5.433 -21.634 1.00 91.25 368 ALA A O 1
ATOM 2978 N N . GLU A 1 369 ? 15.348 3.201 -21.629 1.00 93.94 369 GLU A N 1
ATOM 2979 C CA . GLU A 1 369 ? 13.896 2.993 -21.769 1.00 93.94 369 GLU A CA 1
ATOM 2980 C C . GLU A 1 369 ? 13.107 3.478 -20.540 1.00 93.94 369 GLU A C 1
ATOM 2982 O O . GLU A 1 369 ? 11.977 3.967 -20.659 1.00 93.94 369 GLU A O 1
ATOM 2987 N N . ILE A 1 370 ? 13.697 3.388 -19.343 1.00 91.81 370 ILE A N 1
ATOM 2988 C CA . ILE A 1 370 ? 13.107 3.970 -18.131 1.00 91.81 370 ILE A CA 1
ATOM 2989 C C . ILE A 1 370 ? 13.095 5.494 -18.239 1.00 91.81 370 ILE A C 1
ATOM 2991 O O . ILE A 1 370 ? 12.051 6.098 -18.003 1.00 91.81 370 ILE A O 1
ATOM 2995 N N . GLU A 1 371 ? 14.204 6.121 -18.634 1.00 90.69 371 GLU A N 1
ATOM 2996 C CA . GLU A 1 371 ? 14.259 7.575 -18.842 1.00 90.69 371 GLU A CA 1
ATOM 2997 C C . GLU A 1 371 ? 13.218 8.059 -19.856 1.00 90.69 371 GLU A C 1
ATOM 2999 O O . GLU A 1 371 ? 12.540 9.058 -19.609 1.00 90.69 371 GLU A O 1
ATOM 3004 N N . GLU A 1 372 ? 13.035 7.330 -20.959 1.00 92.06 372 GLU A N 1
ATOM 3005 C CA . GLU A 1 372 ? 11.986 7.610 -21.941 1.00 92.06 372 GLU A CA 1
ATOM 3006 C C . GLU A 1 372 ? 10.586 7.477 -21.327 1.00 92.06 372 GLU A C 1
ATOM 3008 O O . GLU A 1 372 ? 9.726 8.335 -21.523 1.00 92.06 372 GLU A O 1
ATOM 3013 N N . THR A 1 373 ? 10.358 6.444 -20.516 1.00 91.25 373 THR A N 1
ATOM 3014 C CA . THR A 1 373 ? 9.083 6.233 -19.815 1.00 91.25 373 THR A CA 1
ATOM 3015 C C . THR A 1 373 ? 8.750 7.375 -18.850 1.00 91.25 373 THR A C 1
ATOM 3017 O O . THR A 1 373 ? 7.600 7.813 -18.781 1.00 91.25 373 THR A O 1
ATOM 3020 N N . LEU A 1 374 ? 9.750 7.926 -18.158 1.00 88.75 374 LEU A N 1
ATOM 3021 C CA . LEU A 1 374 ? 9.575 9.045 -17.226 1.00 88.75 374 LEU A CA 1
ATOM 3022 C C . LEU A 1 374 ? 9.211 10.375 -17.908 1.00 88.75 374 LEU A C 1
ATOM 3024 O O . LEU A 1 374 ? 8.912 11.337 -17.203 1.00 88.75 374 LEU A O 1
ATOM 3028 N N . LYS A 1 375 ? 9.229 10.469 -19.245 1.00 88.44 375 LYS A N 1
ATOM 3029 C CA . LYS A 1 375 ? 8.766 11.663 -19.982 1.00 88.44 375 LYS A CA 1
ATOM 3030 C C . LYS A 1 375 ? 7.241 11.763 -20.065 1.00 88.44 375 LYS A C 1
ATOM 3032 O O . LYS A 1 375 ? 6.723 12.847 -20.308 1.00 88.44 375 LYS A O 1
ATOM 3037 N N . TYR A 1 376 ? 6.527 10.654 -19.858 1.00 86.94 376 TYR A N 1
ATOM 3038 C CA . TYR A 1 376 ? 5.058 10.606 -19.895 1.00 86.94 376 TYR A CA 1
ATOM 3039 C C . TYR A 1 376 ? 4.406 10.922 -18.541 1.00 86.94 376 TYR A C 1
ATOM 3041 O O . TYR A 1 376 ? 3.184 10.934 -18.431 1.00 86.94 376 TYR A O 1
ATOM 3049 N N . VAL A 1 377 ? 5.208 11.170 -17.506 1.00 83.44 377 VAL A N 1
ATOM 3050 C CA . VAL A 1 377 ? 4.752 11.471 -16.144 1.00 83.44 377 VAL A CA 1
ATOM 3051 C C . VAL A 1 377 ? 5.084 12.927 -15.822 1.00 83.44 377 VAL A C 1
ATOM 3053 O O . VAL A 1 377 ? 6.095 13.444 -16.302 1.00 83.44 377 VAL A O 1
ATOM 3056 N N . ASN A 1 378 ? 4.257 13.599 -15.016 1.00 81.06 378 ASN A N 1
ATOM 3057 C CA . ASN A 1 378 ? 4.538 14.966 -14.580 1.00 81.06 378 ASN A CA 1
ATOM 3058 C C . ASN A 1 378 ? 5.947 15.076 -13.958 1.00 81.06 378 ASN A C 1
ATOM 3060 O O . ASN A 1 378 ? 6.295 14.337 -13.036 1.00 81.06 378 ASN A O 1
ATOM 3064 N N . ASN A 1 379 ? 6.743 16.027 -14.458 1.00 73.50 379 ASN A N 1
ATOM 3065 C CA . ASN A 1 379 ? 8.103 16.295 -13.988 1.00 73.50 379 ASN A CA 1
ATOM 3066 C C . ASN A 1 379 ? 8.156 16.694 -12.508 1.00 73.50 379 ASN A C 1
ATOM 3068 O O . ASN A 1 379 ? 9.164 16.425 -11.861 1.00 73.50 379 ASN A O 1
ATOM 3072 N N . ASP A 1 380 ? 7.075 17.276 -11.989 1.00 69.94 380 ASP A N 1
ATOM 3073 C CA . ASP A 1 380 ? 6.959 17.710 -10.596 1.00 69.94 380 ASP A CA 1
ATOM 3074 C C . ASP A 1 380 ? 6.453 16.588 -9.667 1.00 69.94 380 ASP A C 1
ATOM 3076 O O . ASP A 1 380 ? 6.292 16.789 -8.461 1.00 69.94 380 ASP A O 1
ATOM 3080 N N . SER A 1 381 ? 6.196 15.381 -10.194 1.00 73.06 381 SER A N 1
ATOM 3081 C CA . SER A 1 381 ? 5.873 14.223 -9.357 1.00 73.06 381 SER A CA 1
ATOM 3082 C C . SER A 1 381 ? 7.079 13.850 -8.496 1.00 73.06 381 SER A C 1
ATOM 3084 O O . SER A 1 381 ? 8.145 13.499 -9.006 1.00 73.06 381 SER A O 1
ATOM 3086 N N . GLY A 1 382 ? 6.896 13.837 -7.172 1.00 69.00 382 GLY A N 1
ATOM 3087 C CA . GLY A 1 382 ? 7.945 13.433 -6.231 1.00 69.00 382 GLY A CA 1
ATOM 3088 C C . GLY A 1 382 ? 8.509 12.034 -6.514 1.00 69.00 382 GLY A C 1
ATOM 3089 O O . GLY A 1 382 ? 9.701 11.810 -6.322 1.00 69.00 382 GLY A O 1
ATOM 3090 N N . ALA A 1 383 ? 7.698 11.108 -7.045 1.00 71.50 383 ALA A N 1
ATOM 3091 C CA . ALA A 1 383 ? 8.161 9.775 -7.439 1.00 71.50 383 ALA A CA 1
ATOM 3092 C C . ALA A 1 383 ? 9.130 9.828 -8.635 1.00 71.50 383 ALA A C 1
ATOM 3094 O O . ALA A 1 383 ? 10.150 9.141 -8.639 1.00 71.50 383 ALA A O 1
ATOM 3095 N N . VAL A 1 384 ? 8.830 10.668 -9.631 1.00 77.50 384 VAL A N 1
ATOM 3096 C CA . VAL A 1 384 ? 9.653 10.858 -10.837 1.00 77.50 384 VAL A CA 1
ATOM 3097 C C . VAL A 1 384 ? 10.940 11.595 -10.511 1.00 77.50 384 VAL A C 1
ATOM 3099 O O . VAL A 1 384 ? 12.010 11.151 -10.929 1.00 77.50 384 VAL A O 1
ATOM 3102 N N . VAL A 1 385 ? 10.857 12.690 -9.747 1.00 74.44 385 VAL A N 1
ATOM 3103 C CA . VAL A 1 385 ? 12.035 13.447 -9.295 1.00 74.44 385 VAL A CA 1
ATOM 3104 C C . VAL A 1 385 ? 12.998 12.511 -8.581 1.00 74.44 385 VAL A C 1
ATOM 3106 O O . VAL A 1 385 ? 14.197 12.498 -8.864 1.00 74.44 385 VAL A O 1
ATOM 3109 N N . ALA A 1 386 ? 12.468 11.667 -7.702 1.00 72.00 386 ALA A N 1
ATOM 3110 C CA . ALA A 1 386 ? 13.295 10.760 -6.949 1.00 72.00 386 ALA 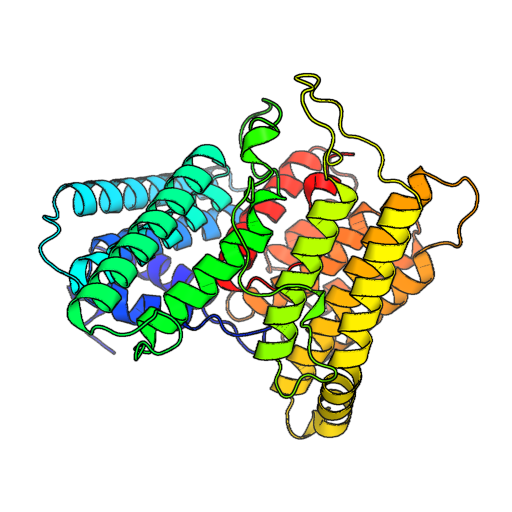A CA 1
ATOM 3111 C C . ALA A 1 386 ? 13.863 9.614 -7.803 1.00 72.00 386 ALA A C 1
ATOM 3113 O O . ALA A 1 386 ? 15.043 9.304 -7.677 1.00 72.00 386 ALA A O 1
ATOM 3114 N N . LEU A 1 387 ? 13.098 9.046 -8.741 1.00 77.88 387 LEU A N 1
ATOM 3115 C CA . LEU A 1 387 ? 13.620 8.073 -9.711 1.00 77.88 387 LEU A 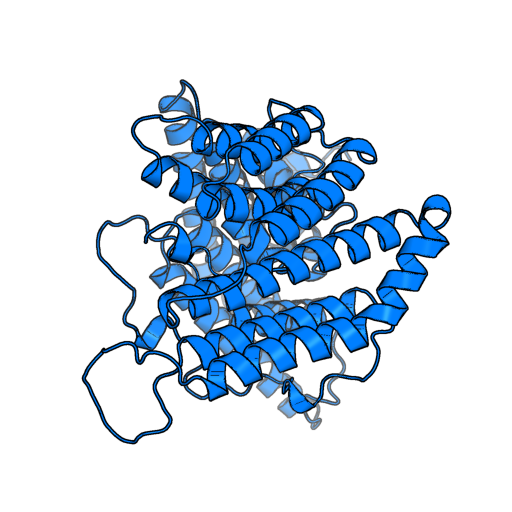CA 1
ATOM 3116 C C . LEU A 1 387 ? 14.736 8.649 -10.591 1.00 77.88 387 LEU A C 1
ATOM 3118 O O . LEU A 1 387 ? 15.768 8.006 -10.774 1.00 77.88 387 LEU A O 1
ATOM 3122 N N . ARG A 1 388 ? 14.570 9.873 -11.103 1.00 79.38 388 ARG A N 1
ATOM 3123 C CA . ARG A 1 388 ? 15.611 10.568 -11.880 1.00 79.38 388 ARG A CA 1
ATOM 3124 C C . ARG A 1 388 ? 16.856 10.814 -11.047 1.00 79.38 388 ARG A C 1
ATOM 3126 O O . ARG A 1 388 ? 17.970 10.628 -11.527 1.00 79.38 388 ARG A O 1
ATOM 3133 N N . ALA A 1 389 ? 16.674 11.159 -9.779 1.00 73.00 389 ALA A N 1
ATOM 3134 C CA . ALA A 1 389 ? 17.782 11.284 -8.855 1.00 73.00 389 ALA A CA 1
ATOM 3135 C C . ALA A 1 389 ? 18.545 9.962 -8.638 1.00 73.00 389 ALA A C 1
ATOM 3137 O O . ALA A 1 389 ? 19.754 10.005 -8.420 1.00 73.00 389 ALA A O 1
ATOM 3138 N N . LEU A 1 390 ? 17.879 8.803 -8.718 1.00 73.00 390 LEU A N 1
ATOM 3139 C CA . LEU A 1 390 ? 18.531 7.486 -8.656 1.00 73.00 390 LEU A CA 1
ATOM 3140 C C . LEU A 1 390 ? 19.272 7.111 -9.937 1.00 73.00 390 LEU A C 1
ATOM 3142 O O . LEU A 1 390 ? 20.290 6.426 -9.855 1.00 73.00 390 LEU A O 1
ATOM 3146 N N . LEU A 1 391 ? 18.753 7.541 -11.089 1.00 76.62 391 LEU A N 1
ATOM 3147 C CA . LEU A 1 391 ? 19.401 7.391 -12.393 1.00 76.62 391 LEU A CA 1
ATOM 3148 C C . LEU A 1 391 ? 20.645 8.285 -12.505 1.00 76.62 391 LEU A C 1
ATOM 3150 O O . LEU A 1 391 ? 21.639 7.895 -13.113 1.00 76.62 391 LEU A O 1
ATOM 3154 N N . SER A 1 392 ? 20.625 9.460 -11.869 1.00 71.69 392 SER A N 1
ATOM 3155 C CA . SER A 1 392 ? 21.773 10.364 -11.830 1.00 71.69 392 SER A CA 1
ATOM 3156 C C . SER A 1 392 ? 22.885 9.858 -10.898 1.00 71.69 392 SER A C 1
ATOM 3158 O O . SER A 1 392 ? 22.634 9.443 -9.766 1.00 71.69 392 SER A O 1
ATOM 3160 N N . THR A 1 393 ? 24.144 9.960 -11.329 1.00 57.41 393 THR A N 1
ATOM 3161 C CA . THR A 1 393 ? 25.364 9.584 -10.582 1.00 57.41 393 THR A CA 1
ATOM 3162 C C . THR A 1 393 ? 25.709 10.565 -9.445 1.00 57.41 393 THR A C 1
ATOM 3164 O O . THR A 1 393 ? 26.861 10.946 -9.246 1.00 57.41 393 THR A O 1
ATOM 3167 N N . THR A 1 394 ? 24.712 11.027 -8.689 1.00 55.38 394 THR A N 1
ATOM 3168 C CA . THR A 1 394 ? 24.897 12.033 -7.632 1.00 55.38 394 THR A CA 1
ATOM 3169 C C . THR A 1 394 ? 25.456 11.444 -6.334 1.00 55.38 394 THR A C 1
ATOM 3171 O O . THR A 1 394 ? 25.114 10.326 -5.939 1.00 55.38 394 THR A O 1
ATOM 3174 N N . GLN A 1 395 ? 26.267 12.235 -5.616 1.00 54.75 395 GLN A N 1
ATOM 3175 C CA . GLN A 1 395 ? 26.528 12.018 -4.187 1.00 54.75 395 GLN A CA 1
ATOM 3176 C C . GLN A 1 395 ? 25.180 11.936 -3.433 1.00 54.75 395 GLN A C 1
ATOM 3178 O O . GLN A 1 395 ? 24.234 12.631 -3.794 1.00 54.75 395 GLN A O 1
ATOM 3183 N N . ASN A 1 396 ? 25.082 11.092 -2.397 1.00 60.41 396 ASN A N 1
ATOM 3184 C CA . ASN A 1 396 ? 23.884 10.870 -1.554 1.00 60.41 396 ASN A CA 1
ATOM 3185 C C . ASN A 1 396 ? 22.784 9.923 -2.088 1.00 60.41 396 ASN A C 1
ATOM 3187 O O . ASN A 1 396 ? 21.653 9.967 -1.599 1.00 60.41 396 ASN A O 1
ATOM 3191 N N . ARG A 1 397 ? 23.101 9.000 -3.011 1.00 64.25 397 ARG A N 1
ATOM 3192 C CA . ARG A 1 397 ? 22.163 7.961 -3.503 1.00 64.25 397 ARG A CA 1
ATOM 3193 C C . ARG A 1 397 ? 21.397 7.241 -2.379 1.00 64.25 397 ARG A C 1
ATOM 3195 O O . ARG A 1 397 ? 20.183 7.117 -2.459 1.00 64.25 397 ARG A O 1
ATOM 3202 N N . GLU A 1 398 ? 22.075 6.825 -1.309 1.00 65.00 398 GLU A N 1
ATOM 3203 C CA . GLU A 1 398 ? 21.465 6.109 -0.171 1.00 65.00 398 GLU A CA 1
ATOM 3204 C C . GLU A 1 398 ? 20.456 6.961 0.622 1.00 65.00 398 GLU A C 1
ATOM 3206 O O . GLU A 1 398 ? 19.440 6.461 1.103 1.00 65.00 398 GLU A O 1
ATOM 3211 N N . PHE A 1 399 ? 20.718 8.260 0.768 1.00 67.06 399 PHE A N 1
ATOM 3212 C CA . PHE A 1 399 ? 19.789 9.181 1.423 1.00 67.06 399 PHE A CA 1
ATOM 3213 C C . PHE A 1 399 ? 18.526 9.373 0.576 1.00 67.06 399 PHE A C 1
ATOM 3215 O O . PHE A 1 399 ? 17.413 9.267 1.089 1.00 67.06 399 PHE A O 1
ATOM 3222 N N . ARG A 1 400 ? 18.693 9.575 -0.738 1.00 66.38 400 ARG A N 1
ATOM 3223 C CA . ARG A 1 400 ? 17.569 9.738 -1.671 1.00 66.38 400 ARG A CA 1
ATOM 3224 C C . ARG A 1 400 ? 16.719 8.472 -1.769 1.00 66.38 400 ARG A C 1
ATOM 3226 O O . ARG A 1 400 ? 15.498 8.568 -1.771 1.00 66.38 400 ARG A O 1
ATOM 3233 N N . LEU A 1 401 ? 17.350 7.297 -1.758 1.00 66.62 401 LEU A N 1
ATOM 3234 C CA . LEU A 1 401 ? 16.661 6.006 -1.676 1.00 66.62 401 LEU A CA 1
ATOM 3235 C C . LEU A 1 401 ? 15.775 5.913 -0.431 1.00 66.62 401 LEU A C 1
ATOM 3237 O O . LEU A 1 401 ? 14.591 5.620 -0.554 1.00 66.62 401 LEU A O 1
ATOM 3241 N N . ARG A 1 402 ? 16.303 6.268 0.744 1.00 69.62 402 ARG A N 1
ATOM 3242 C CA . ARG A 1 402 ? 15.516 6.275 1.987 1.00 69.62 402 ARG A CA 1
ATOM 3243 C C . ARG A 1 402 ? 14.340 7.248 1.944 1.00 69.62 402 ARG A C 1
ATOM 3245 O O . ARG A 1 402 ? 13.271 6.937 2.464 1.00 69.62 402 ARG A O 1
ATOM 3252 N N . ALA A 1 403 ? 14.504 8.413 1.320 1.00 68.50 403 ALA A N 1
ATOM 3253 C CA . ALA A 1 403 ? 13.405 9.360 1.135 1.00 68.50 403 ALA A CA 1
ATOM 3254 C C . ALA A 1 403 ? 12.302 8.791 0.218 1.00 68.50 403 ALA A C 1
ATOM 3256 O O . ALA A 1 403 ? 11.119 8.913 0.537 1.00 68.50 403 ALA A O 1
ATOM 3257 N N . VAL A 1 404 ? 12.679 8.106 -0.871 1.00 69.94 404 VAL A N 1
ATOM 3258 C CA . VAL A 1 404 ? 11.737 7.397 -1.758 1.00 69.94 404 VAL A CA 1
ATOM 3259 C C . VAL A 1 404 ? 10.977 6.324 -1.006 1.00 69.94 404 VAL A C 1
ATOM 3261 O O . VAL A 1 404 ? 9.746 6.320 -1.028 1.00 69.94 404 VAL A O 1
ATOM 3264 N N . GLU A 1 405 ? 11.700 5.450 -0.310 1.00 70.31 405 GLU A N 1
ATOM 3265 C CA . GLU A 1 405 ? 11.115 4.373 0.482 1.00 70.31 405 GLU A CA 1
ATOM 3266 C C . GLU A 1 405 ? 10.079 4.939 1.458 1.00 70.31 405 GLU A C 1
ATOM 3268 O O . GLU A 1 405 ? 8.938 4.478 1.491 1.00 70.31 405 GLU A O 1
ATOM 3273 N N . ARG A 1 406 ? 10.427 6.003 2.193 1.00 74.25 406 ARG A N 1
ATOM 3274 C CA . ARG A 1 406 ? 9.529 6.654 3.164 1.00 74.25 406 ARG A CA 1
ATOM 3275 C C . ARG A 1 406 ? 8.315 7.292 2.527 1.00 74.25 406 ARG A C 1
ATOM 3277 O O . ARG A 1 406 ? 7.224 7.202 3.089 1.00 74.25 406 ARG A O 1
ATOM 3284 N N . SER A 1 407 ? 8.467 7.867 1.337 1.00 71.50 407 SER A N 1
ATOM 3285 C CA . SER A 1 407 ? 7.327 8.369 0.571 1.00 71.50 407 SER A CA 1
ATOM 3286 C C . SER A 1 407 ? 6.346 7.248 0.186 1.00 71.50 407 SER A C 1
ATOM 3288 O O . SER A 1 407 ? 5.143 7.489 0.090 1.00 71.50 407 SER A O 1
ATOM 3290 N N . TRP A 1 408 ? 6.827 6.004 0.052 1.00 73.00 408 TRP A N 1
ATOM 3291 C CA . TRP A 1 408 ? 6.008 4.824 -0.245 1.00 73.00 408 TRP A CA 1
ATOM 3292 C C . TRP A 1 408 ? 5.453 4.104 0.982 1.00 73.00 408 TRP A C 1
ATOM 3294 O O . TRP A 1 408 ? 4.587 3.245 0.820 1.00 73.00 408 TRP A O 1
ATOM 3304 N N . ALA A 1 409 ? 5.874 4.443 2.203 1.00 72.81 409 ALA A N 1
ATOM 3305 C CA . ALA A 1 409 ? 5.362 3.796 3.414 1.00 72.81 409 ALA A CA 1
ATOM 3306 C C . ALA A 1 409 ? 3.825 3.846 3.493 1.00 72.81 409 ALA A C 1
ATOM 3308 O O . ALA A 1 409 ? 3.194 2.834 3.795 1.00 72.81 409 ALA A O 1
ATOM 3309 N N . TRP A 1 410 ? 3.222 4.975 3.106 1.00 73.81 410 TRP A N 1
ATOM 3310 C CA . TRP A 1 410 ? 1.771 5.108 2.941 1.00 73.81 410 TRP A CA 1
ATOM 3311 C C . TRP A 1 410 ? 1.183 4.083 1.962 1.00 73.81 410 TRP A C 1
ATOM 3313 O O . TRP A 1 410 ? 0.203 3.405 2.257 1.00 73.81 410 TRP A O 1
ATOM 3323 N N . TYR A 1 411 ? 1.794 3.939 0.786 1.00 71.31 411 TYR A N 1
ATOM 3324 C CA . TYR A 1 411 ? 1.358 2.974 -0.221 1.00 71.31 411 TYR A CA 1
ATOM 3325 C C . TYR A 1 411 ? 1.418 1.535 0.327 1.00 71.31 411 TYR A C 1
ATOM 3327 O O . TYR A 1 411 ? 0.486 0.748 0.134 1.00 71.31 411 TYR A O 1
ATOM 3335 N N . PHE A 1 412 ? 2.457 1.198 1.094 1.00 66.38 412 PHE A N 1
ATOM 3336 C CA . PHE A 1 412 ? 2.606 -0.130 1.692 1.00 66.38 412 PHE A CA 1
ATOM 3337 C C . PHE A 1 412 ? 1.587 -0.432 2.790 1.00 66.38 412 PHE A C 1
ATOM 3339 O O . PHE A 1 412 ? 1.129 -1.572 2.890 1.00 66.38 412 PHE A O 1
ATOM 3346 N N . THR A 1 413 ? 1.187 0.559 3.585 1.00 70.06 413 THR A N 1
ATOM 3347 C CA . THR A 1 413 ? 0.194 0.348 4.645 1.00 70.06 413 THR A CA 1
ATOM 3348 C C . THR A 1 413 ? -1.242 0.475 4.165 1.00 70.06 413 THR A C 1
ATOM 3350 O O . THR A 1 413 ? -2.114 -0.190 4.729 1.00 70.06 413 THR A O 1
ATOM 3353 N N . CYS A 1 414 ? -1.497 1.251 3.104 1.00 62.41 414 CYS A N 1
ATOM 3354 C CA . CYS A 1 414 ? -2.843 1.616 2.655 1.00 62.41 414 CYS A CA 1
ATOM 3355 C C . CYS A 1 414 ? -3.265 1.029 1.302 1.00 62.41 414 CYS A C 1
ATOM 3357 O O . CYS A 1 414 ? -4.457 0.967 1.064 1.00 62.41 414 CYS A O 1
ATOM 3359 N N . VAL A 1 415 ? -2.375 0.518 0.448 1.00 56.16 415 VAL A N 1
ATOM 3360 C CA . VAL A 1 415 ? -2.732 -0.026 -0.890 1.00 56.16 415 VAL A CA 1
ATOM 3361 C C . VAL A 1 415 ? -2.238 -1.458 -1.061 1.00 56.16 415 VAL A C 1
ATOM 3363 O O . VAL A 1 415 ? -2.947 -2.300 -1.600 1.00 56.16 415 VAL A O 1
ATOM 3366 N N . GLY A 1 416 ? -1.085 -1.771 -0.463 1.00 51.09 416 GLY A N 1
ATOM 3367 C CA . GLY A 1 416 ? -0.601 -3.122 -0.157 1.00 51.09 416 GLY A CA 1
ATOM 3368 C C . GLY A 1 416 ? -0.419 -4.085 -1.318 1.00 51.09 416 GLY A C 1
ATOM 3369 O O . GLY A 1 416 ? -0.032 -5.214 -1.078 1.00 51.09 416 GLY A O 1
ATOM 3370 N N . CYS A 1 417 ? -0.565 -3.645 -2.561 1.00 48.53 417 CYS A N 1
ATOM 3371 C CA . CYS A 1 417 ? -0.034 -4.383 -3.693 1.00 48.53 417 CYS A CA 1
ATOM 3372 C C . CYS A 1 417 ? 1.483 -4.189 -3.747 1.00 48.53 417 CYS A C 1
ATOM 3374 O O . CYS A 1 417 ? 2.015 -3.267 -4.369 1.00 48.53 417 CYS A O 1
ATOM 3376 N N . GLY A 1 418 ? 2.166 -5.043 -3.000 1.00 50.12 418 GLY A N 1
ATOM 3377 C CA . GLY A 1 418 ? 3.606 -5.074 -2.880 1.00 50.12 418 GLY A CA 1
ATOM 3378 C C . GLY A 1 418 ? 4.278 -6.082 -3.789 1.00 50.12 418 GLY A C 1
ATOM 3379 O O . GLY A 1 418 ? 3.722 -7.137 -4.060 1.00 50.12 418 GLY A O 1
ATOM 3380 N N . SER A 1 419 ? 5.508 -5.823 -4.200 1.00 40.81 419 SER A N 1
ATOM 3381 C CA . SER A 1 419 ? 6.407 -6.874 -4.672 1.00 40.81 419 SER A CA 1
ATOM 3382 C C . SER A 1 419 ? 7.790 -6.651 -4.055 1.00 40.81 419 SER A C 1
ATOM 3384 O O . SER A 1 419 ? 8.107 -5.525 -3.674 1.00 40.81 419 SER A O 1
ATOM 3386 N N . GLY A 1 420 ? 8.576 -7.726 -3.941 1.00 45.38 420 GLY A N 1
ATOM 3387 C CA . GLY A 1 420 ? 10.044 -7.701 -3.928 1.00 45.38 420 GLY A CA 1
ATOM 3388 C C . GLY A 1 420 ? 10.692 -6.650 -3.020 1.00 45.38 420 GLY A C 1
ATOM 3389 O O . GLY A 1 420 ? 11.056 -5.579 -3.477 1.00 45.38 420 GLY A O 1
ATOM 3390 N N . ASN A 1 421 ? 10.856 -6.992 -1.743 1.00 42.81 421 ASN A N 1
ATOM 3391 C CA . ASN A 1 421 ? 11.845 -6.464 -0.795 1.00 42.81 421 ASN A CA 1
ATOM 3392 C C . ASN A 1 421 ? 12.692 -5.231 -1.237 1.00 42.81 421 ASN A C 1
ATOM 3394 O O . ASN A 1 421 ? 13.621 -5.382 -2.030 1.00 42.81 421 ASN A O 1
ATOM 3398 N N . LEU A 1 422 ? 12.467 -4.047 -0.644 1.00 41.38 422 LEU A N 1
ATOM 3399 C CA . LEU A 1 422 ? 13.352 -2.872 -0.797 1.00 41.38 422 LEU A CA 1
ATOM 3400 C C . LEU A 1 422 ? 14.568 -2.904 0.147 1.00 41.38 422 LEU A C 1
ATOM 3402 O O . LEU A 1 422 ? 15.475 -2.107 -0.062 1.00 41.38 422 LEU A O 1
ATOM 3406 N N . ASP A 1 423 ? 14.717 -3.892 1.057 1.00 41.25 423 ASP A N 1
ATOM 3407 C CA . ASP A 1 423 ? 16.023 -4.149 1.724 1.00 41.25 423 ASP A CA 1
ATOM 3408 C C . ASP A 1 423 ? 17.147 -4.362 0.692 1.00 41.25 423 ASP A C 1
ATOM 3410 O O . ASP A 1 423 ? 18.339 -4.297 0.995 1.00 41.25 423 ASP A O 1
ATOM 3414 N N . MET A 1 424 ? 16.766 -4.624 -0.557 1.00 41.75 424 MET A N 1
ATOM 3415 C CA . MET A 1 424 ? 17.653 -4.732 -1.691 1.00 41.75 424 MET A CA 1
ATOM 3416 C C . MET A 1 424 ? 18.286 -3.424 -2.152 1.00 41.75 424 MET A C 1
ATOM 3418 O O . MET A 1 424 ? 19.158 -3.521 -2.998 1.00 41.75 424 MET A O 1
ATOM 3422 N N . LEU A 1 425 ? 17.912 -2.256 -1.620 1.00 37.75 425 LEU A N 1
ATOM 3423 C CA . LEU A 1 425 ? 18.576 -0.978 -1.898 1.00 37.75 425 LEU A CA 1
ATOM 3424 C C . LEU A 1 425 ? 19.926 -0.820 -1.170 1.00 37.75 425 LEU A C 1
ATOM 3426 O O . LEU A 1 425 ? 20.666 0.135 -1.433 1.00 37.75 425 LEU A O 1
ATOM 3430 N N . ARG A 1 426 ? 20.275 -1.764 -0.283 1.00 38.91 426 ARG A N 1
ATOM 3431 C CA . ARG A 1 426 ? 21.444 -1.697 0.610 1.00 38.91 426 ARG A CA 1
ATOM 3432 C C . ARG A 1 426 ? 22.510 -2.784 0.375 1.00 38.91 426 ARG A C 1
ATOM 3434 O O . ARG A 1 426 ? 23.404 -2.909 1.211 1.00 38.91 426 ARG A O 1
ATOM 3441 N N . TYR A 1 427 ? 22.440 -3.535 -0.733 1.00 33.00 427 TYR A N 1
ATOM 3442 C CA . TYR A 1 427 ? 23.445 -4.544 -1.115 1.00 33.00 427 TYR A CA 1
ATOM 3443 C C . TYR A 1 427 ? 23.838 -4.471 -2.589 1.00 33.00 427 TYR A C 1
ATOM 3445 O O . TYR A 1 427 ? 22.940 -4.655 -3.449 1.00 33.00 427 TYR A O 1
#

Secondary structure (DSSP, 8-state):
-TTHHHHH-SSHHHHHHHHHHHHHH--TTPSPP-HHHHHHHHHHTT-HHHHHHHHHHHHHHHHTT--SS-HHHHHHHHHHHHHHHHHHHHHHHH----SHHHHHHHHHHHHHHHHHHHHHT-HHHHHHHHHHHHHHHHHHHHHHHHHH---GGG----HHHHHHHHHHHHHHHSGGGS---SSSS--S-HHHHSTTSS---S--GGG--SS-SSHHHHHHHHHHHHHHHHHHHHPPPS-S-----PPPPPPHHHHHHHHHHHHHHHHHHHHHHHHHHHTTTT-HHHHHHHHHHHHHHHHHHHHHHHHHHTT-S----SHHHHHHHHHHHHHHHHHS-B-SSTTHHHHHHHHHHHHHHHHH---HHHHHHHHHHGGGB-TT-HHHHHHHHHHS--TTHHHHHHHHHHHHHHHHHHT----S-GGGGG-

pLDDT: mean 75.96, std 16.6, range [28.58, 97.31]

Foldseek 3Di:
DPDLPVVLDPDPLLVQLLVLLLLLLDQVLAQDFLLLSVCLVVVCSVPNLSSLLSSLLSLLLVLLLPPDDPPPSSVVSNVSSVVSNVVSVVSVVPDDCDDLVSLLVLLVSLLSQLLSCLLVQNNVSNLVSLVVSVVSLVVSVVVQCVVVVDDPVPRDDDSSNVSSVLLSLLVLQDDLLARLHPDPDDDDPPVSSNSPPPPDRPDALVNQDQADPDSNSLLSNLSNLQSLLCCQQFPDPPDPDDPPPDRDGHPPVSLVVSLVSLVSSCSRLVVQQVVLVVCCVPCVSSVLHSLLLVLQSLLQNLQSVLSCCVVDVDDDDCLVSLQVSLVSLLVVLQVDAAAASNCLLVCCSSLVSVLSCLQSDPDPVSLVSNVVSLVSHDPSHSSSVLSVVSNDPDPPNVVSLSSNSSSCSSSCSRNNSDHHRPVSNVD

Sequence (427 aa):
MPGYESAAFRSAADWDYFKAFITMSTQQGTLPVVELIELTPQVSRHHSALRDICCSIGAISTSYQVLDGAEFFEATQYRKSLMYYHSAIKTLQSIKITGRESMKWIILASLLFLTYELMHGDLEAAFTHFNHAHHMLEQYFARKCKETGLPFSELPLDRFETALCDVLQRLITYPWSFDMSSTSKPRLDPAVTFCCRGRKHRYRVDDMPKEFDTVLLASRWWDTTQHFIRHHIHGRGNGNGGRDGKLHTPSSDNWTKCLDTVLKWRSSFLPLLRRGREGKDTDSALYLQVTTLEILYMENVAFVHSCRENDTAVQPSLSPLYLDLVKQTQVLCKGIKLDGIETRTLEYSLMRPLAFVVYKCRNSEVLAEIEETLKYVNNDSGAVVALRALLSTTQNREFRLRAVERSWAWYFTCVGCGSGNLDMLRY